Protein AF-A0A251XJ49-F1 (afdb_monomer)

Structure (mmCIF, N/CA/C/O backbone):
data_AF-A0A251XJ49-F1
#
_entry.id   AF-A0A251XJ49-F1
#
loop_
_atom_site.group_PDB
_atom_site.id
_atom_site.type_symbol
_atom_site.label_atom_id
_atom_site.label_alt_id
_atom_site.label_comp_id
_atom_site.label_asym_id
_atom_site.label_entity_id
_atom_site.label_seq_id
_atom_site.pdbx_PDB_ins_code
_atom_site.Cartn_x
_atom_site.Cartn_y
_atom_site.Cartn_z
_atom_site.occupancy
_atom_site.B_iso_or_equiv
_atom_site.auth_seq_id
_atom_site.auth_comp_id
_atom_site.auth_asym_id
_atom_site.auth_atom_id
_atom_site.pdbx_PDB_model_num
ATOM 1 N N . MET A 1 1 ? -8.052 8.914 -43.952 1.00 41.47 1 MET A N 1
ATOM 2 C CA . MET A 1 1 ? -9.521 9.106 -43.956 1.00 41.47 1 MET A CA 1
ATOM 3 C C . MET A 1 1 ? -10.071 8.380 -42.733 1.00 41.47 1 MET A C 1
ATOM 5 O O . MET A 1 1 ? -9.674 7.245 -42.519 1.00 41.47 1 MET A O 1
ATOM 9 N N . PHE A 1 2 ? -10.823 9.070 -41.873 1.00 41.31 2 PHE A N 1
ATOM 10 C CA . PHE A 1 2 ? -11.095 8.743 -40.463 1.00 41.31 2 PHE A CA 1
ATOM 11 C C . PHE A 1 2 ? -11.677 7.336 -40.194 1.00 41.31 2 PHE A C 1
ATOM 13 O O . PHE A 1 2 ? -12.877 7.178 -39.984 1.00 41.31 2 PHE A O 1
ATOM 20 N N . LYS A 1 3 ? -10.815 6.315 -40.110 1.00 49.75 3 LYS A N 1
ATOM 21 C CA . LYS A 1 3 ? -11.187 4.950 -39.693 1.00 49.75 3 LYS A CA 1
ATOM 22 C C . LYS A 1 3 ? -11.682 4.868 -38.233 1.00 49.75 3 LYS A C 1
ATOM 24 O O . LYS A 1 3 ? -12.349 3.905 -37.861 1.00 49.75 3 LYS A O 1
ATOM 29 N N . VAL A 1 4 ? -11.449 5.920 -37.437 1.00 50.72 4 VAL A N 1
ATOM 30 C CA . VAL A 1 4 ? -11.950 6.085 -36.058 1.00 50.72 4 VAL A CA 1
ATOM 31 C C . VAL A 1 4 ? -13.478 5.953 -35.980 1.00 50.72 4 VAL A C 1
ATOM 33 O O . VAL A 1 4 ? -13.981 5.309 -35.065 1.00 50.72 4 VAL A O 1
ATOM 36 N N . PHE A 1 5 ? -14.224 6.471 -36.964 1.00 51.97 5 PHE A N 1
ATOM 37 C CA . PHE A 1 5 ? -15.694 6.385 -36.980 1.00 51.97 5 PHE A CA 1
ATOM 38 C C . PHE A 1 5 ? -16.235 5.005 -37.395 1.00 51.97 5 PHE A C 1
ATOM 40 O O . PHE A 1 5 ? -17.434 4.769 -37.299 1.00 51.97 5 PHE A O 1
ATOM 47 N N . ILE A 1 6 ? -15.360 4.086 -37.824 1.00 53.97 6 ILE A N 1
ATOM 48 C CA . ILE A 1 6 ? -15.692 2.698 -38.195 1.00 53.97 6 ILE A CA 1
ATOM 49 C C . ILE A 1 6 ? -15.149 1.720 -37.125 1.00 53.97 6 ILE A C 1
ATOM 51 O O . ILE A 1 6 ? -15.117 0.510 -37.317 1.00 53.97 6 ILE A O 1
ATOM 55 N N . GLY A 1 7 ? -14.694 2.228 -35.971 1.00 59.69 7 GLY A N 1
ATOM 56 C CA . GLY A 1 7 ? -14.153 1.405 -34.882 1.00 59.69 7 GLY A CA 1
ATOM 57 C C . GLY A 1 7 ? -12.740 0.862 -35.131 1.00 59.69 7 GLY A C 1
ATOM 58 O O . GLY A 1 7 ? -12.234 0.093 -34.320 1.00 59.69 7 GLY A O 1
ATOM 59 N N . GLN A 1 8 ? -12.077 1.278 -36.215 1.00 64.94 8 GLN A N 1
ATOM 60 C CA . GLN A 1 8 ? -10.675 0.962 -36.493 1.00 64.94 8 GLN A CA 1
ATOM 61 C C . GLN A 1 8 ? -9.830 2.213 -36.253 1.00 64.94 8 GLN A C 1
ATOM 63 O O . GLN A 1 8 ? -9.516 2.966 -37.172 1.00 64.94 8 GLN A O 1
ATOM 68 N N . ILE A 1 9 ? -9.492 2.482 -34.993 1.00 71.75 9 ILE A N 1
ATOM 69 C CA . ILE A 1 9 ? -8.525 3.536 -34.668 1.00 71.75 9 ILE A CA 1
ATOM 70 C C . ILE A 1 9 ? -7.193 3.125 -35.305 1.00 71.75 9 ILE A C 1
ATOM 72 O O . ILE A 1 9 ? -6.683 2.057 -35.003 1.00 71.75 9 ILE A O 1
ATOM 76 N N . ASP A 1 10 ? -6.663 3.932 -36.219 1.00 81.88 10 ASP A N 1
ATOM 77 C CA . ASP A 1 10 ? -5.391 3.697 -36.910 1.00 81.88 10 ASP A CA 1
ATOM 78 C C . ASP A 1 10 ? -4.538 4.950 -36.720 1.00 81.88 10 ASP A C 1
ATOM 80 O O . ASP A 1 10 ? -4.751 5.967 -37.384 1.00 81.88 10 ASP A O 1
ATOM 84 N N . LEU A 1 11 ? -3.637 4.892 -35.737 1.00 84.06 11 LEU A N 1
ATOM 85 C CA . LEU A 1 11 ? -2.704 5.971 -35.405 1.00 84.06 11 LEU A CA 1
ATOM 86 C C . LEU A 1 11 ? -1.432 5.926 -36.270 1.00 84.06 11 LEU A C 1
ATOM 88 O O . LEU A 1 11 ? -0.491 6.678 -36.025 1.00 84.06 11 LEU A O 1
ATOM 92 N N . GLY A 1 12 ? -1.397 5.058 -37.285 1.00 88.06 12 GLY A N 1
ATOM 93 C CA . GLY A 1 12 ? -0.254 4.878 -38.163 1.00 88.06 12 GLY A CA 1
ATOM 94 C C . GLY A 1 12 ? 0.899 4.114 -37.511 1.00 88.06 12 GLY A C 1
ATOM 95 O O . GLY A 1 12 ? 0.742 3.372 -36.536 1.00 88.06 12 GLY A O 1
ATOM 96 N N . LYS A 1 1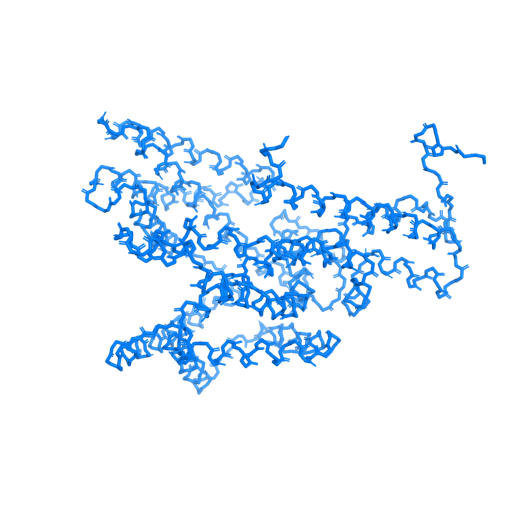3 ? 2.086 4.283 -38.095 1.00 90.81 13 LYS A N 1
ATOM 97 C CA . LYS A 1 13 ? 3.330 3.657 -37.640 1.00 90.81 13 LYS A CA 1
ATOM 98 C C . LYS A 1 13 ? 4.284 4.710 -37.102 1.00 90.81 13 LYS A C 1
ATOM 100 O O . LYS A 1 13 ? 4.338 5.821 -37.630 1.00 90.81 13 LYS A O 1
ATOM 105 N N . ALA A 1 14 ? 5.023 4.344 -36.066 1.00 89.88 14 ALA A N 1
ATOM 106 C CA . ALA A 1 14 ? 6.158 5.115 -35.593 1.00 89.88 14 ALA A CA 1
ATOM 107 C C . ALA A 1 14 ? 7.284 5.084 -36.639 1.00 89.88 14 ALA A C 1
ATOM 109 O O . ALA A 1 14 ? 7.307 4.223 -37.525 1.00 89.88 14 ALA A O 1
ATOM 110 N N . ILE A 1 15 ? 8.250 5.993 -36.515 1.00 89.69 15 ILE A N 1
ATOM 111 C CA . ILE A 1 15 ? 9.423 6.078 -37.402 1.00 89.69 15 ILE A CA 1
ATOM 112 C C . ILE A 1 15 ? 10.216 4.759 -37.423 1.00 89.69 15 ILE A C 1
ATOM 114 O O . ILE A 1 15 ? 10.797 4.395 -38.442 1.00 89.69 15 ILE A O 1
ATOM 118 N N . ASP A 1 16 ? 10.202 4.006 -36.321 1.00 86.50 16 ASP A N 1
ATOM 119 C CA . ASP A 1 16 ? 10.844 2.690 -36.206 1.00 86.50 16 ASP A CA 1
ATOM 120 C C . ASP A 1 16 ? 10.011 1.522 -36.771 1.00 86.50 16 ASP A C 1
ATOM 122 O O . ASP A 1 16 ? 10.391 0.359 -36.637 1.00 86.50 16 ASP A O 1
ATOM 126 N N . GLY A 1 17 ? 8.880 1.818 -37.416 1.00 87.56 17 GLY A N 1
ATOM 127 C CA . GLY A 1 17 ? 8.020 0.848 -38.091 1.00 87.56 17 GLY A CA 1
ATOM 128 C C . GLY A 1 17 ? 7.032 0.114 -37.182 1.00 87.56 17 GLY A C 1
ATOM 129 O O . GLY A 1 17 ? 6.214 -0.652 -37.699 1.00 87.56 17 GLY A O 1
ATOM 130 N N . ARG A 1 18 ? 7.061 0.349 -35.862 1.00 89.12 18 ARG A N 1
ATOM 131 C CA . ARG A 1 18 ? 6.099 -0.234 -34.913 1.00 89.12 18 ARG A CA 1
ATOM 132 C C . ARG A 1 18 ? 4.720 0.403 -35.066 1.00 89.12 18 ARG A C 1
ATOM 134 O O . ARG A 1 18 ? 4.601 1.591 -35.366 1.00 89.12 18 ARG A O 1
ATOM 141 N N . GLU A 1 19 ? 3.670 -0.377 -34.836 1.00 92.00 19 GLU A N 1
ATOM 142 C CA . GLU A 1 19 ? 2.300 0.137 -34.859 1.00 92.00 19 GLU A CA 1
ATOM 143 C C . GLU A 1 19 ? 2.037 1.009 -33.630 1.00 92.00 19 GLU A C 1
ATOM 145 O O . GLU A 1 19 ? 2.259 0.597 -32.489 1.00 92.00 19 GLU A O 1
ATOM 150 N N . VAL A 1 20 ? 1.562 2.237 -33.855 1.00 89.69 20 VAL A N 1
ATOM 151 C CA . VAL A 1 20 ? 1.342 3.199 -32.764 1.00 89.69 20 VAL A CA 1
ATOM 152 C C . VAL A 1 20 ? 0.220 2.741 -31.841 1.00 89.69 20 VAL A C 1
ATOM 154 O O . VAL A 1 20 ? 0.290 2.973 -30.637 1.00 89.69 20 VAL A O 1
ATOM 157 N N . ASN A 1 21 ? -0.777 2.038 -32.374 1.00 89.81 21 ASN A N 1
ATOM 158 C CA . ASN A 1 21 ? -1.869 1.479 -31.584 1.00 89.81 21 ASN A CA 1
ATOM 159 C C . ASN A 1 21 ? -1.360 0.563 -30.465 1.00 89.81 21 ASN A C 1
ATOM 161 O O . ASN A 1 21 ? -1.736 0.752 -29.311 1.00 89.81 21 ASN A O 1
ATOM 165 N N . ASP A 1 22 ? -0.466 -0.373 -30.788 1.00 88.81 22 ASP A N 1
ATOM 166 C CA . ASP A 1 22 ? 0.096 -1.307 -29.812 1.00 88.81 22 ASP A CA 1
ATOM 167 C C . ASP A 1 22 ? 0.998 -0.593 -28.808 1.00 88.81 22 ASP A C 1
ATOM 169 O O . ASP A 1 22 ? 0.965 -0.889 -27.611 1.00 88.81 22 ASP A O 1
ATOM 173 N N . LEU A 1 23 ? 1.796 0.373 -29.274 1.00 88.25 23 LEU A N 1
ATOM 174 C CA . LEU A 1 23 ? 2.645 1.181 -28.399 1.00 88.25 23 LEU A CA 1
ATOM 175 C C . LEU A 1 23 ? 1.811 1.937 -27.365 1.00 88.25 23 LEU A C 1
ATOM 177 O O . LEU A 1 23 ? 2.109 1.881 -26.173 1.00 88.25 23 LEU A O 1
ATOM 181 N N . ILE A 1 24 ? 0.752 2.605 -27.819 1.00 89.56 24 ILE A N 1
ATOM 182 C CA . ILE A 1 24 ? -0.129 3.407 -26.976 1.00 89.56 24 ILE A CA 1
ATOM 183 C C . ILE A 1 24 ? -0.977 2.523 -26.061 1.00 89.56 24 ILE A C 1
ATOM 185 O O . ILE A 1 24 ? -1.097 2.836 -24.882 1.00 89.56 24 ILE A O 1
ATOM 189 N N . ALA A 1 25 ? -1.524 1.405 -26.546 1.00 88.81 25 ALA A N 1
ATOM 190 C CA . ALA A 1 25 ? -2.331 0.500 -25.727 1.00 88.81 25 ALA A CA 1
ATOM 191 C C . ALA A 1 25 ? -1.518 -0.101 -24.569 1.00 88.81 25 ALA A C 1
ATOM 193 O O . ALA A 1 25 ? -1.969 -0.094 -23.421 1.00 88.81 25 ALA A O 1
ATOM 194 N N . ASN A 1 26 ? -0.293 -0.557 -24.851 1.00 88.00 26 ASN A N 1
ATOM 195 C CA . ASN A 1 26 ? 0.605 -1.077 -23.824 1.00 88.00 26 ASN A CA 1
ATOM 196 C C . ASN A 1 26 ? 1.012 0.022 -22.834 1.00 88.00 26 ASN A C 1
ATOM 198 O O . ASN A 1 26 ? 0.892 -0.169 -21.624 1.00 88.00 26 ASN A O 1
ATOM 202 N N . ALA A 1 27 ? 1.438 1.185 -23.334 1.00 88.69 27 ALA A N 1
ATOM 203 C CA . ALA A 1 27 ? 1.845 2.315 -22.503 1.00 88.69 27 ALA A CA 1
ATOM 204 C C . ALA A 1 27 ? 0.704 2.820 -21.602 1.00 88.69 27 ALA A C 1
ATOM 206 O O . ALA A 1 27 ? 0.909 3.030 -20.407 1.00 88.69 27 ALA A O 1
ATOM 207 N N . ALA A 1 28 ? -0.510 2.947 -22.145 1.00 88.19 28 ALA A N 1
ATOM 208 C CA . ALA A 1 28 ? -1.699 3.338 -21.397 1.00 88.19 28 ALA A CA 1
ATOM 209 C C . ALA A 1 28 ? -2.026 2.327 -20.296 1.00 88.19 28 ALA A C 1
ATOM 211 O O . ALA A 1 28 ? -2.275 2.732 -19.163 1.00 88.19 28 ALA A O 1
ATOM 212 N N . GLY A 1 29 ? -1.959 1.023 -20.590 1.00 88.00 29 GLY A N 1
ATOM 213 C CA . GLY A 1 29 ? -2.148 -0.024 -19.585 1.00 88.00 29 GLY A CA 1
ATOM 214 C C . GLY A 1 29 ? -1.161 0.093 -18.418 1.00 88.00 29 GLY A C 1
ATOM 215 O O . GLY A 1 29 ? -1.569 0.025 -17.259 1.00 88.00 29 GLY A O 1
ATOM 216 N N . GLN A 1 30 ? 0.116 0.351 -18.714 1.00 87.81 30 GLN A N 1
ATOM 217 C CA . GLN A 1 30 ? 1.165 0.521 -17.703 1.00 87.81 30 GLN A CA 1
ATOM 218 C C . GLN A 1 30 ? 0.970 1.780 -16.847 1.00 87.81 30 GLN A C 1
ATOM 220 O O . GLN A 1 30 ? 1.114 1.716 -15.624 1.00 87.81 30 GLN A O 1
ATOM 225 N N . THR A 1 31 ? 0.618 2.916 -17.457 1.00 88.31 31 THR A N 1
ATOM 226 C CA . THR A 1 31 ? 0.324 4.159 -16.724 1.00 88.31 31 THR A CA 1
ATOM 227 C C . THR A 1 31 ? -0.919 4.002 -15.855 1.00 88.31 31 THR A C 1
ATOM 229 O O . THR A 1 31 ? -0.891 4.353 -14.678 1.00 88.31 31 THR A O 1
ATOM 232 N N . ILE A 1 32 ? -1.999 3.425 -16.395 1.00 87.94 32 ILE A N 1
ATOM 233 C CA . ILE A 1 32 ? -3.246 3.199 -15.653 1.00 87.94 32 ILE A CA 1
ATOM 234 C C . ILE A 1 32 ? -2.993 2.284 -14.457 1.00 87.94 32 ILE A C 1
ATOM 236 O O . ILE A 1 32 ? -3.458 2.595 -13.363 1.00 87.94 32 ILE A O 1
ATOM 240 N N . GLN A 1 33 ? -2.246 1.190 -14.629 1.00 88.62 33 GLN A N 1
ATOM 241 C CA . GLN A 1 33 ? -1.902 0.288 -13.531 1.00 88.62 33 GLN A CA 1
ATOM 242 C C . GLN A 1 33 ? -1.156 1.029 -12.416 1.00 88.62 33 GLN A C 1
ATOM 244 O O . GLN A 1 33 ? -1.567 0.959 -11.257 1.00 88.62 33 GLN A O 1
ATOM 249 N N . LEU A 1 34 ? -0.099 1.767 -12.767 1.00 89.06 34 LEU A N 1
ATOM 250 C CA . LEU A 1 34 ? 0.709 2.518 -11.808 1.00 89.06 34 LEU A CA 1
ATOM 251 C C . LEU A 1 34 ? -0.122 3.572 -11.063 1.00 89.06 34 LEU A C 1
ATOM 253 O O . LEU A 1 34 ? -0.151 3.580 -9.832 1.00 89.06 34 LEU A O 1
ATOM 257 N N . VAL A 1 35 ? -0.820 4.438 -11.804 1.00 87.50 35 VAL A N 1
ATOM 258 C CA . VAL A 1 35 ? -1.623 5.532 -11.242 1.00 87.50 35 VAL A CA 1
ATOM 259 C C . VAL A 1 35 ? -2.745 4.980 -10.371 1.00 87.50 35 VAL A C 1
ATOM 261 O O . VAL A 1 35 ? -2.899 5.400 -9.231 1.00 87.50 35 VAL A O 1
ATOM 264 N N . THR A 1 36 ? -3.490 3.986 -10.854 1.00 88.06 36 THR A N 1
ATOM 265 C CA . THR A 1 36 ? -4.638 3.434 -10.121 1.00 88.06 36 THR A CA 1
ATOM 266 C C . THR A 1 36 ? -4.206 2.801 -8.801 1.00 88.06 36 THR A C 1
ATOM 268 O O . THR A 1 36 ? -4.802 3.085 -7.762 1.00 88.06 36 THR A O 1
ATOM 271 N N . ILE A 1 37 ? -3.154 1.974 -8.811 1.00 90.06 37 ILE A N 1
ATOM 272 C CA . ILE A 1 37 ? -2.652 1.325 -7.593 1.00 90.06 37 ILE A CA 1
ATOM 273 C C . ILE A 1 37 ? -2.150 2.380 -6.604 1.00 90.06 37 ILE A C 1
ATOM 275 O O . ILE A 1 37 ? -2.547 2.364 -5.436 1.00 90.06 37 ILE A O 1
ATOM 279 N N . ALA A 1 38 ? -1.323 3.322 -7.064 1.00 90.81 38 ALA A N 1
ATOM 280 C CA . ALA A 1 38 ? -0.771 4.360 -6.205 1.00 90.81 38 ALA A CA 1
ATOM 281 C C . ALA A 1 38 ? -1.861 5.253 -5.604 1.00 90.81 38 ALA A C 1
ATOM 283 O O . ALA A 1 38 ? -1.851 5.488 -4.394 1.00 90.81 38 ALA A O 1
ATOM 284 N N . THR A 1 39 ? -2.833 5.696 -6.405 1.00 89.25 39 THR A N 1
ATOM 285 C CA . THR A 1 39 ? -3.906 6.570 -5.927 1.00 89.25 39 THR A CA 1
ATOM 286 C C . THR A 1 39 ? -4.844 5.851 -4.972 1.00 89.25 39 THR A C 1
ATOM 288 O O . THR A 1 39 ? -5.163 6.413 -3.930 1.00 89.25 39 THR A O 1
ATOM 291 N N . ILE A 1 40 ? -5.252 4.604 -5.243 1.00 92.00 40 ILE A N 1
ATOM 292 C CA . ILE A 1 40 ? -6.121 3.857 -4.317 1.00 92.00 40 ILE A CA 1
ATOM 293 C C . ILE A 1 40 ? -5.455 3.738 -2.945 1.00 92.00 40 ILE A C 1
ATOM 295 O O . ILE A 1 40 ? -6.075 4.049 -1.926 1.00 92.00 40 ILE A O 1
ATOM 299 N N . ILE A 1 41 ? -4.184 3.331 -2.905 1.00 94.12 41 ILE A N 1
ATOM 300 C CA . ILE A 1 41 ? -3.465 3.183 -1.637 1.00 94.12 41 ILE A CA 1
ATOM 301 C C . ILE A 1 41 ? -3.283 4.554 -0.971 1.00 94.12 41 ILE A C 1
ATOM 303 O O . ILE A 1 41 ? -3.521 4.688 0.231 1.00 94.12 41 ILE A O 1
ATOM 307 N N . ALA A 1 42 ? -2.923 5.588 -1.735 1.00 93.38 42 ALA A N 1
ATOM 308 C CA . ALA A 1 42 ? -2.746 6.935 -1.209 1.00 93.38 42 ALA A CA 1
ATOM 309 C C . ALA A 1 42 ? -4.035 7.520 -0.627 1.00 93.38 42 ALA A C 1
ATOM 311 O O . ALA A 1 42 ? -3.989 8.142 0.431 1.00 93.38 42 ALA A O 1
ATOM 312 N N . VAL A 1 43 ? -5.183 7.299 -1.269 1.00 92.88 43 VAL A N 1
ATOM 313 C CA . VAL A 1 43 ? -6.497 7.713 -0.767 1.00 92.88 43 VAL A CA 1
ATOM 314 C C . VAL A 1 43 ? -6.817 6.983 0.524 1.00 92.88 43 VAL A C 1
ATOM 316 O O . VAL A 1 43 ? -7.137 7.626 1.520 1.00 92.88 43 VAL A O 1
ATOM 319 N N . LEU A 1 44 ? -6.693 5.654 0.541 1.00 94.00 44 LEU A N 1
ATOM 320 C CA . LEU A 1 44 ? -7.000 4.860 1.730 1.00 94.00 44 LEU A CA 1
ATOM 321 C C . LEU A 1 44 ? -6.154 5.300 2.926 1.00 94.00 44 LEU A C 1
ATOM 323 O O . LEU A 1 44 ? -6.695 5.525 4.009 1.00 94.00 44 LEU A O 1
ATOM 327 N N . ILE A 1 45 ? -4.846 5.464 2.733 1.00 94.81 45 ILE A N 1
ATOM 328 C CA . ILE A 1 45 ? -3.925 5.866 3.798 1.00 94.81 45 ILE A CA 1
ATOM 329 C C . ILE A 1 45 ? -4.117 7.343 4.153 1.00 94.81 45 ILE A C 1
ATOM 331 O O . ILE A 1 45 ? -4.319 7.665 5.321 1.00 94.81 45 ILE A O 1
ATOM 335 N N . GLY A 1 46 ? -4.096 8.239 3.169 1.00 94.56 46 GLY A N 1
ATOM 336 C CA . GLY A 1 46 ? -4.182 9.684 3.366 1.00 94.56 46 GLY A CA 1
ATOM 337 C C . GLY A 1 46 ? -5.490 10.113 4.016 1.00 94.56 46 GLY A C 1
ATOM 338 O O . GLY A 1 46 ? -5.459 10.818 5.020 1.00 94.56 46 GLY A O 1
ATOM 339 N N . VAL A 1 47 ? -6.632 9.618 3.531 1.00 94.19 47 VAL A N 1
ATOM 340 C CA . VAL A 1 47 ? -7.938 9.889 4.150 1.00 94.19 47 VAL A CA 1
ATOM 341 C C . VAL A 1 47 ? -7.997 9.319 5.561 1.00 94.19 47 VAL A C 1
ATOM 343 O O . VAL A 1 47 ? -8.422 10.019 6.476 1.00 94.19 47 VAL A O 1
ATOM 346 N N . SER A 1 48 ? -7.534 8.083 5.777 1.00 93.06 48 SER A N 1
ATOM 347 C CA . SER A 1 48 ? -7.521 7.495 7.123 1.00 93.06 48 SER A CA 1
ATOM 348 C C . SER A 1 48 ? -6.704 8.345 8.093 1.00 93.06 48 SER A C 1
ATOM 350 O O . SER A 1 48 ? -7.186 8.662 9.176 1.00 93.06 48 SER A O 1
ATOM 352 N N . ILE A 1 49 ? -5.506 8.764 7.683 1.00 93.06 49 ILE A N 1
ATOM 353 C CA . ILE A 1 49 ? -4.599 9.602 8.469 1.00 93.06 49 ILE A CA 1
ATOM 354 C C . ILE A 1 49 ? -5.202 10.991 8.741 1.00 93.06 49 ILE A C 1
ATOM 356 O O . ILE A 1 49 ? -5.148 11.485 9.869 1.00 93.06 49 ILE A O 1
ATOM 360 N N . GLY A 1 50 ? -5.789 11.647 7.741 1.00 92.94 50 GLY A N 1
ATOM 361 C CA . GLY A 1 50 ? -6.389 12.969 7.933 1.00 92.94 50 GLY A CA 1
ATOM 362 C C . GLY A 1 50 ? -7.624 12.939 8.833 1.00 92.94 50 GLY A C 1
ATOM 363 O O . GLY A 1 50 ? -7.809 13.805 9.687 1.00 92.94 50 GLY A O 1
ATOM 364 N N . MET A 1 51 ? -8.428 11.882 8.727 1.00 91.94 51 MET A N 1
ATOM 365 C CA . MET A 1 51 ? -9.594 11.678 9.583 1.00 91.94 51 MET A CA 1
ATOM 366 C C . MET A 1 51 ? -9.174 11.377 11.029 1.00 91.94 51 MET A C 1
ATOM 368 O O . MET A 1 51 ? -9.697 11.984 11.961 1.00 91.94 51 MET A O 1
ATOM 372 N N . THR A 1 52 ? -8.193 10.495 11.253 1.00 90.69 52 THR A N 1
ATOM 373 C CA . THR A 1 52 ? -7.715 10.178 12.611 1.00 90.69 52 THR A CA 1
ATOM 374 C C . THR A 1 52 ? -7.013 11.357 13.281 1.00 90.69 52 THR A C 1
ATOM 376 O O . THR A 1 52 ? -7.169 11.537 14.490 1.00 90.69 52 THR A O 1
ATOM 379 N N . THR A 1 53 ? -6.268 12.175 12.531 1.00 91.88 53 THR A N 1
ATOM 380 C CA . THR A 1 53 ? -5.635 13.393 13.065 1.00 91.88 53 THR A CA 1
ATOM 381 C C . THR A 1 53 ? -6.652 14.471 13.417 1.00 91.88 53 THR A C 1
ATOM 383 O O . THR A 1 53 ? -6.544 15.053 14.492 1.00 91.88 53 THR A O 1
ATOM 386 N N . ALA A 1 54 ? -7.690 14.677 12.599 1.00 91.56 54 ALA A N 1
ATOM 387 C CA . ALA A 1 54 ? -8.786 15.593 12.926 1.00 91.56 54 ALA A CA 1
ATOM 388 C C . ALA A 1 54 ? -9.539 15.178 14.203 1.00 91.56 54 ALA A C 1
ATOM 390 O O . ALA A 1 54 ? -9.865 16.025 15.029 1.00 91.56 54 ALA A O 1
ATOM 391 N N . LEU A 1 55 ? -9.771 13.876 14.410 1.00 89.94 55 LEU A N 1
ATOM 392 C CA . LEU A 1 55 ? -10.415 13.370 15.630 1.00 89.94 55 LEU A CA 1
ATOM 393 C C . LEU A 1 55 ? -9.539 13.486 16.883 1.00 89.94 55 LEU A C 1
ATOM 395 O O . LEU A 1 55 ? -10.053 13.482 17.999 1.00 89.94 55 LEU A O 1
ATOM 399 N N . ARG A 1 56 ? -8.217 13.559 16.711 1.00 87.50 56 ARG A N 1
ATOM 400 C CA . ARG A 1 56 ? -7.231 13.697 17.791 1.00 87.50 56 ARG A CA 1
ATOM 401 C C . ARG A 1 56 ? -6.490 15.026 17.677 1.00 87.50 56 ARG A C 1
ATOM 403 O O . ARG A 1 56 ? -5.264 15.067 17.808 1.00 87.50 56 ARG A O 1
ATOM 410 N N . GLN A 1 57 ? -7.236 16.092 17.410 1.00 88.50 57 GLN A N 1
ATOM 411 C CA . GLN A 1 57 ? -6.690 17.429 17.219 1.00 88.50 57 GLN A CA 1
ATOM 412 C C . GLN A 1 57 ? -5.806 17.843 18.406 1.00 88.50 57 GLN A C 1
ATOM 414 O O . GLN A 1 57 ? -6.146 17.580 19.560 1.00 88.50 57 GLN A O 1
ATOM 419 N N . TYR A 1 58 ? -4.664 18.473 18.116 1.00 87.19 58 TYR A N 1
ATOM 420 C CA . TYR A 1 58 ? -3.668 18.916 19.107 1.00 87.19 58 TYR A CA 1
ATOM 421 C C . TYR A 1 58 ? -2.966 17.792 19.889 1.00 87.19 58 TYR A C 1
ATOM 423 O O . TYR A 1 58 ? -2.247 18.061 20.853 1.00 87.19 58 TYR A O 1
ATOM 431 N N . SER A 1 59 ? -3.129 16.530 19.486 1.00 85.81 59 SER A N 1
ATOM 432 C CA . SER A 1 59 ? -2.361 15.419 20.055 1.00 85.81 59 SER A CA 1
ATOM 433 C C . SER A 1 59 ? -0.954 15.327 19.454 1.00 85.81 59 SER A C 1
ATOM 435 O O . SER A 1 59 ? -0.694 15.821 18.359 1.00 85.81 59 SER A O 1
ATOM 437 N N . GLY A 1 60 ? -0.041 14.620 20.131 1.00 80.75 60 GLY A N 1
ATOM 438 C CA . GLY A 1 60 ? 1.286 14.319 19.574 1.00 80.75 60 GLY A CA 1
ATOM 439 C C . GLY A 1 60 ? 1.215 13.622 18.208 1.00 80.75 60 GLY A C 1
ATOM 440 O O . GLY A 1 60 ? 2.002 13.942 17.322 1.00 80.75 60 GLY A O 1
ATOM 441 N N . TYR A 1 61 ? 0.215 12.756 18.011 1.00 84.88 61 TYR A N 1
ATOM 442 C CA . TYR A 1 61 ? -0.067 12.118 16.725 1.00 84.88 61 TYR A CA 1
ATOM 443 C C . TYR A 1 61 ? -0.397 13.143 15.628 1.00 84.88 61 TYR A C 1
ATOM 445 O O . TYR A 1 61 ? 0.171 13.066 14.540 1.00 84.88 61 TYR A O 1
ATOM 453 N N . ASP A 1 62 ? -1.259 14.126 15.923 1.00 88.50 62 ASP A N 1
ATOM 454 C CA . ASP A 1 62 ? -1.619 15.209 14.993 1.00 88.50 62 ASP A CA 1
ATOM 455 C C . ASP A 1 62 ? -0.379 16.008 14.576 1.00 88.50 62 ASP A C 1
ATOM 457 O O . ASP A 1 62 ? -0.128 16.171 13.383 1.00 88.50 62 ASP A O 1
ATOM 461 N N . TYR A 1 63 ? 0.464 16.412 15.532 1.00 87.50 63 TYR A N 1
ATOM 462 C CA . TYR A 1 63 ? 1.700 17.141 15.229 1.00 87.50 63 TYR A CA 1
ATOM 463 C C . TYR A 1 63 ? 2.693 16.316 14.399 1.00 87.50 63 TYR A C 1
ATOM 465 O O . TYR A 1 63 ? 3.219 16.827 13.411 1.00 87.50 63 TYR A O 1
ATOM 473 N N . THR A 1 64 ? 2.939 15.047 14.754 1.00 86.50 64 THR A N 1
ATOM 474 C CA . THR A 1 64 ? 3.877 14.180 14.014 1.00 86.50 64 THR A CA 1
ATOM 475 C C . THR A 1 64 ? 3.417 13.958 12.576 1.00 86.50 64 THR A C 1
ATOM 477 O O . THR A 1 64 ? 4.199 14.125 11.641 1.00 86.50 64 THR A O 1
ATOM 480 N N . VAL A 1 65 ? 2.146 13.608 12.386 1.00 89.38 65 VAL A N 1
ATOM 481 C CA . VAL A 1 65 ? 1.583 13.359 11.057 1.00 89.38 65 VAL A CA 1
ATOM 482 C C . VAL A 1 65 ? 1.538 14.633 10.224 1.00 89.38 65 VAL A C 1
ATOM 484 O O . VAL A 1 65 ? 1.862 14.593 9.039 1.00 89.38 65 VAL A O 1
ATOM 487 N N . THR A 1 66 ? 1.141 15.756 10.821 1.00 88.75 66 THR A N 1
ATOM 488 C CA . THR A 1 66 ? 1.064 17.043 10.126 1.00 88.75 66 THR A CA 1
ATOM 489 C C . THR A 1 66 ? 2.450 17.484 9.664 1.00 88.75 66 THR A C 1
ATOM 491 O O . THR A 1 66 ? 2.615 17.847 8.502 1.00 88.75 66 THR A O 1
ATOM 494 N N . PHE A 1 67 ? 3.467 17.370 10.525 1.00 90.50 67 PHE A N 1
ATOM 495 C CA . PHE A 1 67 ? 4.856 17.644 10.155 1.00 90.50 67 PHE A CA 1
ATOM 496 C C . PHE A 1 67 ? 5.343 16.731 9.023 1.00 90.50 67 PHE A C 1
ATOM 498 O O . PHE A 1 67 ? 5.859 17.226 8.024 1.00 90.50 67 PHE A O 1
ATOM 505 N N . ALA A 1 68 ? 5.135 15.414 9.137 1.00 90.06 68 ALA A N 1
ATOM 506 C CA . ALA A 1 68 ? 5.527 14.462 8.099 1.00 90.06 68 ALA A CA 1
ATOM 507 C C . ALA A 1 68 ? 4.813 14.742 6.766 1.00 90.06 68 ALA A C 1
ATOM 509 O O . ALA A 1 68 ? 5.443 14.727 5.711 1.00 90.06 68 ALA A O 1
ATOM 510 N N . SER A 1 69 ? 3.517 15.061 6.813 1.00 89.38 69 SER A N 1
ATOM 511 C CA . SER A 1 69 ? 2.736 15.429 5.629 1.00 89.38 69 SER A CA 1
ATOM 512 C C . SER A 1 69 ? 3.296 16.700 4.987 1.00 89.38 69 SER A C 1
ATOM 514 O O . SER A 1 69 ? 3.526 16.718 3.784 1.00 89.38 69 SER A O 1
ATOM 516 N N . PHE A 1 70 ? 3.606 17.742 5.764 1.00 90.00 70 PHE A N 1
ATOM 517 C CA . PHE A 1 70 ? 4.231 18.951 5.219 1.00 90.00 70 PHE A CA 1
ATOM 518 C C . PHE A 1 70 ? 5.613 18.696 4.625 1.00 90.00 70 PHE A C 1
ATOM 520 O O . PHE A 1 70 ? 5.917 19.246 3.566 1.00 90.00 70 PHE A O 1
ATOM 527 N N . LEU A 1 71 ? 6.426 17.856 5.269 1.00 91.81 71 LEU A N 1
ATOM 528 C CA . LEU A 1 71 ? 7.731 17.468 4.751 1.00 91.81 71 LEU A CA 1
ATOM 529 C C . LEU A 1 71 ? 7.578 16.824 3.368 1.00 91.81 71 LEU A C 1
ATOM 531 O O . LEU A 1 71 ? 8.136 17.339 2.407 1.00 91.81 71 LEU A O 1
ATOM 535 N N . PHE A 1 72 ? 6.778 15.762 3.238 1.00 88.94 72 PHE A N 1
ATOM 536 C CA . PHE A 1 72 ? 6.610 15.064 1.957 1.00 88.94 72 PHE A CA 1
ATOM 537 C C . PHE A 1 72 ? 5.914 15.908 0.890 1.00 88.94 72 PHE A C 1
ATOM 539 O O . PHE A 1 72 ? 6.296 15.828 -0.272 1.00 88.94 72 PHE A O 1
ATOM 546 N N . PHE A 1 73 ? 4.956 16.755 1.273 1.00 87.62 73 PHE A N 1
ATOM 547 C CA . PHE A 1 73 ? 4.311 17.691 0.350 1.00 87.62 73 PHE A CA 1
ATOM 548 C C . PHE A 1 73 ? 5.297 18.717 -0.227 1.00 87.62 73 PHE A C 1
ATOM 550 O O . PHE A 1 73 ? 5.141 19.157 -1.362 1.00 87.62 73 PHE A O 1
ATOM 557 N N . SER A 1 74 ? 6.316 19.099 0.547 1.00 91.56 74 SER A N 1
ATOM 558 C CA . SER A 1 74 ? 7.307 20.100 0.137 1.00 91.56 74 SER A CA 1
ATOM 559 C C . SER A 1 74 ? 8.471 19.508 -0.663 1.00 91.56 74 SER A C 1
ATOM 561 O O . SER A 1 74 ? 9.253 20.259 -1.245 1.00 91.56 74 SER A O 1
ATOM 563 N N . LEU A 1 75 ? 8.624 18.179 -0.685 1.00 91.12 75 LEU A N 1
ATOM 564 C CA . LEU A 1 75 ? 9.705 17.521 -1.411 1.00 91.12 75 LEU A CA 1
ATOM 565 C C . LEU A 1 75 ? 9.323 17.312 -2.882 1.00 91.12 75 LEU A C 1
ATOM 567 O O . LEU A 1 75 ? 8.301 16.687 -3.171 1.00 91.12 75 LEU A O 1
ATOM 571 N N . PRO A 1 76 ? 10.166 17.745 -3.835 1.00 91.31 76 PRO A N 1
ATOM 572 C CA . PRO A 1 76 ? 9.964 17.408 -5.235 1.00 91.31 76 PRO A CA 1
ATOM 573 C C . PRO A 1 76 ? 9.975 15.890 -5.457 1.00 91.31 76 PRO A C 1
ATOM 575 O O . PRO A 1 76 ? 10.821 15.179 -4.907 1.00 91.31 76 PRO A O 1
ATOM 578 N N . ILE A 1 77 ? 9.098 15.398 -6.338 1.00 89.06 77 ILE A N 1
ATOM 579 C CA . ILE A 1 77 ? 8.989 13.963 -6.658 1.00 89.06 77 ILE A CA 1
ATOM 580 C C . ILE A 1 77 ? 10.320 13.347 -7.086 1.00 89.06 77 ILE A C 1
ATOM 582 O O . ILE A 1 77 ? 10.633 12.227 -6.688 1.00 89.06 77 ILE A O 1
ATOM 586 N N . PHE A 1 78 ? 11.143 14.085 -7.836 1.00 90.81 78 PHE A N 1
ATOM 587 C CA . PHE A 1 78 ? 12.428 13.565 -8.285 1.00 90.81 78 PHE A CA 1
ATOM 588 C C . PHE A 1 78 ? 13.405 13.337 -7.139 1.00 90.81 78 PHE A C 1
ATOM 590 O O . PHE A 1 78 ? 14.147 12.358 -7.148 1.00 90.81 78 PHE A O 1
ATOM 597 N N . PHE A 1 79 ? 13.376 14.206 -6.131 1.00 93.12 79 PHE A N 1
ATOM 598 C CA . PHE A 1 79 ? 14.223 14.077 -4.960 1.00 93.12 79 PHE A CA 1
ATOM 599 C C . PHE A 1 79 ? 13.803 12.855 -4.141 1.00 93.12 79 PHE A C 1
ATOM 601 O O . PHE A 1 79 ? 14.642 12.020 -3.809 1.00 93.12 79 PHE A O 1
ATOM 608 N N . VAL A 1 80 ? 12.495 12.686 -3.909 1.00 93.06 80 VAL A N 1
ATOM 609 C CA . VAL A 1 80 ? 11.944 11.494 -3.243 1.00 93.06 80 VAL A CA 1
ATOM 610 C C . VAL A 1 80 ? 12.310 10.225 -4.012 1.00 93.06 80 VAL A C 1
ATOM 612 O O . VAL A 1 80 ? 12.786 9.264 -3.417 1.00 93.06 80 VAL A O 1
ATOM 615 N N . ALA A 1 81 ? 12.161 10.224 -5.336 1.00 93.50 81 ALA A N 1
ATOM 616 C CA . ALA A 1 81 ? 12.499 9.079 -6.170 1.00 93.50 81 ALA A CA 1
ATOM 617 C C . ALA A 1 81 ? 13.992 8.714 -6.095 1.00 93.50 81 ALA A C 1
ATOM 619 O O . ALA A 1 81 ? 14.323 7.534 -5.989 1.00 93.50 81 ALA A O 1
ATOM 620 N N . VAL A 1 82 ? 14.897 9.700 -6.090 1.00 94.31 82 VAL A N 1
ATOM 621 C CA . VAL A 1 82 ? 16.340 9.465 -5.902 1.00 94.31 82 VAL A CA 1
ATOM 622 C C . VAL A 1 82 ? 16.627 8.875 -4.520 1.00 94.31 82 VAL A C 1
ATOM 624 O O . VAL A 1 82 ? 17.371 7.899 -4.429 1.00 94.31 82 VAL A O 1
ATOM 627 N N . LEU A 1 83 ? 16.003 9.393 -3.456 1.00 95.31 83 LEU A N 1
ATOM 628 C CA . LEU A 1 83 ? 16.147 8.830 -2.109 1.00 95.31 83 LEU A CA 1
ATOM 629 C C . LEU A 1 83 ? 15.633 7.388 -2.031 1.00 95.31 83 LEU A C 1
ATOM 631 O O . LEU A 1 83 ? 16.299 6.535 -1.448 1.00 95.31 83 LEU A O 1
ATOM 635 N N . LEU A 1 84 ? 14.488 7.092 -2.650 1.00 96.38 84 LEU A N 1
ATOM 636 C CA . LEU A 1 84 ? 13.943 5.736 -2.715 1.00 96.38 84 LEU A CA 1
ATOM 637 C C . LEU A 1 84 ? 14.884 4.797 -3.476 1.00 96.38 84 LEU A C 1
ATOM 639 O O . LEU A 1 84 ? 15.172 3.701 -3.004 1.00 96.38 84 LEU A O 1
ATOM 643 N N . LYS A 1 85 ? 15.438 5.225 -4.614 1.00 95.25 85 LYS A N 1
ATOM 644 C CA . LYS A 1 85 ? 16.431 4.419 -5.336 1.00 95.25 85 LYS A CA 1
ATOM 645 C C . LYS A 1 85 ? 17.677 4.159 -4.493 1.00 95.25 85 LYS A C 1
ATOM 647 O O . LYS A 1 85 ? 18.114 3.017 -4.422 1.00 95.25 85 LYS A O 1
ATOM 652 N N . GLN A 1 86 ? 18.229 5.185 -3.849 1.00 96.12 86 GLN A N 1
ATOM 653 C CA . GLN A 1 86 ? 19.476 5.064 -3.098 1.00 96.12 86 GLN A CA 1
ATOM 654 C C . GLN A 1 86 ? 19.308 4.234 -1.820 1.00 96.12 86 GLN A C 1
ATOM 656 O O . GLN A 1 86 ? 20.056 3.287 -1.594 1.00 96.12 86 GLN A O 1
ATOM 661 N N . TYR A 1 87 ? 18.333 4.584 -0.983 1.00 94.75 87 TYR A N 1
ATOM 662 C CA . TYR A 1 87 ? 18.218 4.028 0.365 1.00 94.75 87 TYR A CA 1
ATOM 663 C C . TYR A 1 87 ? 17.276 2.829 0.453 1.00 94.75 87 TYR A C 1
ATOM 665 O O . TYR A 1 87 ? 17.517 1.946 1.269 1.00 94.75 87 TYR A O 1
ATOM 673 N N . VAL A 1 88 ? 16.225 2.772 -0.373 1.00 95.25 88 VAL A N 1
ATOM 674 C CA . VAL A 1 88 ? 15.277 1.646 -0.355 1.00 95.25 88 VAL A CA 1
ATOM 675 C C . VAL A 1 88 ? 15.713 0.560 -1.324 1.00 95.25 88 VAL A C 1
ATOM 677 O O . VAL A 1 88 ? 15.789 -0.590 -0.926 1.00 95.25 88 VAL A O 1
ATOM 680 N N . ALA A 1 89 ? 16.028 0.887 -2.576 1.00 95.88 89 ALA A N 1
ATOM 681 C CA . ALA A 1 89 ? 16.342 -0.139 -3.569 1.00 95.88 89 ALA A CA 1
ATOM 682 C C . ALA A 1 89 ? 17.799 -0.600 -3.513 1.00 95.88 89 ALA A C 1
ATOM 684 O O . ALA A 1 89 ? 18.066 -1.762 -3.226 1.00 95.88 89 ALA A O 1
ATOM 685 N N . ILE A 1 90 ? 18.746 0.305 -3.768 1.00 95.19 90 ILE A N 1
ATOM 686 C CA . ILE A 1 90 ? 20.177 -0.018 -3.792 1.00 95.19 90 ILE A CA 1
ATOM 687 C C . ILE A 1 90 ? 20.626 -0.467 -2.401 1.00 95.19 90 ILE A C 1
ATOM 689 O O . ILE A 1 90 ? 21.168 -1.558 -2.276 1.00 95.19 90 ILE A O 1
ATOM 693 N N . GLY A 1 91 ? 20.297 0.301 -1.356 1.00 94.56 91 GLY A N 1
ATOM 694 C CA . GLY A 1 91 ? 20.625 -0.059 0.024 1.00 94.56 91 GLY A CA 1
ATOM 695 C C . GLY A 1 91 ? 20.092 -1.431 0.455 1.00 94.56 91 GLY A C 1
ATOM 696 O O . GLY A 1 91 ? 20.821 -2.193 1.086 1.00 94.56 91 GLY A O 1
ATOM 697 N N . PHE A 1 92 ? 18.855 -1.786 0.086 1.00 94.19 92 PHE A N 1
ATOM 698 C CA . PHE A 1 92 ? 18.312 -3.111 0.400 1.00 94.19 92 PHE A CA 1
ATOM 699 C C . PHE A 1 92 ? 18.950 -4.218 -0.442 1.00 94.19 92 PHE A C 1
ATOM 701 O O . PHE A 1 92 ? 19.281 -5.267 0.097 1.00 94.19 92 PHE A O 1
ATOM 708 N N . ASN A 1 93 ? 19.176 -3.990 -1.739 1.00 94.69 93 ASN A N 1
ATOM 709 C CA . ASN A 1 93 ? 19.862 -4.957 -2.597 1.00 94.69 93 ASN A CA 1
ATOM 710 C C . ASN A 1 93 ? 21.283 -5.255 -2.087 1.00 94.69 93 ASN A C 1
ATOM 712 O O . ASN A 1 93 ? 21.679 -6.414 -2.041 1.00 94.69 93 ASN A O 1
ATOM 716 N N . ASP A 1 94 ? 22.027 -4.234 -1.652 1.00 93.62 94 ASP A N 1
ATOM 717 C CA . ASP A 1 94 ? 23.368 -4.407 -1.084 1.00 93.62 94 ASP A CA 1
ATOM 718 C C . ASP A 1 94 ? 23.312 -5.130 0.276 1.00 93.62 94 ASP A C 1
ATOM 720 O O . ASP A 1 94 ? 24.138 -6.001 0.553 1.00 93.62 94 ASP A O 1
ATOM 724 N N . PHE A 1 95 ? 22.297 -4.839 1.099 1.00 93.25 95 PHE A N 1
ATOM 725 C CA . PHE A 1 95 ? 22.032 -5.571 2.342 1.00 93.25 95 PHE A CA 1
ATOM 726 C C . PHE A 1 95 ? 21.746 -7.061 2.097 1.00 93.25 95 PHE A C 1
ATOM 728 O O . PHE A 1 95 ? 22.224 -7.900 2.857 1.00 93.25 95 PHE A O 1
ATOM 735 N N . LEU A 1 96 ? 21.021 -7.412 1.030 1.00 91.88 96 LEU A N 1
ATOM 736 C CA . LEU A 1 96 ? 20.692 -8.806 0.711 1.00 91.88 96 LEU A CA 1
ATOM 737 C C . LEU A 1 96 ? 21.907 -9.671 0.363 1.00 91.88 96 LEU A C 1
ATOM 739 O O . LEU A 1 96 ? 21.830 -10.889 0.500 1.00 91.88 96 LEU A O 1
ATOM 743 N N . VAL A 1 97 ? 23.018 -9.070 -0.074 1.00 88.88 97 VAL A N 1
ATOM 744 C CA . VAL A 1 97 ? 24.251 -9.816 -0.365 1.00 88.88 97 VAL A CA 1
ATOM 745 C C . VAL A 1 97 ? 24.796 -10.470 0.906 1.00 88.88 97 VAL A C 1
ATOM 747 O O . VAL A 1 97 ? 25.239 -11.612 0.857 1.00 88.88 97 VAL A O 1
ATOM 750 N N . ASN A 1 98 ? 24.741 -9.762 2.039 1.00 89.62 98 ASN A N 1
ATOM 751 C CA . ASN A 1 98 ? 25.134 -10.266 3.355 1.00 89.62 98 ASN A CA 1
ATOM 752 C C . ASN A 1 98 ? 24.209 -9.678 4.437 1.00 89.62 98 ASN A C 1
ATOM 754 O O . ASN A 1 98 ? 24.585 -8.687 5.080 1.00 89.62 98 ASN A O 1
ATOM 758 N N . PRO A 1 99 ? 23.015 -10.267 4.656 1.00 90.81 99 PRO A N 1
ATOM 759 C CA . PRO A 1 99 ? 22.014 -9.717 5.564 1.00 90.81 99 PRO A CA 1
ATOM 760 C C . PRO A 1 99 ? 22.493 -9.754 7.011 1.00 90.81 99 PRO A C 1
ATOM 762 O O . PRO A 1 99 ? 22.344 -10.734 7.734 1.00 90.81 99 PRO A O 1
ATOM 765 N N . SER A 1 100 ? 23.082 -8.653 7.453 1.00 91.88 100 SER A N 1
ATOM 766 C CA . SER A 1 100 ? 23.526 -8.475 8.826 1.00 91.88 100 SER A CA 1
ATOM 767 C C . SER A 1 100 ? 23.141 -7.078 9.281 1.00 91.88 100 SER A C 1
ATOM 769 O O . SER A 1 100 ? 23.410 -6.082 8.611 1.00 91.88 100 SER A O 1
ATOM 771 N N . ILE A 1 101 ? 22.449 -7.001 10.416 1.00 92.19 101 ILE A N 1
ATOM 772 C CA . ILE A 1 101 ? 22.111 -5.725 11.045 1.00 92.19 101 ILE A CA 1
ATOM 773 C C . ILE A 1 101 ? 22.991 -5.615 12.290 1.00 92.19 101 ILE A C 1
ATOM 775 O O . ILE A 1 101 ? 22.885 -6.467 13.178 1.00 92.19 101 ILE A O 1
ATOM 779 N N . PRO A 1 102 ? 23.855 -4.588 12.389 1.00 94.56 102 PRO A N 1
ATOM 780 C CA . PRO A 1 102 ? 24.662 -4.375 13.581 1.00 94.56 102 PRO A CA 1
ATOM 781 C C . PRO A 1 102 ? 23.776 -4.313 14.837 1.00 94.56 102 PRO A C 1
ATOM 783 O O . PRO A 1 102 ? 22.726 -3.665 14.789 1.00 94.56 102 PRO A O 1
ATOM 786 N N . PRO A 1 103 ? 24.180 -4.892 15.985 1.00 94.50 103 PRO A N 1
ATOM 787 C CA . PRO A 1 103 ? 23.362 -4.881 17.203 1.00 94.50 103 PRO A CA 1
ATOM 788 C C . PRO A 1 103 ? 22.927 -3.475 17.638 1.00 94.50 103 PRO A C 1
ATOM 790 O O . PRO A 1 103 ? 21.795 -3.274 18.071 1.00 94.50 103 PRO A O 1
ATOM 793 N N . VAL A 1 104 ? 23.795 -2.476 17.440 1.00 95.81 104 VAL A N 1
ATOM 794 C CA . VAL A 1 104 ? 23.480 -1.059 17.683 1.00 95.81 104 VAL A CA 1
ATOM 795 C C . VAL A 1 104 ? 22.293 -0.599 16.834 1.00 95.81 104 VAL A C 1
ATOM 797 O O . VAL A 1 104 ? 21.401 0.078 17.335 1.00 95.81 104 VAL A O 1
ATOM 800 N N . MET A 1 105 ? 22.239 -1.004 15.565 1.00 94.19 105 MET A N 1
ATOM 801 C CA . MET A 1 105 ? 21.140 -0.659 14.668 1.00 94.19 105 MET A CA 1
ATOM 802 C C . MET A 1 105 ? 19.838 -1.363 15.072 1.00 94.19 105 MET A C 1
ATOM 804 O O . MET A 1 105 ? 18.783 -0.748 14.992 1.00 94.19 105 MET A O 1
ATOM 808 N N . ILE A 1 106 ? 19.889 -2.598 15.589 1.00 95.56 106 ILE A N 1
ATOM 809 C CA . ILE A 1 106 ? 18.702 -3.271 16.150 1.00 95.56 106 ILE A CA 1
ATOM 810 C C . ILE A 1 106 ? 18.131 -2.454 17.314 1.00 95.56 106 ILE A C 1
ATOM 812 O O . ILE A 1 106 ? 16.928 -2.196 17.355 1.00 95.56 106 ILE A O 1
ATOM 816 N N . VAL A 1 107 ? 18.992 -1.988 18.225 1.00 96.81 107 VAL A N 1
ATOM 817 C CA . VAL A 1 107 ? 18.581 -1.131 19.346 1.00 96.81 107 VAL A CA 1
ATOM 818 C C . VAL A 1 107 ? 17.960 0.164 18.825 1.00 96.81 107 VAL A C 1
ATOM 820 O O . VAL A 1 107 ? 16.835 0.485 19.200 1.00 96.81 107 VAL A O 1
ATOM 823 N N . VAL A 1 108 ? 18.625 0.867 17.906 1.00 96.81 108 VAL A N 1
ATOM 824 C CA . VAL A 1 108 ? 18.111 2.121 17.334 1.00 96.81 108 VAL A CA 1
ATOM 825 C C . VAL A 1 108 ? 16.761 1.914 16.639 1.00 96.81 108 VAL A C 1
ATOM 827 O O . VAL A 1 108 ? 15.800 2.606 16.968 1.00 96.81 108 VAL A O 1
ATOM 830 N N . LEU A 1 109 ? 16.645 0.936 15.736 1.00 95.69 109 LEU A N 1
ATOM 831 C CA . LEU A 1 109 ? 15.403 0.643 15.012 1.00 95.69 109 LEU A CA 1
ATOM 832 C C . LEU A 1 109 ? 14.270 0.238 15.959 1.00 95.69 109 LEU A C 1
ATOM 834 O O . LEU A 1 109 ? 13.128 0.657 15.770 1.00 95.69 109 LEU A O 1
ATOM 838 N N . SER A 1 110 ? 14.578 -0.537 17.000 1.00 96.88 110 SER A N 1
ATOM 839 C CA . SER A 1 110 ? 13.587 -0.941 17.997 1.00 96.88 110 SER A CA 1
ATOM 840 C C . SER A 1 110 ? 13.075 0.238 18.828 1.00 96.88 110 SER A C 1
ATOM 842 O O . SER A 1 110 ? 11.865 0.356 19.013 1.00 96.88 110 SER A O 1
ATOM 844 N N . LEU A 1 111 ? 13.955 1.154 19.250 1.00 96.75 111 LEU A N 1
ATOM 845 C CA . LEU A 1 111 ? 13.579 2.370 19.980 1.00 96.75 111 LEU A CA 1
ATOM 846 C C . LEU A 1 111 ? 12.750 3.314 19.106 1.00 96.75 111 LEU A C 1
ATOM 848 O O . LEU A 1 111 ? 11.749 3.866 19.565 1.00 96.75 111 LEU A O 1
ATOM 852 N N . VAL A 1 112 ? 13.134 3.470 17.835 1.00 94.62 112 VAL A N 1
ATOM 853 C CA . VAL A 1 112 ? 12.379 4.265 16.859 1.00 94.62 112 VAL A CA 1
ATOM 854 C C . VAL A 1 112 ? 10.986 3.669 16.650 1.00 94.62 112 VAL A C 1
ATOM 856 O O . VAL A 1 112 ? 9.999 4.393 16.753 1.00 94.62 112 VAL A O 1
ATOM 859 N N . SER A 1 113 ? 10.878 2.354 16.438 1.00 94.06 113 SER A N 1
ATOM 860 C CA . SER A 1 113 ? 9.590 1.651 16.341 1.00 94.06 113 SER A CA 1
ATOM 861 C C . SER A 1 113 ? 8.742 1.850 17.601 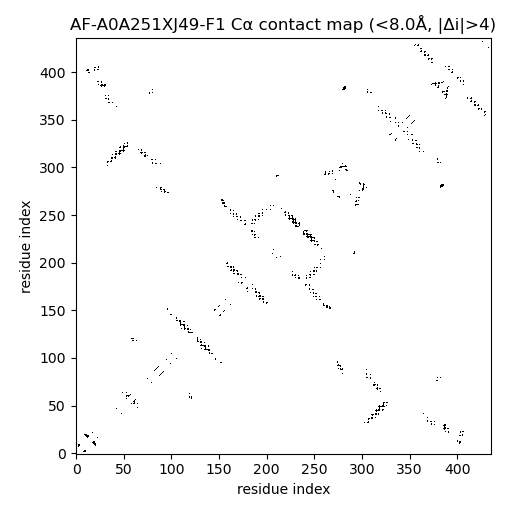1.00 94.06 113 SER A C 1
ATOM 863 O O . SER A 1 113 ? 7.570 2.221 17.512 1.00 94.06 113 SER A O 1
ATOM 865 N N . GLY A 1 114 ? 9.344 1.696 18.785 1.00 93.38 114 GLY A N 1
ATOM 866 C CA . GLY A 1 114 ? 8.689 1.952 20.065 1.00 93.38 114 GLY A CA 1
ATOM 867 C C . GLY A 1 114 ? 8.117 3.363 20.160 1.00 93.38 114 GLY A C 1
ATOM 868 O O . GLY A 1 114 ? 6.963 3.538 20.556 1.00 93.38 114 GLY A O 1
ATOM 869 N N . PHE A 1 115 ? 8.889 4.371 19.749 1.00 90.50 115 PHE A N 1
ATOM 870 C CA . PHE A 1 115 ? 8.450 5.766 19.733 1.00 90.50 115 PHE A CA 1
ATOM 871 C C . PHE A 1 115 ? 7.303 6.001 18.742 1.00 90.50 115 PHE A C 1
ATOM 873 O O . PHE A 1 115 ? 6.330 6.684 19.071 1.00 90.50 115 PHE A O 1
ATOM 880 N N . VAL A 1 116 ? 7.369 5.395 17.553 1.00 88.00 116 VAL A N 1
ATOM 881 C CA . VAL A 1 116 ? 6.302 5.469 16.545 1.00 88.00 116 VAL A CA 1
ATOM 882 C C . VAL A 1 116 ? 4.998 4.893 17.101 1.00 88.00 116 VAL A C 1
ATOM 884 O O . VAL A 1 116 ? 3.976 5.583 17.099 1.00 88.00 116 VAL A O 1
ATOM 887 N N . TRP A 1 117 ? 5.023 3.680 17.660 1.00 89.56 117 TRP A N 1
ATOM 888 C CA . TRP A 1 117 ? 3.837 3.060 18.264 1.00 89.56 117 TRP A CA 1
ATOM 889 C C . TRP A 1 117 ? 3.304 3.853 19.464 1.00 89.56 117 TRP A C 1
ATOM 891 O O . TRP A 1 117 ? 2.091 4.023 19.603 1.00 89.56 117 TRP A O 1
ATOM 901 N N . MET A 1 118 ? 4.191 4.414 20.289 1.00 88.75 118 MET A N 1
ATOM 902 C CA . MET A 1 118 ? 3.835 5.302 21.402 1.00 88.75 118 MET A CA 1
ATOM 903 C C . MET A 1 118 ? 3.183 6.617 20.943 1.00 88.75 118 MET A C 1
ATOM 905 O O . MET A 1 118 ? 2.364 7.188 21.670 1.00 88.75 118 MET A O 1
ATOM 909 N N . SER A 1 119 ? 3.559 7.136 19.772 1.00 81.75 119 SER A N 1
ATOM 910 C CA . SER A 1 119 ? 2.940 8.330 19.185 1.00 81.75 119 SER A CA 1
ATOM 911 C C . SER A 1 119 ? 1.551 8.015 18.624 1.00 81.75 119 SER A C 1
ATOM 913 O O . SER A 1 119 ? 0.610 8.785 18.818 1.00 81.75 119 SER A O 1
ATOM 915 N N . ILE A 1 120 ? 1.389 6.844 17.998 1.00 82.06 120 ILE A N 1
ATOM 916 C CA . ILE A 1 120 ? 0.109 6.384 17.439 1.00 82.06 120 ILE A CA 1
ATOM 917 C C . ILE A 1 120 ? -0.915 6.094 18.545 1.00 82.06 120 ILE A C 1
ATOM 919 O O . ILE A 1 120 ? -2.104 6.391 18.387 1.00 82.06 120 ILE A O 1
ATOM 923 N N . ILE A 1 121 ? -0.491 5.519 19.671 1.00 82.06 121 ILE A N 1
ATOM 924 C CA . ILE A 1 121 ? -1.382 5.230 20.798 1.00 82.06 121 ILE A CA 1
ATOM 925 C C . ILE A 1 121 ? -1.469 6.469 21.700 1.00 82.06 121 ILE A C 1
ATOM 927 O O . ILE A 1 121 ? -0.590 6.746 22.510 1.00 82.06 121 ILE A O 1
ATOM 931 N N . GLY A 1 122 ? -2.547 7.241 21.540 1.00 68.94 122 GLY A N 1
ATOM 932 C CA . GLY A 1 122 ? -2.868 8.371 22.417 1.00 68.94 122 GLY A CA 1
ATOM 933 C C . GLY A 1 122 ? -3.414 7.923 23.779 1.00 68.94 122 GLY A C 1
ATOM 934 O O . GLY A 1 122 ? -3.905 6.804 23.914 1.00 68.94 122 GLY A O 1
ATOM 935 N N . GLY A 1 123 ? -3.356 8.806 24.779 1.00 76.88 123 GLY A N 1
ATOM 936 C CA . GLY A 1 123 ? -3.874 8.561 26.130 1.00 76.88 123 GLY A CA 1
ATOM 937 C C . GLY A 1 123 ? -2.882 8.939 27.230 1.00 76.88 123 GLY A C 1
ATOM 938 O O . GLY A 1 123 ? -1.923 9.677 26.988 1.00 76.88 123 GLY A O 1
ATOM 939 N N . ASP A 1 124 ? -3.126 8.414 28.431 1.00 84.12 124 ASP A N 1
ATOM 940 C CA . ASP A 1 124 ? -2.309 8.647 29.623 1.00 84.12 124 ASP A CA 1
ATOM 941 C C . ASP A 1 124 ? -0.834 8.249 29.427 1.00 84.12 124 ASP A C 1
ATOM 943 O O . ASP A 1 124 ? -0.519 7.328 28.662 1.00 84.12 124 ASP A O 1
ATOM 947 N N . PRO A 1 125 ? 0.105 8.878 30.159 1.00 84.12 125 PRO A N 1
ATOM 948 C CA . PRO A 1 125 ? 1.533 8.588 30.027 1.00 84.12 125 PRO A CA 1
ATOM 949 C C . PRO A 1 125 ? 1.886 7.129 30.356 1.00 84.12 125 PRO A C 1
ATOM 951 O O . PRO A 1 125 ? 2.802 6.572 29.755 1.00 84.12 125 PRO A O 1
ATOM 954 N N . LYS A 1 126 ? 1.144 6.474 31.260 1.00 89.62 126 LYS A N 1
ATOM 955 C CA . LYS A 1 126 ? 1.411 5.085 31.671 1.00 89.62 126 LYS A CA 1
ATOM 956 C C . LYS A 1 126 ? 1.185 4.069 30.530 1.00 89.62 126 LYS A C 1
ATOM 958 O O . LYS A 1 126 ? 2.146 3.382 30.186 1.00 89.62 126 LYS A O 1
ATOM 963 N N . PRO A 1 127 ? -0.002 3.978 29.887 1.00 87.12 127 PRO A N 1
ATOM 964 C CA . PRO A 1 127 ? -0.199 3.133 28.704 1.00 87.12 127 PRO A CA 1
ATOM 965 C C . PRO A 1 127 ? 0.797 3.414 27.580 1.00 87.12 127 PRO A C 1
ATOM 967 O O . PRO A 1 127 ? 1.287 2.483 26.950 1.00 87.12 127 PRO A O 1
ATOM 970 N N . ARG A 1 128 ? 1.143 4.686 27.355 1.00 88.31 128 ARG A N 1
ATOM 971 C CA . ARG A 1 128 ? 2.095 5.083 26.310 1.00 88.31 128 ARG A CA 1
ATOM 972 C C . ARG A 1 128 ? 3.496 4.530 26.560 1.00 88.31 128 ARG A C 1
ATOM 974 O O . ARG A 1 128 ? 4.110 4.009 25.635 1.00 88.31 128 ARG A O 1
ATOM 981 N N . LEU A 1 129 ? 3.973 4.573 27.803 1.00 91.94 129 LEU A N 1
ATOM 982 C CA . LEU A 1 129 ? 5.260 3.980 28.178 1.00 91.94 129 LEU A CA 1
ATOM 983 C C . LEU A 1 129 ? 5.248 2.446 28.093 1.00 91.94 129 LEU A C 1
ATOM 985 O O . LEU A 1 129 ? 6.237 1.853 27.668 1.00 91.94 129 LEU A O 1
ATOM 989 N N . ILE A 1 130 ? 4.127 1.799 28.431 1.00 93.12 130 ILE A N 1
ATOM 990 C CA . ILE A 1 130 ? 3.969 0.344 28.261 1.00 93.12 130 ILE A CA 1
ATOM 991 C C . ILE A 1 130 ? 4.023 -0.028 26.775 1.00 93.12 130 ILE A C 1
ATOM 993 O O . ILE A 1 130 ? 4.713 -0.977 26.401 1.00 93.12 130 ILE A O 1
ATOM 997 N N . VAL A 1 131 ? 3.336 0.728 25.916 1.00 92.88 131 VAL A N 1
ATOM 998 C CA . VAL A 1 131 ? 3.384 0.551 24.458 1.00 92.88 131 VAL A CA 1
ATOM 999 C C . VAL A 1 131 ? 4.800 0.753 23.941 1.00 92.88 131 VAL A C 1
ATOM 1001 O O . VAL A 1 131 ? 5.284 -0.086 23.194 1.00 92.88 131 VAL A O 1
ATOM 1004 N N . PHE A 1 132 ? 5.484 1.813 24.369 1.00 94.88 132 PHE A N 1
ATOM 1005 C CA . PHE A 1 132 ? 6.871 2.064 23.990 1.00 94.88 132 PHE A CA 1
ATOM 1006 C C . PHE A 1 132 ? 7.777 0.876 24.340 1.00 94.88 132 PHE A C 1
ATOM 1008 O O . PHE A 1 132 ? 8.466 0.348 23.467 1.00 94.88 132 PHE A O 1
ATOM 1015 N N . GLY A 1 133 ? 7.744 0.423 25.598 1.00 96.00 133 GLY A N 1
ATOM 1016 C CA . GLY A 1 133 ? 8.570 -0.688 26.069 1.00 96.00 133 GLY A CA 1
ATOM 1017 C C . GLY A 1 133 ? 8.243 -2.002 25.360 1.00 96.00 133 GLY A C 1
ATOM 1018 O O . GLY A 1 133 ? 9.144 -2.672 24.861 1.00 96.00 133 GLY A O 1
ATOM 1019 N N . SER A 1 134 ? 6.957 -2.347 25.248 1.00 95.50 134 SER A N 1
ATOM 1020 C CA . SER A 1 134 ? 6.521 -3.578 24.573 1.00 95.50 134 SER A CA 1
ATOM 1021 C C . SER A 1 134 ? 6.828 -3.566 23.075 1.00 95.50 134 SER A C 1
ATOM 1023 O O . SER A 1 134 ? 7.395 -4.532 22.576 1.00 95.50 134 SER A O 1
ATOM 1025 N N . ALA A 1 135 ? 6.541 -2.478 22.358 1.00 95.06 135 ALA A N 1
ATOM 1026 C CA . ALA A 1 135 ? 6.837 -2.360 20.933 1.00 95.06 135 ALA A CA 1
ATOM 1027 C C . ALA A 1 135 ? 8.347 -2.371 20.654 1.00 95.06 135 ALA A C 1
ATOM 1029 O O . ALA A 1 135 ? 8.773 -3.007 19.691 1.00 95.06 135 ALA A O 1
ATOM 1030 N N . THR A 1 136 ? 9.159 -1.742 21.510 1.00 97.31 136 THR A N 1
ATOM 1031 C CA . THR A 1 136 ? 10.628 -1.804 21.419 1.00 97.31 136 THR A CA 1
ATOM 1032 C C . THR A 1 136 ? 11.111 -3.245 21.569 1.00 97.31 136 THR A C 1
ATOM 1034 O O . THR A 1 136 ? 11.793 -3.762 20.687 1.00 97.31 136 THR A O 1
ATOM 1037 N N . LEU A 1 137 ? 10.704 -3.935 22.639 1.00 97.38 137 LEU A N 1
ATOM 1038 C CA . LEU A 1 137 ? 11.111 -5.320 22.894 1.00 97.38 137 LEU A CA 1
ATOM 1039 C C . LEU A 1 137 ? 10.653 -6.273 21.786 1.00 97.38 137 LEU A C 1
ATOM 1041 O O . LEU A 1 137 ? 11.446 -7.085 21.317 1.00 97.38 137 LEU A O 1
ATOM 1045 N N . ILE A 1 138 ? 9.402 -6.148 21.332 1.00 96.19 138 ILE A N 1
ATOM 1046 C CA . ILE A 1 138 ? 8.861 -6.961 20.237 1.00 96.19 138 ILE A CA 1
ATOM 1047 C C . ILE A 1 138 ? 9.635 -6.692 18.947 1.00 96.19 138 ILE A C 1
ATOM 1049 O O . ILE A 1 138 ? 10.030 -7.638 18.276 1.00 96.19 138 ILE A O 1
ATOM 1053 N N . THR A 1 139 ? 9.903 -5.427 18.610 1.00 96.62 139 THR A N 1
ATOM 1054 C CA . THR A 1 139 ? 10.657 -5.085 17.394 1.00 96.62 139 THR A CA 1
ATOM 1055 C C . THR A 1 139 ? 12.072 -5.657 17.451 1.00 96.62 139 THR A C 1
ATOM 1057 O O . THR A 1 139 ? 12.522 -6.256 16.479 1.00 96.62 139 THR A O 1
ATOM 1060 N N . ALA A 1 140 ? 12.761 -5.535 18.589 1.00 97.19 140 ALA A N 1
ATOM 1061 C CA . ALA A 1 140 ? 14.088 -6.116 18.773 1.00 97.19 140 ALA A CA 1
ATOM 1062 C C . ALA A 1 140 ? 14.060 -7.648 18.640 1.00 97.19 140 ALA A C 1
ATOM 1064 O O . ALA A 1 140 ? 14.863 -8.210 17.899 1.00 97.19 140 ALA A O 1
ATOM 1065 N N . ALA A 1 141 ? 13.107 -8.319 19.295 1.00 96.06 141 ALA A N 1
ATOM 1066 C CA . ALA A 1 141 ? 12.949 -9.770 19.218 1.00 96.06 141 ALA A CA 1
ATOM 1067 C C . ALA A 1 141 ? 12.655 -10.246 17.788 1.00 96.06 141 ALA A C 1
ATOM 1069 O O . ALA A 1 141 ? 13.245 -11.225 17.339 1.00 96.06 141 ALA A O 1
ATOM 1070 N N . VAL A 1 142 ? 11.795 -9.531 17.053 1.00 94.56 142 VAL A N 1
ATOM 1071 C CA . VA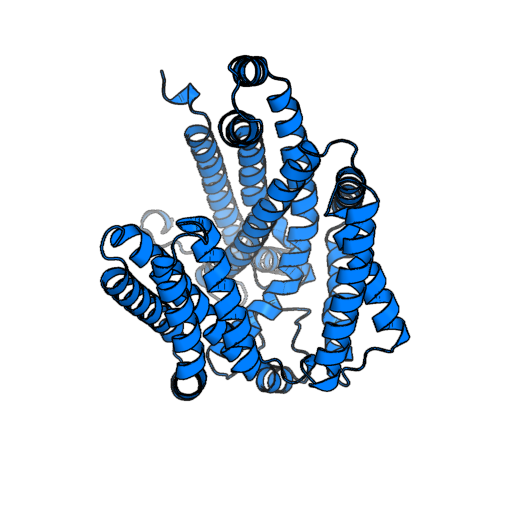L A 1 142 ? 11.496 -9.823 15.646 1.00 94.56 142 VAL A CA 1
ATOM 1072 C C . VAL A 1 142 ? 12.742 -9.646 14.783 1.00 94.56 142 VAL A C 1
ATOM 1074 O O . VAL A 1 142 ? 13.071 -10.552 14.031 1.00 94.56 142 VAL A O 1
ATOM 1077 N N . LEU A 1 143 ? 13.479 -8.538 14.907 1.00 95.50 143 LEU A N 1
ATOM 1078 C CA . LEU A 1 143 ? 14.702 -8.322 14.123 1.00 95.50 143 LEU A CA 1
ATOM 1079 C C . LEU A 1 143 ? 15.763 -9.395 14.402 1.00 95.50 143 LEU A C 1
ATOM 1081 O O . LEU A 1 143 ? 16.368 -9.911 13.466 1.00 95.50 143 LEU A O 1
ATOM 1085 N N . ILE A 1 144 ? 15.952 -9.771 15.669 1.00 95.25 144 ILE A N 1
ATOM 1086 C CA . ILE A 1 144 ? 16.866 -10.854 16.057 1.00 95.25 144 ILE A CA 1
ATOM 1087 C C . ILE A 1 144 ? 16.402 -12.185 15.461 1.00 95.25 144 ILE A C 1
ATOM 1089 O O . ILE A 1 144 ? 17.218 -12.918 14.912 1.00 95.25 144 ILE A O 1
ATOM 1093 N N . TYR A 1 145 ? 15.104 -12.488 15.521 1.00 93.19 145 TYR A N 1
ATOM 1094 C CA . TYR A 1 145 ? 14.537 -13.696 14.924 1.00 93.19 145 TYR A CA 1
ATOM 1095 C C . TYR A 1 145 ? 14.744 -13.745 13.403 1.00 93.19 145 TYR A C 1
ATOM 1097 O O . TYR A 1 145 ? 15.166 -14.774 12.878 1.00 93.19 145 TYR A O 1
ATOM 1105 N N . LEU A 1 146 ? 14.497 -12.635 12.700 1.00 93.75 146 LEU A N 1
ATOM 1106 C CA . LEU A 1 146 ? 14.672 -12.541 11.247 1.00 93.75 146 LEU A CA 1
ATOM 1107 C C . LEU A 1 146 ? 16.130 -12.761 10.828 1.00 93.75 146 LEU A C 1
ATOM 1109 O O . LEU A 1 146 ? 16.378 -13.411 9.817 1.00 93.75 146 LEU A O 1
ATOM 1113 N N . LEU A 1 147 ? 17.090 -12.261 11.612 1.00 93.75 147 LEU A N 1
ATOM 1114 C CA . LEU A 1 147 ? 18.514 -12.513 11.379 1.00 93.75 147 LEU A CA 1
ATOM 1115 C C . LEU A 1 147 ? 18.910 -13.950 11.716 1.00 93.75 147 LEU A C 1
ATOM 1117 O O . LEU A 1 147 ? 19.615 -14.582 10.944 1.00 93.75 147 LEU A O 1
ATOM 1121 N N . ALA A 1 148 ? 18.440 -14.484 12.845 1.00 93.19 148 ALA A N 1
ATOM 1122 C CA . ALA A 1 148 ? 18.780 -15.836 13.290 1.00 93.19 148 ALA A CA 1
ATOM 1123 C C . ALA A 1 148 ? 18.245 -16.937 12.358 1.00 93.19 148 ALA A C 1
ATOM 1125 O O . ALA A 1 148 ? 18.735 -18.062 12.394 1.00 93.19 148 ALA A O 1
ATOM 1126 N N . THR A 1 149 ? 17.224 -16.627 11.556 1.00 92.19 149 THR A N 1
ATOM 1127 C CA . THR A 1 149 ? 16.589 -17.555 10.608 1.00 92.19 149 THR A CA 1
ATOM 1128 C C . THR A 1 149 ? 16.962 -17.288 9.149 1.00 92.19 149 THR A C 1
ATOM 1130 O O . THR A 1 149 ? 16.395 -17.927 8.264 1.00 92.19 149 THR A O 1
ATOM 1133 N N . ASP A 1 150 ? 17.878 -16.347 8.883 1.00 92.50 150 ASP A N 1
ATOM 1134 C CA . ASP A 1 150 ? 18.222 -15.879 7.532 1.00 92.50 150 ASP A CA 1
ATOM 1135 C C . ASP A 1 150 ? 16.990 -15.476 6.699 1.00 92.50 150 ASP A C 1
ATOM 1137 O O . ASP A 1 150 ? 16.954 -15.615 5.471 1.00 92.50 150 ASP A O 1
ATOM 1141 N N . TRP A 1 151 ? 15.956 -14.956 7.367 1.00 93.69 151 TRP A N 1
ATOM 1142 C CA . TRP A 1 151 ? 14.648 -14.713 6.761 1.00 93.69 151 TRP A CA 1
ATOM 1143 C C . TRP A 1 151 ? 14.718 -13.710 5.606 1.00 93.69 151 TRP A C 1
ATOM 1145 O O . TRP A 1 151 ? 13.954 -13.807 4.655 1.00 93.69 151 TRP A O 1
ATOM 1155 N N . PHE A 1 152 ? 15.664 -12.769 5.637 1.00 91.31 152 PHE A N 1
ATOM 1156 C CA . PHE A 1 152 ? 15.876 -11.821 4.538 1.00 91.31 152 PHE A CA 1
ATOM 1157 C C . PHE A 1 152 ? 16.349 -12.496 3.239 1.00 91.31 152 PHE A C 1
ATOM 1159 O O . PHE A 1 152 ? 15.972 -12.066 2.149 1.00 91.31 152 PHE A O 1
ATOM 1166 N N . SER A 1 153 ? 17.142 -13.565 3.348 1.00 91.50 153 SER A N 1
ATOM 1167 C CA . SER A 1 153 ? 17.611 -14.351 2.200 1.00 91.50 153 SER A CA 1
ATOM 1168 C C . SER A 1 153 ? 16.590 -15.397 1.771 1.00 91.50 153 SER A C 1
ATOM 1170 O O . SER A 1 153 ? 16.448 -15.669 0.581 1.00 91.50 153 SER A O 1
ATOM 1172 N N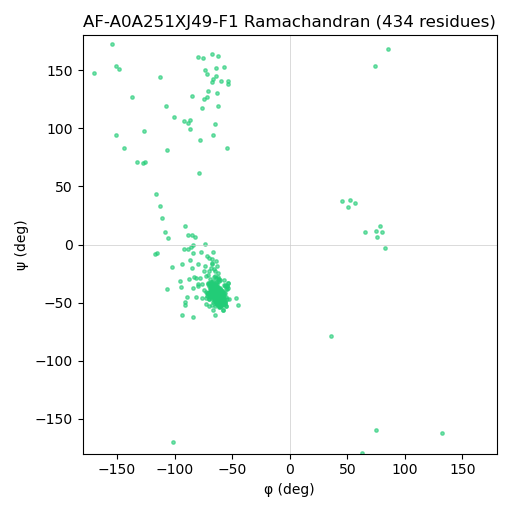 . ARG A 1 154 ? 15.896 -16.013 2.735 1.00 92.62 154 ARG A N 1
ATOM 1173 C CA . ARG A 1 154 ? 14.936 -17.103 2.514 1.00 92.62 154 ARG A CA 1
ATOM 1174 C C . ARG A 1 154 ? 13.635 -16.836 3.271 1.00 92.62 154 ARG A C 1
ATOM 1176 O O . ARG A 1 154 ? 13.357 -17.510 4.265 1.00 92.62 154 ARG A O 1
ATOM 1183 N N . PRO A 1 155 ? 12.837 -15.853 2.828 1.00 93.94 155 PRO A N 1
ATOM 1184 C CA . PRO A 1 155 ? 11.613 -15.506 3.519 1.00 93.94 155 PRO A CA 1
ATOM 1185 C C . PRO A 1 155 ? 10.594 -16.637 3.397 1.00 93.94 155 PRO A C 1
ATOM 1187 O O . PRO A 1 155 ? 10.420 -17.265 2.353 1.00 93.94 155 PRO A O 1
ATOM 1190 N N . GLY A 1 156 ? 9.896 -16.872 4.497 1.00 93.00 156 GLY A N 1
ATOM 1191 C CA . GLY A 1 156 ? 8.809 -17.832 4.593 1.00 93.00 156 GLY A CA 1
ATOM 1192 C C . GLY A 1 156 ? 8.087 -17.671 5.922 1.00 93.00 156 GLY A C 1
ATOM 1193 O O . GLY A 1 156 ? 8.677 -17.287 6.932 1.00 93.00 156 GLY A O 1
ATOM 1194 N N . LEU A 1 157 ? 6.791 -17.938 5.922 1.00 91.06 157 LEU A N 1
ATOM 1195 C CA . LEU A 1 157 ? 5.989 -18.082 7.129 1.00 91.06 157 LEU A CA 1
ATOM 1196 C C . LEU A 1 157 ? 6.166 -19.501 7.690 1.00 91.06 157 LEU A C 1
ATOM 1198 O O . LEU A 1 157 ? 6.364 -19.702 8.890 1.00 91.06 157 LEU A O 1
ATOM 1202 N N . GLY A 1 158 ? 6.109 -20.507 6.816 1.00 91.00 158 GLY A N 1
ATOM 1203 C CA . GLY A 1 158 ? 6.091 -21.905 7.234 1.00 91.00 158 GLY A CA 1
ATOM 1204 C C . GLY A 1 158 ? 4.861 -22.265 8.081 1.00 91.00 158 GLY A C 1
ATOM 1205 O O . GLY A 1 158 ? 3.986 -21.443 8.365 1.00 91.00 158 GLY A O 1
ATOM 1206 N N . ILE A 1 159 ? 4.785 -23.525 8.513 1.00 93.44 159 ILE A N 1
ATOM 1207 C CA . ILE A 1 159 ? 3.593 -24.053 9.196 1.00 93.44 159 ILE A CA 1
ATOM 1208 C C . ILE A 1 159 ? 3.292 -23.351 10.530 1.00 93.44 159 ILE A C 1
ATOM 1210 O O . ILE A 1 159 ? 2.130 -23.096 10.841 1.00 93.44 159 ILE A O 1
ATOM 1214 N N . LEU A 1 160 ? 4.326 -23.000 11.306 1.00 91.62 160 LEU A N 1
ATOM 1215 C CA . LEU A 1 160 ? 4.162 -22.403 12.634 1.00 91.62 160 LEU A CA 1
ATOM 1216 C C . LEU A 1 160 ? 3.612 -20.975 12.557 1.00 91.62 160 LEU A C 1
ATOM 1218 O O . LEU A 1 160 ? 2.651 -20.661 13.262 1.00 91.62 160 LEU A O 1
ATOM 1222 N N . LEU A 1 161 ? 4.163 -20.119 11.685 1.00 91.50 161 LEU A N 1
ATOM 1223 C CA . LEU A 1 161 ? 3.639 -18.759 11.535 1.00 91.50 161 LEU A CA 1
ATOM 1224 C C . LEU A 1 161 ? 2.278 -18.763 10.840 1.00 91.50 161 LEU A C 1
ATOM 1226 O O . LEU A 1 161 ? 1.434 -17.954 11.208 1.00 91.50 161 LEU A O 1
ATOM 1230 N N . ILE A 1 162 ? 2.005 -19.685 9.911 1.00 94.06 162 ILE A N 1
ATOM 1231 C CA . ILE A 1 162 ? 0.666 -19.812 9.313 1.00 94.06 162 ILE A CA 1
ATOM 1232 C C . ILE A 1 162 ? -0.367 -20.242 10.351 1.00 94.06 162 ILE A C 1
ATOM 1234 O O . ILE A 1 162 ? -1.454 -19.671 10.385 1.00 94.06 162 ILE A O 1
ATOM 1238 N N . ALA A 1 163 ? -0.039 -21.185 11.237 1.00 94.88 163 ALA A N 1
ATOM 1239 C CA . ALA A 1 163 ? -0.928 -21.562 12.331 1.00 94.88 163 ALA A CA 1
ATOM 1240 C C . ALA A 1 163 ? -1.186 -20.377 13.281 1.00 94.88 163 ALA A C 1
ATOM 1242 O O . ALA A 1 163 ? -2.336 -20.105 13.629 1.00 94.88 163 ALA A O 1
ATOM 1243 N N . ALA A 1 164 ? -0.139 -19.634 13.654 1.00 95.06 164 ALA A N 1
ATOM 1244 C CA . ALA A 1 164 ? -0.248 -18.478 14.543 1.00 95.06 164 ALA A CA 1
ATOM 1245 C C . ALA A 1 164 ? -1.039 -17.316 13.912 1.00 95.06 164 ALA A C 1
ATOM 1247 O O . ALA A 1 164 ? -1.979 -16.798 14.520 1.00 95.06 164 ALA A O 1
ATOM 1248 N N . LEU A 1 165 ? -0.706 -16.930 12.677 1.00 95.88 165 LEU A N 1
ATOM 1249 C CA . LEU A 1 165 ? -1.398 -15.877 11.932 1.00 95.88 165 LEU A CA 1
ATOM 1250 C C . LEU A 1 165 ? -2.825 -16.294 11.574 1.00 95.88 165 LEU A C 1
ATOM 1252 O O . LEU A 1 165 ? -3.737 -15.484 11.688 1.00 95.88 165 LEU A O 1
ATOM 1256 N N . GLY A 1 166 ? -3.050 -17.558 11.216 1.00 96.19 166 GLY A N 1
ATOM 1257 C CA . GLY A 1 166 ? -4.382 -18.110 10.987 1.00 96.19 166 GLY A CA 1
ATOM 1258 C C . GLY A 1 166 ? -5.250 -18.049 12.245 1.00 96.19 166 GLY A C 1
ATOM 1259 O O . GLY A 1 166 ? -6.401 -17.619 12.176 1.00 96.19 166 GLY A O 1
ATOM 1260 N N . ALA A 1 167 ? -4.703 -18.404 13.412 1.00 96.69 167 ALA A N 1
ATOM 1261 C CA . ALA A 1 167 ? -5.407 -18.271 14.687 1.00 96.69 167 ALA A CA 1
ATOM 1262 C C . ALA A 1 167 ? -5.723 -16.800 15.009 1.00 96.69 167 ALA A C 1
ATOM 1264 O O . ALA A 1 167 ? -6.831 -16.485 15.444 1.00 96.69 167 ALA A O 1
ATOM 1265 N N . LEU A 1 168 ? -4.791 -15.884 14.732 1.00 96.06 168 LEU A N 1
ATOM 1266 C CA . LEU A 1 168 ? -5.015 -14.445 14.870 1.00 96.06 168 LEU A CA 1
ATOM 1267 C C . LEU A 1 168 ? -6.121 -13.949 13.926 1.00 96.06 168 LEU A C 1
ATOM 1269 O O . LEU A 1 168 ? -7.011 -13.220 14.361 1.00 96.06 168 LEU A O 1
ATOM 1273 N N . VAL A 1 169 ? -6.132 -14.391 12.666 1.00 96.56 169 VAL A N 1
ATOM 1274 C CA . VAL A 1 169 ? -7.212 -14.109 11.709 1.00 96.56 169 VAL A CA 1
ATOM 1275 C C . VAL A 1 169 ? -8.546 -14.644 12.231 1.00 96.56 169 VAL A C 1
ATOM 1277 O O . VAL A 1 169 ? -9.549 -13.934 12.174 1.00 96.56 169 VAL A O 1
ATOM 1280 N N . ALA A 1 170 ? -8.577 -15.854 12.791 1.00 95.50 170 ALA A N 1
ATOM 1281 C CA . ALA A 1 170 ? -9.786 -16.422 13.377 1.00 95.50 170 ALA A CA 1
ATOM 1282 C C . ALA A 1 170 ? -10.318 -15.569 14.542 1.00 95.50 170 ALA A C 1
ATOM 1284 O O . ALA A 1 170 ? -11.515 -15.272 14.590 1.00 95.50 170 ALA A O 1
ATOM 1285 N N . VAL A 1 171 ? -9.439 -15.114 15.444 1.00 96.69 171 VAL A N 1
ATOM 1286 C CA . VAL A 1 171 ? -9.788 -14.194 16.542 1.00 96.69 171 VAL A CA 1
ATOM 1287 C C . VAL A 1 171 ? -10.328 -12.875 15.990 1.00 96.69 171 VAL A C 1
ATOM 1289 O O . VAL A 1 171 ? -11.398 -12.436 16.410 1.00 96.69 171 VAL A O 1
ATOM 1292 N N . LEU A 1 172 ? -9.632 -12.258 15.030 1.00 92.88 172 LEU A N 1
ATOM 1293 C CA . LEU A 1 172 ? -10.027 -10.976 14.447 1.00 92.88 172 LEU A CA 1
ATOM 1294 C C . LEU A 1 172 ? -11.391 -11.067 13.764 1.00 92.88 172 LEU A C 1
ATOM 1296 O O . LEU A 1 172 ? -12.299 -10.313 14.114 1.00 92.88 172 LEU A O 1
ATOM 1300 N N . VAL A 1 173 ? -11.571 -12.023 12.852 1.00 93.62 173 VAL A N 1
ATOM 1301 C CA . VAL A 1 173 ? -12.827 -12.198 12.110 1.00 93.62 173 VAL A CA 1
ATOM 1302 C C . VAL A 1 173 ? -13.980 -12.513 13.061 1.00 93.62 173 VAL A C 1
ATOM 1304 O O . VAL A 1 173 ? -15.060 -11.933 12.930 1.00 93.62 173 VAL A O 1
ATOM 1307 N N . THR A 1 174 ? -13.758 -13.362 14.067 1.00 92.44 174 THR A N 1
ATOM 1308 C CA . THR A 1 174 ? -14.786 -13.663 15.074 1.00 92.44 174 THR A CA 1
ATOM 1309 C C . THR A 1 174 ? -15.125 -12.429 15.908 1.00 92.44 174 THR A C 1
ATOM 1311 O O . THR A 1 174 ? -16.298 -12.154 16.151 1.00 92.44 174 THR A O 1
ATOM 1314 N N . SER A 1 175 ? -14.123 -11.649 16.325 1.00 91.94 175 SER A N 1
ATOM 1315 C CA . SER A 1 175 ? -14.337 -10.442 17.129 1.00 91.94 175 SER A CA 1
ATOM 1316 C C . SER A 1 175 ? -15.135 -9.371 16.381 1.00 91.94 175 SER A C 1
ATOM 1318 O O . SER A 1 175 ? -15.995 -8.731 16.982 1.00 91.94 175 SER A O 1
ATOM 1320 N N . LEU A 1 176 ? -14.893 -9.223 15.073 1.00 88.94 176 LEU A N 1
ATOM 1321 C CA . LEU A 1 176 ? -15.532 -8.220 14.223 1.00 88.94 176 LEU A CA 1
ATOM 1322 C C . LEU A 1 176 ? -16.929 -8.630 13.743 1.00 88.94 176 LEU A C 1
ATOM 1324 O O . LEU A 1 176 ? -17.753 -7.755 13.495 1.00 88.94 176 LEU A O 1
ATOM 1328 N N . SER A 1 177 ? -17.199 -9.931 13.594 1.00 87.06 177 SER A N 1
ATOM 1329 C CA . SER A 1 177 ? -18.473 -10.425 13.050 1.00 87.06 177 SER A CA 1
ATOM 1330 C C . SER A 1 177 ? -19.508 -10.748 14.131 1.00 87.06 177 SER A C 1
ATOM 1332 O O . SER A 1 177 ? -20.582 -10.156 14.150 1.00 87.06 177 SER A O 1
ATOM 1334 N N . THR A 1 178 ? -19.201 -11.680 15.035 1.00 88.19 178 THR A N 1
ATOM 1335 C CA . THR A 1 178 ? -20.147 -12.216 16.034 1.00 88.19 178 THR A CA 1
ATOM 1336 C C . THR A 1 178 ? -19.760 -11.892 17.475 1.00 88.19 178 THR A C 1
ATOM 1338 O O . THR A 1 178 ? -20.501 -12.209 18.405 1.00 88.19 178 THR A O 1
ATOM 1341 N N . GLY A 1 179 ? -18.578 -11.309 17.676 1.00 86.00 179 GLY A N 1
ATOM 1342 C CA . GLY A 1 179 ? -17.943 -11.172 18.979 1.00 86.00 179 GLY A CA 1
ATOM 1343 C C . GLY A 1 179 ? -17.360 -12.495 19.494 1.00 86.00 179 GLY A C 1
ATOM 1344 O O . GLY A 1 179 ? -17.841 -13.588 19.190 1.00 86.00 179 GLY A O 1
ATOM 1345 N N . LEU A 1 180 ? -16.331 -12.398 20.341 1.00 88.06 180 LEU A N 1
ATOM 1346 C CA . LEU A 1 180 ? -15.604 -13.557 20.891 1.00 88.06 180 LEU A CA 1
ATOM 1347 C C . LEU A 1 180 ? -16.436 -14.420 21.856 1.00 88.06 180 LEU A C 1
ATOM 1349 O O . LEU A 1 180 ? -16.039 -15.529 22.202 1.00 88.06 180 LEU A O 1
ATOM 1353 N N . ARG A 1 181 ? -17.603 -13.931 22.295 1.00 89.50 181 ARG A N 1
ATOM 1354 C CA . ARG A 1 181 ? -18.521 -14.687 23.162 1.00 89.50 181 ARG A CA 1
ATOM 1355 C C . ARG A 1 181 ? -19.204 -15.842 22.427 1.00 89.50 181 ARG A C 1
ATOM 1357 O O . ARG A 1 181 ? -19.568 -16.828 23.068 1.00 89.50 181 ARG A O 1
ATOM 1364 N N . ASN A 1 182 ? -19.362 -15.750 21.105 1.00 89.31 182 ASN A N 1
ATOM 1365 C CA . ASN A 1 182 ? -19.942 -16.829 20.316 1.00 89.31 182 ASN A CA 1
ATOM 1366 C C . ASN A 1 182 ? -18.898 -17.938 20.091 1.00 89.31 182 ASN A C 1
ATOM 1368 O O . ASN A 1 182 ? -18.145 -17.928 19.117 1.00 89.31 182 ASN A O 1
ATOM 1372 N N . ARG A 1 183 ? -18.861 -18.913 21.010 1.00 90.44 183 ARG A N 1
ATOM 1373 C CA . ARG A 1 183 ? -17.890 -20.021 20.974 1.00 90.44 183 ARG A CA 1
ATOM 1374 C C . ARG A 1 183 ? -17.952 -20.827 19.676 1.00 90.44 183 ARG A C 1
ATOM 1376 O O . ARG A 1 183 ? -16.921 -21.272 19.196 1.00 90.44 183 ARG A O 1
ATOM 1383 N N . ARG A 1 184 ? -19.138 -20.994 19.084 1.00 91.88 184 ARG A N 1
ATOM 1384 C CA . ARG A 1 184 ? -19.316 -21.765 17.842 1.00 91.88 184 ARG A CA 1
ATOM 1385 C C . ARG A 1 184 ? -18.729 -21.043 16.636 1.00 91.88 184 ARG A C 1
ATOM 1387 O O . ARG A 1 184 ? -18.057 -21.676 15.823 1.00 91.88 184 ARG A O 1
ATOM 1394 N N . ALA A 1 185 ? -18.925 -19.727 16.555 1.00 90.94 185 ALA A N 1
ATOM 1395 C CA . ALA A 1 185 ? -18.265 -18.898 15.551 1.00 90.94 185 ALA A CA 1
ATOM 1396 C C . ALA A 1 185 ? -16.739 -18.970 15.689 1.00 90.94 185 ALA A C 1
ATOM 1398 O O . ALA A 1 185 ? -16.044 -19.244 14.712 1.00 90.94 185 ALA A O 1
ATOM 1399 N N . PHE A 1 186 ? -16.245 -18.842 16.924 1.00 93.81 186 PHE A N 1
ATOM 1400 C CA . PHE A 1 186 ? -14.821 -18.948 17.225 1.00 93.81 186 PHE A CA 1
ATOM 1401 C C . PHE A 1 186 ? -14.231 -20.307 16.828 1.00 93.81 186 PHE A C 1
ATOM 1403 O O . PHE A 1 186 ? -13.216 -20.352 16.140 1.00 93.81 186 PHE A O 1
ATOM 1410 N N . TYR A 1 187 ? -14.878 -21.418 17.199 1.00 94.50 187 TYR A N 1
ATOM 1411 C CA . TYR A 1 187 ? -14.409 -22.760 16.843 1.00 94.50 187 TYR A CA 1
ATOM 1412 C C . TYR A 1 187 ? -14.448 -23.016 15.336 1.00 94.50 187 TYR A C 1
ATOM 1414 O O . TYR A 1 187 ? -13.539 -23.656 14.820 1.00 94.50 187 TYR A O 1
ATOM 1422 N N . SER A 1 188 ? -15.443 -22.486 14.620 1.00 95.06 188 SER A N 1
ATOM 1423 C CA . SER A 1 188 ? -15.518 -22.613 13.156 1.00 95.06 188 SER A CA 1
ATOM 1424 C C . SER A 1 188 ? -14.369 -21.869 12.470 1.00 95.06 188 SER A C 1
ATOM 1426 O O . SER A 1 188 ? -13.722 -22.409 11.577 1.00 95.06 188 SER A O 1
ATOM 1428 N N . ALA A 1 189 ? -14.074 -20.645 12.915 1.00 94.94 189 ALA A N 1
ATOM 1429 C CA . ALA A 1 189 ? -12.953 -19.864 12.404 1.00 94.94 189 ALA A CA 1
ATOM 1430 C C . ALA A 1 189 ? -11.599 -20.510 12.761 1.00 94.94 189 ALA A C 1
ATOM 1432 O O . ALA A 1 189 ? -10.717 -20.624 11.911 1.00 94.94 189 ALA A O 1
ATOM 1433 N N . LEU A 1 190 ? -11.445 -20.997 13.996 1.00 96.38 190 LEU A N 1
ATOM 1434 C CA . LEU A 1 190 ? -10.238 -21.696 14.440 1.00 96.38 190 LEU A CA 1
ATOM 1435 C C . LEU A 1 190 ? -10.023 -23.007 13.671 1.00 96.38 190 LEU A C 1
ATOM 1437 O O . LEU A 1 190 ? -8.893 -23.317 13.306 1.00 96.38 190 LEU A O 1
ATOM 1441 N N . ALA A 1 191 ? -11.093 -23.748 13.369 1.00 96.44 191 ALA A N 1
ATOM 1442 C CA . ALA A 1 191 ? -11.020 -24.948 12.541 1.00 96.44 191 ALA A CA 1
ATOM 1443 C C . ALA A 1 191 ? -10.465 -24.637 11.144 1.00 96.44 191 ALA A C 1
ATOM 1445 O O . ALA A 1 191 ? -9.634 -25.390 10.647 1.00 96.44 191 ALA A O 1
ATOM 1446 N N . MET A 1 192 ? -10.843 -23.502 10.544 1.00 97.38 192 MET A N 1
ATOM 1447 C CA . MET A 1 192 ? -10.281 -23.070 9.260 1.00 97.38 192 MET A CA 1
ATOM 1448 C C . MET A 1 192 ? -8.798 -22.701 9.347 1.00 97.38 192 MET A C 1
ATOM 1450 O O . MET A 1 192 ? -8.037 -23.032 8.439 1.00 97.38 192 MET A O 1
ATOM 1454 N N . ALA A 1 193 ? -8.364 -22.069 10.440 1.00 95.75 193 ALA A N 1
ATOM 1455 C CA . ALA A 1 193 ? -6.946 -21.803 10.682 1.00 95.75 193 ALA A CA 1
ATOM 1456 C C . ALA A 1 193 ? -6.129 -23.101 10.814 1.00 95.75 193 ALA A C 1
ATOM 1458 O O . ALA A 1 193 ? -5.078 -23.240 10.189 1.00 95.75 193 ALA A O 1
ATOM 1459 N N . LEU A 1 194 ? -6.641 -24.071 11.579 1.00 96.50 194 LEU A N 1
ATOM 1460 C CA . LEU A 1 194 ? -6.013 -25.384 11.747 1.00 96.50 194 LEU A CA 1
ATOM 1461 C C . LEU A 1 194 ? -5.992 -26.181 10.440 1.00 96.50 194 LEU A C 1
ATOM 1463 O O . LEU A 1 194 ? -4.979 -26.797 10.122 1.00 96.50 194 LEU A O 1
ATOM 1467 N N . LEU A 1 195 ? -7.075 -26.133 9.660 1.00 96.62 195 LEU A N 1
ATOM 1468 C CA . LEU A 1 195 ? -7.148 -26.755 8.341 1.00 96.62 195 LEU A CA 1
ATOM 1469 C C . LEU A 1 195 ? -6.093 -26.170 7.395 1.00 96.62 195 LEU A C 1
ATOM 1471 O O . LEU A 1 195 ? -5.400 -26.926 6.722 1.00 96.62 195 LEU A O 1
ATOM 1475 N N . GLY A 1 196 ? -5.916 -24.847 7.378 1.00 95.25 196 GLY A N 1
ATOM 1476 C CA . GLY A 1 196 ? -4.860 -24.210 6.589 1.00 95.25 196 GLY A CA 1
ATOM 1477 C C . GLY A 1 196 ? -3.455 -24.641 6.999 1.00 95.25 196 GLY A C 1
ATOM 1478 O O . GLY A 1 196 ? -2.638 -24.943 6.134 1.00 95.25 196 GLY A O 1
ATOM 1479 N N . ALA A 1 197 ? -3.185 -24.738 8.303 1.00 95.81 197 ALA A N 1
ATOM 1480 C CA . ALA A 1 197 ? -1.906 -25.243 8.799 1.00 95.81 197 ALA A CA 1
ATOM 1481 C C . ALA A 1 197 ? -1.681 -26.720 8.422 1.00 95.81 197 ALA A C 1
ATOM 1483 O O . ALA A 1 197 ? -0.597 -27.079 7.970 1.00 95.81 197 ALA A O 1
ATOM 1484 N N . ALA A 1 198 ? -2.707 -27.568 8.543 1.00 96.38 198 ALA A N 1
ATOM 1485 C CA . ALA A 1 198 ? -2.631 -28.986 8.191 1.00 96.38 198 ALA A CA 1
ATOM 1486 C C . ALA A 1 198 ? -2.432 -29.210 6.682 1.00 96.38 198 ALA A C 1
ATOM 1488 O O . ALA A 1 198 ? -1.668 -30.082 6.273 1.00 96.38 198 ALA A O 1
ATOM 1489 N N . LEU A 1 199 ? -3.094 -28.403 5.849 1.00 95.94 199 LEU A N 1
ATOM 1490 C CA . LEU A 1 199 ? -2.990 -28.473 4.391 1.00 95.94 199 LEU A CA 1
ATOM 1491 C C . LEU A 1 199 ? -1.789 -27.710 3.827 1.00 95.94 199 LEU A C 1
ATOM 1493 O O . LEU A 1 199 ? -1.580 -27.735 2.617 1.00 95.94 199 LEU A O 1
ATOM 1497 N N . TRP A 1 200 ? -0.978 -27.061 4.663 1.00 95.38 200 TRP A N 1
ATOM 1498 C CA . TRP A 1 200 ? 0.144 -26.255 4.196 1.00 95.38 200 TRP A CA 1
ATOM 1499 C C . TRP A 1 200 ? 1.109 -27.052 3.306 1.00 95.38 200 TRP A C 1
ATOM 1501 O O . TRP A 1 200 ? 1.356 -26.659 2.169 1.00 95.38 200 TRP A O 1
ATOM 1511 N N . TYR A 1 201 ? 1.596 -28.204 3.777 1.00 94.00 201 TYR A N 1
ATOM 1512 C CA . TYR A 1 201 ? 2.557 -29.025 3.032 1.00 94.00 201 TYR A CA 1
ATOM 1513 C C . TYR A 1 201 ? 2.024 -29.518 1.670 1.00 94.00 201 TYR A C 1
ATOM 1515 O O . TYR A 1 201 ? 2.680 -29.263 0.655 1.00 94.00 201 TYR A O 1
ATOM 1523 N N . PRO A 1 202 ? 0.839 -30.167 1.580 1.00 93.88 202 PRO A N 1
ATOM 1524 C CA . PRO A 1 202 ? 0.321 -30.618 0.289 1.00 93.88 202 PRO A CA 1
ATOM 1525 C C . PRO A 1 202 ? -0.004 -29.455 -0.655 1.00 93.88 202 PRO A C 1
ATOM 1527 O O . PRO A 1 202 ? 0.213 -29.574 -1.859 1.00 93.88 202 PRO A O 1
ATOM 1530 N N . LEU A 1 203 ? -0.475 -28.314 -0.138 1.00 92.75 203 LEU A N 1
ATOM 1531 C CA . LEU A 1 203 ? -0.757 -27.149 -0.976 1.00 92.75 203 LEU A CA 1
ATOM 1532 C C . LEU A 1 203 ? 0.517 -26.525 -1.537 1.00 92.75 203 LEU A C 1
ATOM 1534 O O . LEU A 1 203 ? 0.539 -26.190 -2.718 1.00 92.75 203 LEU A O 1
ATOM 1538 N N . GLN A 1 204 ? 1.589 -26.422 -0.748 1.00 91.25 204 GLN A N 1
ATOM 1539 C CA . GLN A 1 204 ? 2.860 -25.913 -1.263 1.00 91.25 204 GLN A CA 1
ATOM 1540 C C . GLN A 1 204 ? 3.404 -26.787 -2.399 1.00 91.25 204 GLN A C 1
ATOM 1542 O O . GLN A 1 204 ? 3.883 -26.251 -3.394 1.00 91.25 204 GLN A O 1
ATOM 1547 N N . TYR A 1 205 ? 3.249 -28.112 -2.317 1.00 90.06 205 TYR A N 1
ATOM 1548 C CA . TYR A 1 205 ? 3.613 -29.017 -3.411 1.00 90.06 205 TYR A CA 1
ATOM 1549 C C . TYR A 1 205 ? 2.777 -28.788 -4.684 1.00 90.06 205 TYR A C 1
ATOM 1551 O O . TYR A 1 205 ? 3.312 -28.728 -5.787 1.00 90.06 205 TYR A O 1
ATOM 1559 N N . VAL A 1 206 ? 1.461 -28.602 -4.563 1.00 87.56 206 VAL A N 1
ATOM 1560 C CA . VAL A 1 206 ? 0.610 -28.310 -5.733 1.00 87.56 206 VAL A CA 1
ATOM 1561 C C . VAL A 1 206 ? 1.006 -26.979 -6.384 1.00 87.56 206 VAL A C 1
ATOM 1563 O O . VAL A 1 206 ? 1.117 -26.887 -7.608 1.00 87.56 206 VAL A O 1
ATOM 1566 N N . LEU A 1 207 ? 1.284 -25.959 -5.567 1.00 88.31 207 LEU A N 1
ATOM 1567 C CA . LEU A 1 207 ? 1.674 -24.625 -6.028 1.00 88.31 207 LEU A CA 1
ATOM 1568 C C . LEU A 1 207 ? 3.100 -24.570 -6.617 1.00 88.31 207 LEU A C 1
ATOM 1570 O O . LEU A 1 207 ? 3.466 -23.545 -7.204 1.00 88.31 207 LEU A O 1
ATOM 1574 N N . THR A 1 208 ? 3.919 -25.622 -6.482 1.00 83.69 208 THR A N 1
ATOM 1575 C CA . THR A 1 208 ? 5.236 -25.719 -7.139 1.00 83.69 208 THR A CA 1
ATOM 1576 C C . THR A 1 208 ? 5.147 -26.363 -8.522 1.00 83.69 208 THR A C 1
ATOM 1578 O O . THR A 1 208 ? 5.735 -25.836 -9.463 1.00 83.69 208 THR A O 1
ATOM 1581 N N . VAL A 1 209 ? 4.410 -27.472 -8.659 1.00 76.00 209 VAL A N 1
ATOM 1582 C CA . VAL A 1 209 ? 4.403 -28.320 -9.868 1.00 76.00 209 VAL A CA 1
ATOM 1583 C C . VAL A 1 209 ? 3.528 -27.752 -10.988 1.00 76.00 209 VAL A C 1
ATOM 1585 O O . VAL A 1 209 ? 3.832 -27.921 -12.167 1.00 76.00 209 VAL A O 1
ATOM 1588 N N . SER A 1 210 ? 2.419 -27.087 -10.661 1.00 62.28 210 SER A N 1
ATOM 1589 C CA . SER A 1 210 ? 1.486 -26.553 -11.660 1.00 62.28 210 SER A CA 1
ATOM 1590 C C . SER A 1 210 ? 0.786 -25.317 -11.119 1.00 62.28 210 SER A C 1
ATOM 1592 O O . SER A 1 210 ? -0.229 -25.413 -10.437 1.00 62.28 210 SER A O 1
ATOM 1594 N N . ALA A 1 211 ? 1.323 -24.138 -11.429 1.00 68.44 211 ALA A N 1
ATOM 1595 C CA . ALA A 1 211 ? 0.778 -22.879 -10.929 1.00 68.44 211 ALA A CA 1
ATOM 1596 C C . ALA A 1 211 ? 0.469 -21.889 -12.055 1.00 68.44 211 ALA A C 1
ATOM 1598 O O . ALA A 1 211 ? 1.158 -20.879 -12.193 1.00 68.44 211 ALA A O 1
ATOM 1599 N N . PRO A 1 212 ? -0.569 -22.141 -12.868 1.00 84.25 212 PRO A N 1
ATOM 1600 C CA . PRO A 1 212 ? -1.160 -21.068 -13.649 1.00 84.25 212 PRO A CA 1
ATOM 1601 C C . PRO A 1 212 ? -1.776 -20.026 -12.703 1.00 84.25 212 PRO A C 1
ATOM 1603 O O . PRO A 1 212 ? -2.226 -20.360 -11.608 1.00 84.25 212 PRO A O 1
ATOM 1606 N N . TRP A 1 213 ? -1.839 -18.762 -13.123 1.00 78.38 213 TRP A N 1
ATOM 1607 C CA . TRP A 1 213 ? -2.288 -17.650 -12.269 1.00 78.38 213 TRP A CA 1
ATOM 1608 C C . TRP A 1 213 ? -3.666 -17.876 -11.623 1.00 78.38 213 TRP A C 1
ATOM 1610 O O . TRP A 1 213 ? -3.881 -17.478 -10.477 1.00 78.38 213 TRP A O 1
ATOM 1620 N N . TRP A 1 214 ? -4.574 -18.576 -12.311 1.00 85.88 214 TRP A N 1
ATOM 1621 C CA . TRP A 1 214 ? -5.931 -18.858 -11.840 1.00 85.88 214 TRP A CA 1
ATOM 1622 C C . TRP A 1 214 ? -5.993 -19.808 -10.636 1.00 85.88 214 TRP A C 1
ATOM 1624 O O . TRP A 1 214 ? -7.010 -19.828 -9.940 1.00 85.88 214 TRP A O 1
ATOM 1634 N N . ILE A 1 215 ? -4.921 -20.550 -10.323 1.00 86.94 215 ILE A N 1
ATOM 1635 C CA . ILE A 1 215 ? -4.899 -21.452 -9.162 1.00 86.94 215 ILE A CA 1
ATOM 1636 C C . ILE A 1 215 ? -5.061 -20.695 -7.838 1.00 86.94 215 ILE A C 1
ATOM 1638 O O . ILE A 1 215 ? -5.650 -21.218 -6.896 1.00 86.94 215 ILE A O 1
ATOM 1642 N N . THR A 1 216 ? -4.604 -19.439 -7.781 1.00 86.94 216 THR A N 1
ATOM 1643 C CA . THR A 1 216 ? -4.779 -18.556 -6.616 1.00 86.94 216 THR A CA 1
ATOM 1644 C C . THR A 1 216 ? -6.256 -18.333 -6.303 1.00 86.94 216 THR A C 1
ATOM 1646 O O . THR A 1 216 ? -6.687 -18.503 -5.163 1.00 86.94 216 THR A O 1
ATOM 1649 N N . ILE A 1 217 ? -7.044 -18.015 -7.331 1.00 91.25 217 ILE A N 1
ATOM 1650 C CA . ILE A 1 217 ? -8.482 -17.769 -7.222 1.00 91.25 217 ILE A CA 1
ATOM 1651 C C . ILE A 1 217 ? -9.190 -19.058 -6.817 1.00 91.25 217 ILE A C 1
ATOM 1653 O O . ILE A 1 217 ? -9.994 -19.045 -5.887 1.00 91.25 217 ILE A O 1
ATOM 1657 N N . VAL A 1 218 ? -8.856 -20.178 -7.464 1.00 92.81 218 VAL A N 1
ATOM 1658 C CA . VAL A 1 218 ? -9.439 -21.487 -7.141 1.00 92.81 218 VAL A CA 1
ATOM 1659 C C . VAL A 1 218 ? -9.170 -21.862 -5.684 1.00 92.81 218 VAL A C 1
ATOM 1661 O O . VAL A 1 218 ? -10.092 -22.286 -4.992 1.00 92.81 218 VAL A O 1
ATOM 1664 N N . LEU A 1 219 ? -7.946 -21.657 -5.190 1.00 92.75 219 LEU A N 1
ATOM 1665 C CA . LEU A 1 219 ? -7.583 -21.974 -3.811 1.00 92.75 219 LEU A CA 1
ATOM 1666 C C . LEU A 1 219 ? -8.349 -21.112 -2.800 1.00 92.75 219 LEU A C 1
ATOM 1668 O O . LEU A 1 219 ? -8.888 -21.642 -1.827 1.00 92.75 219 LEU A O 1
ATOM 1672 N N . ILE A 1 220 ? -8.439 -19.800 -3.041 1.00 95.25 220 ILE A N 1
ATOM 1673 C CA . ILE A 1 220 ? -9.199 -18.885 -2.180 1.00 95.25 220 ILE A CA 1
ATOM 1674 C C . ILE A 1 220 ? -10.673 -19.293 -2.158 1.00 95.25 220 ILE A C 1
ATOM 1676 O O . ILE A 1 220 ? -11.248 -19.445 -1.082 1.00 95.25 220 ILE A O 1
ATOM 1680 N N . VAL A 1 221 ? -11.278 -19.527 -3.326 1.00 96.88 221 VAL A N 1
ATOM 1681 C CA . VAL A 1 221 ? -12.684 -19.943 -3.430 1.00 96.88 221 VAL A CA 1
ATOM 1682 C C . VAL A 1 221 ? -12.911 -21.281 -2.730 1.00 96.88 221 VAL A C 1
ATOM 1684 O O . VAL A 1 221 ? -13.866 -21.402 -1.967 1.00 96.88 221 VAL A O 1
ATOM 1687 N N . ALA A 1 222 ? -12.024 -22.262 -2.910 1.00 96.44 222 ALA A N 1
ATOM 1688 C CA . ALA A 1 222 ? -12.126 -23.559 -2.250 1.00 96.44 222 ALA A CA 1
ATOM 1689 C C . ALA A 1 222 ? -12.116 -23.420 -0.719 1.00 96.44 222 ALA A C 1
ATOM 1691 O O . ALA A 1 222 ? -12.997 -23.956 -0.048 1.00 96.44 222 ALA A O 1
ATOM 1692 N N . PHE A 1 223 ? -11.187 -22.643 -0.157 1.00 97.81 223 PHE A N 1
ATOM 1693 C CA . PHE A 1 223 ? -11.138 -22.393 1.285 1.00 97.81 223 PHE A CA 1
ATOM 1694 C C . PHE A 1 223 ? -12.347 -21.608 1.801 1.00 97.81 223 PHE A C 1
ATOM 1696 O O . PHE A 1 223 ? -12.836 -21.895 2.894 1.00 97.81 223 PHE A O 1
ATOM 1703 N N . VAL 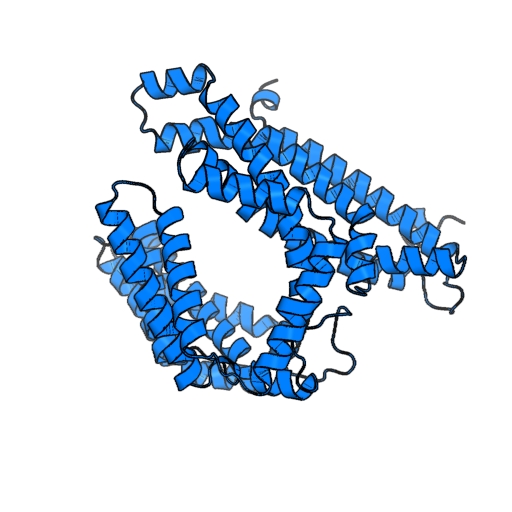A 1 224 ? -12.856 -20.641 1.030 1.00 97.81 224 VAL A N 1
ATOM 1704 C CA . VAL A 1 224 ? -14.088 -19.916 1.373 1.00 97.81 224 VAL A CA 1
ATOM 1705 C C . VAL A 1 224 ? -15.273 -20.879 1.410 1.00 97.81 224 VAL A C 1
ATOM 1707 O O . VAL A 1 224 ? -16.030 -20.863 2.376 1.00 97.81 224 VAL A O 1
ATOM 1710 N N . VAL A 1 225 ? -15.420 -21.747 0.405 1.00 98.00 225 VAL A N 1
ATOM 1711 C CA . VAL A 1 225 ? -16.502 -22.741 0.335 1.00 98.00 225 VAL A CA 1
ATOM 1712 C C . VAL A 1 225 ? -16.412 -23.723 1.501 1.00 98.00 225 VAL A C 1
ATOM 1714 O O . VAL A 1 225 ? -17.406 -23.922 2.198 1.00 98.00 225 VAL A O 1
ATOM 1717 N N . VAL A 1 226 ? -15.227 -24.277 1.777 1.00 97.62 226 VAL A N 1
ATOM 1718 C CA . VAL A 1 226 ? -15.005 -25.153 2.938 1.00 97.62 226 VAL A CA 1
ATOM 1719 C C . VAL A 1 226 ? -15.350 -24.421 4.237 1.00 97.62 226 VAL A C 1
ATOM 1721 O O . VAL A 1 226 ? -16.072 -24.968 5.067 1.00 97.62 226 VAL A O 1
ATOM 1724 N N . GLY A 1 227 ? -14.937 -23.160 4.390 1.00 96.62 227 GLY A N 1
ATOM 1725 C CA . GLY A 1 227 ? -15.276 -22.338 5.553 1.00 96.62 227 GLY A CA 1
ATOM 1726 C C . GLY A 1 227 ? -16.776 -22.097 5.712 1.00 96.62 227 GLY A C 1
ATOM 1727 O O . GLY A 1 227 ? -17.305 -22.237 6.814 1.00 96.62 227 GLY A O 1
ATOM 1728 N N . VAL A 1 228 ? -17.488 -21.806 4.622 1.00 97.25 228 VAL A N 1
ATOM 1729 C CA . VAL A 1 228 ? -18.950 -21.649 4.624 1.00 97.25 228 VAL A CA 1
ATOM 1730 C C . VAL A 1 228 ? -19.635 -22.947 5.049 1.00 97.25 228 VAL A C 1
ATOM 1732 O O . VAL A 1 228 ? -20.530 -22.899 5.891 1.00 97.25 228 VAL A O 1
ATOM 1735 N N . ILE A 1 229 ? -19.200 -24.099 4.532 1.00 96.81 229 ILE A N 1
ATOM 1736 C CA . ILE A 1 229 ? -19.746 -25.415 4.902 1.00 96.81 229 ILE A CA 1
ATOM 1737 C C . ILE A 1 229 ? -19.495 -25.692 6.389 1.00 96.81 229 ILE A C 1
ATOM 1739 O O . ILE A 1 229 ? -20.443 -25.982 7.120 1.00 96.81 229 ILE A O 1
ATOM 1743 N N . VAL A 1 230 ? -18.253 -25.542 6.864 1.00 95.88 230 VAL A N 1
ATOM 1744 C CA . VAL A 1 230 ? -17.890 -25.749 8.276 1.00 95.88 230 VAL A CA 1
ATOM 1745 C C . VAL A 1 230 ? -18.733 -24.851 9.183 1.00 95.88 230 VAL A C 1
ATOM 1747 O O . VAL A 1 230 ? -19.360 -25.334 10.127 1.00 95.88 230 VAL A O 1
ATOM 1750 N N . GLY A 1 231 ? -18.820 -23.556 8.873 1.00 93.94 231 GLY A N 1
ATOM 1751 C CA . GLY A 1 231 ? -19.599 -22.619 9.675 1.00 93.94 231 GLY A CA 1
ATOM 1752 C C . GLY A 1 231 ? -21.110 -22.867 9.614 1.00 93.94 231 GLY A C 1
ATOM 1753 O O . GLY A 1 231 ? -21.803 -22.670 10.613 1.00 93.94 231 GLY A O 1
ATOM 1754 N N . TYR A 1 232 ? -21.637 -23.358 8.490 1.00 94.81 232 TYR A N 1
ATOM 1755 C CA . TYR A 1 232 ? -23.050 -23.722 8.366 1.00 94.81 232 TYR A CA 1
ATOM 1756 C C . TYR A 1 232 ? -23.408 -24.948 9.219 1.00 94.81 232 TYR A C 1
ATOM 1758 O O . TYR A 1 232 ? -24.454 -24.961 9.874 1.00 94.81 232 TYR A O 1
ATOM 1766 N N . VAL A 1 233 ? -22.529 -25.956 9.249 1.00 94.75 233 VAL A N 1
ATOM 1767 C CA . VAL A 1 233 ? -22.706 -27.184 10.042 1.00 94.75 233 VAL A CA 1
ATOM 1768 C C . VAL A 1 233 ? -22.595 -26.894 11.542 1.00 94.75 233 VAL A C 1
ATOM 1770 O O . VAL A 1 233 ? -23.435 -27.337 12.324 1.00 94.75 233 VAL A O 1
ATOM 1773 N N . VAL A 1 234 ? -21.604 -26.100 11.957 1.00 93.44 234 VAL A N 1
ATOM 1774 C CA . VAL A 1 234 ? -21.350 -25.788 13.376 1.00 93.44 234 VAL A CA 1
ATOM 1775 C C . VAL A 1 234 ? -22.317 -24.725 13.926 1.00 93.44 234 VAL A C 1
ATOM 1777 O O . VAL A 1 234 ? -22.637 -24.724 15.117 1.00 93.44 234 VAL A O 1
ATOM 1780 N N . GLY A 1 235 ? -22.818 -23.823 13.075 1.00 84.19 235 GLY A N 1
ATOM 1781 C CA . GLY A 1 235 ? -23.541 -22.612 13.476 1.00 84.19 235 GLY A CA 1
ATOM 1782 C C . GLY A 1 235 ? -24.917 -22.802 14.130 1.00 84.19 235 GLY A C 1
ATOM 1783 O O . GLY A 1 235 ? -25.381 -21.862 14.764 1.00 84.19 235 GLY A O 1
ATOM 1784 N N . GLN A 1 236 ? -25.552 -23.979 14.034 1.00 84.44 236 GLN A N 1
ATOM 1785 C CA . GLN A 1 236 ? -26.909 -24.331 14.525 1.00 84.44 236 GLN A CA 1
ATOM 1786 C C . GLN A 1 236 ? -27.983 -23.218 14.443 1.00 84.44 236 GLN A C 1
ATOM 1788 O O . GLN A 1 236 ? -28.797 -23.268 13.527 1.00 84.44 236 GLN A O 1
ATOM 1793 N N . ASN A 1 237 ? -28.002 -22.248 15.370 1.00 82.31 237 ASN A N 1
ATOM 1794 C CA . ASN A 1 237 ? -28.984 -21.154 15.444 1.00 82.31 237 ASN A CA 1
ATOM 1795 C C . ASN A 1 237 ? -28.582 -19.921 14.605 1.00 82.31 237 ASN A C 1
ATOM 1797 O O . ASN A 1 237 ? -29.452 -19.257 14.056 1.00 82.31 237 ASN A O 1
ATOM 1801 N N . ASP A 1 238 ? -27.279 -19.663 14.427 1.00 87.94 238 ASP A N 1
ATOM 1802 C CA . ASP A 1 238 ? -26.736 -18.484 13.724 1.00 87.94 238 ASP A CA 1
ATOM 1803 C C . ASP A 1 238 ? -26.024 -18.866 12.412 1.00 87.94 238 ASP A C 1
ATOM 1805 O O . ASP A 1 238 ? -25.034 -18.245 12.010 1.00 87.94 238 ASP A O 1
ATOM 1809 N N . LYS A 1 239 ? -26.509 -19.914 11.729 1.00 90.25 239 LYS A N 1
ATOM 1810 C CA . LYS A 1 239 ? -25.851 -20.517 10.551 1.00 90.25 239 LYS A CA 1
ATOM 1811 C C . LYS A 1 239 ? -25.326 -19.512 9.519 1.00 90.25 239 LYS A C 1
ATOM 1813 O O . LYS A 1 239 ? -24.151 -19.617 9.179 1.00 90.25 239 LYS A O 1
ATOM 1818 N N . PRO A 1 240 ? -26.110 -18.538 9.008 1.00 90.75 240 PRO A N 1
ATOM 1819 C CA . PRO A 1 240 ? -25.621 -17.666 7.940 1.00 90.75 240 PRO A CA 1
ATOM 1820 C C . PRO A 1 240 ? -24.510 -16.722 8.410 1.00 90.75 240 PRO A C 1
ATOM 1822 O O . PRO A 1 240 ? -23.619 -16.390 7.631 1.00 90.75 240 PRO A O 1
ATOM 1825 N N . ILE A 1 241 ? -24.536 -16.296 9.674 1.00 90.38 241 ILE A N 1
ATOM 1826 C CA . ILE A 1 241 ? -23.541 -15.370 10.221 1.00 90.38 241 ILE A CA 1
ATOM 1827 C C . ILE A 1 241 ? -22.237 -16.128 10.495 1.00 90.38 241 ILE A C 1
ATOM 1829 O O . ILE A 1 241 ? -21.168 -15.689 10.072 1.00 90.38 241 ILE A O 1
ATOM 1833 N N . VAL A 1 242 ? -22.335 -17.307 11.119 1.00 93.50 242 VAL A N 1
ATOM 1834 C CA . VAL A 1 242 ? -21.184 -18.177 11.400 1.00 93.50 242 VAL A CA 1
ATOM 1835 C C . VAL A 1 242 ? -20.537 -18.684 10.106 1.00 93.50 242 VAL A C 1
ATOM 1837 O O . VAL A 1 242 ? -19.314 -18.657 9.991 1.00 93.50 242 VAL A O 1
ATOM 1840 N N . ALA A 1 243 ? -21.334 -19.068 9.105 1.00 94.81 243 ALA A N 1
ATOM 1841 C CA . ALA A 1 243 ? -20.845 -19.492 7.793 1.00 94.81 243 ALA A CA 1
ATOM 1842 C C . ALA A 1 243 ? -20.076 -18.383 7.064 1.00 94.81 243 ALA A C 1
ATOM 1844 O O . ALA A 1 243 ? -18.997 -18.632 6.534 1.00 94.81 243 ALA A O 1
ATOM 1845 N N . ARG A 1 244 ? -20.584 -17.142 7.074 1.00 94.31 244 ARG A N 1
ATOM 1846 C CA . ARG A 1 244 ? -19.868 -15.994 6.494 1.00 94.31 244 ARG A CA 1
ATOM 1847 C C . ARG A 1 244 ? -18.549 -15.733 7.216 1.00 94.31 244 ARG A C 1
ATOM 1849 O O . ARG A 1 244 ? -17.535 -15.555 6.553 1.00 94.31 244 ARG A O 1
ATOM 1856 N N . GLY A 1 245 ? -18.553 -15.748 8.551 1.00 93.50 245 GLY A N 1
ATOM 1857 C CA . GLY A 1 245 ? -17.340 -15.567 9.353 1.00 93.50 245 GLY A CA 1
ATOM 1858 C C . GLY A 1 245 ? -16.280 -16.625 9.044 1.00 93.50 245 GLY A C 1
ATOM 1859 O O . GLY A 1 245 ? -15.157 -16.283 8.686 1.00 93.50 245 GLY A O 1
ATOM 1860 N N . ALA A 1 246 ? -16.654 -17.905 9.086 1.00 96.00 246 ALA A N 1
ATOM 1861 C CA . ALA A 1 246 ? -15.749 -19.010 8.777 1.00 96.00 246 ALA A CA 1
ATOM 1862 C C . ALA A 1 246 ? -15.273 -18.999 7.312 1.00 96.00 246 ALA A C 1
ATOM 1864 O O . ALA A 1 246 ? -14.102 -19.268 7.054 1.00 96.00 246 ALA A O 1
ATOM 1865 N N . GLY A 1 247 ? -16.134 -18.623 6.360 1.00 96.75 247 GLY A N 1
ATOM 1866 C CA . GLY A 1 247 ? -15.761 -18.426 4.957 1.00 96.75 247 GLY A CA 1
ATOM 1867 C C . GLY A 1 247 ? -14.718 -17.322 4.767 1.00 96.75 247 GLY A C 1
ATOM 1868 O O . GLY A 1 247 ? -13.712 -17.541 4.095 1.00 96.75 247 GLY A O 1
ATOM 1869 N N . ILE A 1 248 ? -14.904 -16.163 5.412 1.00 96.44 248 ILE A N 1
ATOM 1870 C CA . ILE A 1 248 ? -13.926 -15.061 5.395 1.00 96.44 248 ILE A CA 1
ATOM 1871 C C . ILE A 1 248 ? -12.599 -15.516 6.013 1.00 96.44 248 ILE A C 1
ATOM 1873 O O . ILE A 1 248 ? -11.543 -15.280 5.428 1.00 96.44 248 ILE A O 1
ATOM 1877 N N . THR A 1 249 ? -12.634 -16.205 7.160 1.00 96.81 249 THR A N 1
ATOM 1878 C CA . THR A 1 249 ? -11.427 -16.771 7.781 1.00 96.81 249 THR A CA 1
ATOM 1879 C C . THR A 1 249 ? -10.718 -17.743 6.840 1.00 96.81 249 THR A C 1
ATOM 1881 O O . THR A 1 249 ? -9.510 -17.625 6.665 1.00 96.81 249 THR A O 1
ATOM 1884 N N . GLY A 1 250 ? -11.450 -18.649 6.187 1.00 97.19 250 GLY A N 1
ATOM 1885 C CA . GLY A 1 250 ? -10.901 -19.576 5.198 1.00 97.19 250 GLY A CA 1
ATOM 1886 C C . GLY A 1 250 ? -10.187 -18.857 4.054 1.00 97.19 250 GLY A C 1
ATOM 1887 O O . GLY A 1 250 ? -9.027 -19.154 3.777 1.00 97.19 250 GLY A O 1
ATOM 1888 N N . GLY A 1 251 ? -10.838 -17.870 3.433 1.00 97.31 251 GLY A N 1
ATOM 1889 C CA . GLY A 1 251 ? -10.242 -17.091 2.343 1.00 97.31 251 GLY A CA 1
ATOM 1890 C C . GLY A 1 251 ? -8.972 -16.340 2.754 1.00 97.31 251 GLY A C 1
ATOM 1891 O O . GLY A 1 251 ? -7.986 -16.348 2.020 1.00 97.31 251 GLY A O 1
ATOM 1892 N N . LEU A 1 252 ? -8.956 -15.743 3.951 1.00 97.00 252 LEU A N 1
ATOM 1893 C CA . LEU A 1 252 ? -7.768 -15.070 4.488 1.00 97.00 252 LEU A CA 1
ATOM 1894 C C . LEU A 1 252 ? -6.631 -16.053 4.806 1.00 97.00 252 LEU A C 1
ATOM 1896 O O . LEU A 1 252 ? -5.470 -15.740 4.567 1.00 97.00 252 LEU A O 1
ATOM 1900 N N . VAL A 1 253 ? -6.945 -17.254 5.297 1.00 97.25 253 VAL A N 1
ATOM 1901 C CA . VAL A 1 253 ? -5.949 -18.312 5.525 1.00 97.25 253 VAL A CA 1
ATOM 1902 C C . VAL A 1 253 ? -5.367 -18.818 4.199 1.00 97.25 253 VAL A C 1
ATOM 1904 O O . VAL A 1 253 ? -4.153 -18.980 4.098 1.00 97.25 253 VAL A O 1
ATOM 1907 N N . ALA A 1 254 ? -6.185 -18.989 3.156 1.00 96.38 254 ALA A N 1
ATOM 1908 C CA . ALA A 1 254 ? -5.688 -19.306 1.815 1.00 96.38 254 ALA A CA 1
ATOM 1909 C C . ALA A 1 254 ? -4.757 -18.212 1.274 1.00 96.38 254 ALA A C 1
ATOM 1911 O O . ALA A 1 254 ? -3.713 -18.521 0.701 1.00 96.38 254 ALA A O 1
ATOM 1912 N N . LEU A 1 255 ? -5.091 -16.939 1.507 1.00 95.31 255 LEU A N 1
ATOM 1913 C CA . LEU A 1 255 ? -4.225 -15.819 1.145 1.00 95.31 255 LEU A CA 1
ATOM 1914 C C . LEU A 1 255 ? -2.870 -15.891 1.867 1.00 95.31 255 LEU A C 1
ATOM 1916 O O . LEU A 1 255 ? -1.848 -15.682 1.222 1.00 95.31 255 LEU A O 1
ATOM 1920 N N . LEU A 1 256 ? -2.832 -16.242 3.159 1.00 96.19 256 LEU A N 1
ATOM 1921 C CA . LEU A 1 256 ? -1.569 -16.439 3.890 1.00 96.19 256 LEU A CA 1
ATOM 1922 C C . LEU A 1 256 ? -0.701 -17.543 3.267 1.00 96.19 256 LEU A C 1
ATOM 1924 O O . LEU A 1 256 ? 0.508 -17.368 3.154 1.00 96.19 256 LEU A O 1
ATOM 1928 N N . ILE A 1 257 ? -1.306 -18.650 2.825 1.00 95.31 257 ILE A N 1
ATOM 1929 C CA . ILE A 1 257 ? -0.592 -19.749 2.149 1.00 95.31 257 ILE A CA 1
ATOM 1930 C C . ILE A 1 257 ? -0.026 -19.286 0.796 1.00 95.31 257 ILE A C 1
ATOM 1932 O O . ILE A 1 257 ? 1.110 -19.613 0.455 1.00 95.31 257 ILE A O 1
ATOM 1936 N N . ILE A 1 258 ? -0.790 -18.496 0.035 1.00 93.50 258 ILE A N 1
ATOM 1937 C CA . ILE A 1 258 ? -0.337 -17.924 -1.244 1.00 93.50 258 ILE A CA 1
ATOM 1938 C C . ILE A 1 258 ? 0.817 -16.942 -1.021 1.00 93.50 258 ILE A C 1
ATOM 1940 O O . ILE A 1 258 ? 1.819 -17.003 -1.728 1.00 93.50 258 ILE A O 1
ATOM 1944 N N . VAL A 1 259 ? 0.702 -16.062 -0.025 1.00 93.94 259 VAL A N 1
ATOM 1945 C CA . VAL A 1 259 ? 1.769 -15.120 0.340 1.00 93.94 259 VAL A CA 1
ATOM 1946 C C . VAL A 1 259 ? 3.036 -15.874 0.745 1.00 93.94 259 VAL A C 1
ATOM 1948 O O . VAL A 1 259 ? 4.118 -15.533 0.277 1.00 93.94 259 VAL A O 1
ATOM 1951 N N . ASP A 1 260 ? 2.909 -16.939 1.538 1.00 95.38 260 ASP A N 1
ATOM 1952 C CA . ASP A 1 260 ? 4.033 -17.808 1.888 1.00 95.38 260 ASP A CA 1
ATOM 1953 C C . ASP A 1 260 ? 4.666 -18.464 0.651 1.00 95.38 260 ASP A C 1
ATOM 1955 O O . ASP A 1 260 ? 5.887 -18.501 0.535 1.00 95.38 260 ASP A O 1
ATOM 1959 N N . ARG A 1 261 ? 3.862 -18.903 -0.330 1.00 93.62 261 ARG A N 1
ATOM 1960 C CA . ARG A 1 261 ? 4.388 -19.443 -1.594 1.00 93.62 261 ARG A CA 1
ATOM 1961 C C . ARG A 1 261 ? 5.199 -18.403 -2.367 1.00 93.62 261 ARG A C 1
ATOM 1963 O O . ARG A 1 261 ? 6.268 -18.722 -2.881 1.00 93.62 261 ARG A O 1
ATOM 1970 N N . VAL A 1 262 ? 4.694 -17.173 -2.453 1.00 92.88 262 VAL A N 1
ATOM 1971 C CA . VAL A 1 262 ? 5.390 -16.053 -3.100 1.00 92.88 262 VAL A CA 1
ATOM 1972 C C . VAL A 1 262 ? 6.712 -15.759 -2.383 1.00 92.88 262 VAL A C 1
ATOM 1974 O O . VAL A 1 262 ? 7.733 -15.602 -3.047 1.00 92.88 262 VAL A O 1
ATOM 1977 N N . MET A 1 263 ? 6.728 -15.771 -1.046 1.00 94.44 263 MET A N 1
ATOM 1978 C CA . MET A 1 263 ? 7.951 -15.598 -0.251 1.00 94.44 263 MET A CA 1
ATOM 1979 C C . MET A 1 263 ? 8.977 -16.710 -0.512 1.00 94.44 263 MET A C 1
ATOM 1981 O O . MET A 1 263 ? 10.144 -16.418 -0.741 1.00 94.44 263 MET A O 1
ATOM 1985 N N . GLN A 1 264 ? 8.558 -17.974 -0.580 1.00 93.50 264 GLN A N 1
ATOM 1986 C CA . GLN A 1 264 ? 9.479 -19.099 -0.795 1.00 93.50 264 GLN A CA 1
ATOM 1987 C C . GLN A 1 264 ? 10.222 -19.055 -2.138 1.00 93.50 264 GLN A C 1
ATOM 1989 O O . GLN A 1 264 ? 11.291 -19.643 -2.265 1.00 93.50 264 GLN A O 1
ATOM 1994 N N . VAL A 1 265 ? 9.661 -18.379 -3.142 1.00 93.06 265 VAL A N 1
ATOM 1995 C CA . VAL A 1 265 ? 10.258 -18.230 -4.479 1.00 93.06 265 VAL A CA 1
ATOM 1996 C C . VAL A 1 265 ? 11.277 -17.076 -4.530 1.00 93.06 265 VAL A C 1
ATOM 1998 O O . VAL A 1 265 ? 12.009 -16.924 -5.509 1.00 93.06 265 VAL A O 1
ATOM 2001 N N . TRP A 1 266 ? 11.383 -16.288 -3.457 1.00 94.19 266 TRP A N 1
ATOM 2002 C CA . TRP A 1 266 ? 12.312 -15.167 -3.340 1.00 94.19 266 TRP A CA 1
ATOM 2003 C C . TRP A 1 266 ? 13.780 -15.514 -3.638 1.00 94.19 266 TRP A C 1
ATOM 2005 O O . TRP A 1 266 ? 14.373 -14.789 -4.433 1.00 94.19 266 TRP A O 1
ATOM 2015 N N . PRO A 1 267 ? 14.387 -16.598 -3.109 1.00 93.25 267 PRO A N 1
ATOM 2016 C CA . PRO A 1 267 ? 15.797 -16.896 -3.382 1.00 93.25 267 PRO A CA 1
ATOM 2017 C C . PRO A 1 267 ? 16.066 -17.121 -4.878 1.00 93.25 267 PRO A C 1
ATOM 2019 O O . PRO A 1 267 ? 17.030 -16.590 -5.432 1.00 93.25 267 PRO A O 1
ATOM 2022 N N . ASP A 1 268 ? 15.170 -17.841 -5.555 1.00 91.38 268 ASP A N 1
ATOM 2023 C CA . ASP A 1 268 ? 15.254 -18.076 -6.998 1.00 91.38 268 ASP A CA 1
ATOM 2024 C C . ASP A 1 268 ? 15.101 -16.759 -7.772 1.00 91.38 268 ASP A C 1
ATOM 2026 O O . ASP A 1 268 ? 15.842 -16.489 -8.715 1.00 91.38 268 ASP A O 1
ATOM 2030 N N . TYR A 1 269 ? 14.191 -15.885 -7.340 1.00 92.69 269 TYR A N 1
ATOM 2031 C CA . TYR A 1 269 ? 14.023 -14.562 -7.940 1.00 92.69 269 TYR A CA 1
ATOM 2032 C C . TYR A 1 269 ? 15.268 -13.670 -7.764 1.00 92.69 269 TYR A C 1
ATOM 2034 O O . TYR A 1 269 ? 15.709 -13.025 -8.717 1.00 92.69 269 TYR A O 1
ATOM 2042 N N . VAL A 1 270 ? 15.894 -13.675 -6.583 1.00 92.50 270 VAL A N 1
ATOM 2043 C CA . VAL A 1 270 ? 17.144 -12.940 -6.313 1.00 92.50 270 VAL A CA 1
ATOM 2044 C C . VAL A 1 270 ? 18.274 -13.426 -7.224 1.00 92.50 270 VAL A C 1
ATOM 2046 O O . VAL A 1 270 ? 19.005 -12.614 -7.790 1.00 92.50 270 VAL A O 1
ATOM 2049 N N . THR A 1 271 ? 18.412 -14.740 -7.420 1.00 91.00 271 THR A N 1
ATOM 2050 C CA . THR A 1 271 ? 19.438 -15.285 -8.327 1.00 91.00 271 THR A CA 1
ATOM 2051 C C . THR A 1 271 ? 19.168 -14.918 -9.790 1.00 91.00 271 THR A C 1
ATOM 2053 O O . THR A 1 271 ? 20.075 -14.438 -10.475 1.00 91.00 271 THR A O 1
ATOM 2056 N N . ASN A 1 272 ? 17.916 -15.016 -10.248 1.00 90.69 272 ASN A N 1
ATOM 2057 C CA . ASN A 1 272 ? 17.514 -14.651 -11.612 1.00 90.69 272 ASN A CA 1
ATOM 2058 C C . ASN A 1 272 ? 17.668 -13.147 -11.913 1.00 90.69 272 ASN A C 1
ATOM 2060 O O . ASN A 1 272 ? 17.936 -12.764 -13.052 1.00 90.69 272 ASN A O 1
ATOM 2064 N N . THR A 1 273 ? 17.583 -12.293 -10.892 1.00 89.62 273 THR A N 1
ATOM 2065 C CA . THR A 1 273 ? 17.822 -10.838 -10.978 1.00 89.62 273 THR A CA 1
ATOM 2066 C C . THR A 1 273 ? 19.275 -10.440 -10.703 1.00 89.62 273 THR A C 1
ATOM 2068 O O . THR A 1 273 ? 19.575 -9.266 -10.481 1.00 89.62 273 THR A O 1
ATOM 2071 N N . ARG A 1 274 ? 20.215 -11.398 -10.737 1.00 88.19 274 ARG A N 1
ATOM 2072 C CA . ARG A 1 274 ? 21.656 -11.164 -10.514 1.00 88.19 274 ARG A CA 1
ATOM 2073 C C . ARG A 1 274 ? 21.955 -10.505 -9.158 1.00 88.19 274 ARG A C 1
ATOM 2075 O O . ARG A 1 274 ? 22.847 -9.665 -9.055 1.00 88.19 274 ARG A O 1
ATOM 2082 N N . GLY A 1 275 ? 21.192 -10.861 -8.125 1.00 88.25 275 GLY A N 1
ATOM 2083 C CA . GLY A 1 275 ? 21.348 -10.341 -6.766 1.00 88.25 275 GLY A CA 1
ATOM 2084 C C . GLY A 1 275 ? 20.727 -8.962 -6.530 1.00 88.25 275 GLY A C 1
ATOM 2085 O O . GLY A 1 275 ? 20.997 -8.354 -5.499 1.00 88.25 275 GLY A O 1
ATOM 2086 N N . ARG A 1 276 ? 19.920 -8.436 -7.464 1.00 91.00 276 ARG A N 1
ATOM 2087 C CA . ARG A 1 276 ? 19.289 -7.108 -7.353 1.00 91.00 276 ARG A CA 1
ATOM 2088 C C . ARG A 1 276 ? 17.774 -7.180 -7.581 1.00 91.00 276 ARG A C 1
ATOM 2090 O O . ARG A 1 276 ? 17.295 -6.686 -8.599 1.00 91.00 276 ARG A O 1
ATOM 2097 N N . PRO A 1 277 ? 17.017 -7.779 -6.644 1.00 92.12 277 PRO A N 1
ATOM 2098 C CA . PRO A 1 277 ? 15.581 -8.011 -6.806 1.00 92.12 277 PRO A CA 1
ATOM 2099 C C . PRO A 1 277 ? 14.739 -6.730 -6.787 1.00 92.12 277 PRO A C 1
ATOM 2101 O O . PRO A 1 277 ? 13.675 -6.699 -7.398 1.00 92.12 277 PRO A O 1
ATOM 2104 N N . ILE A 1 278 ?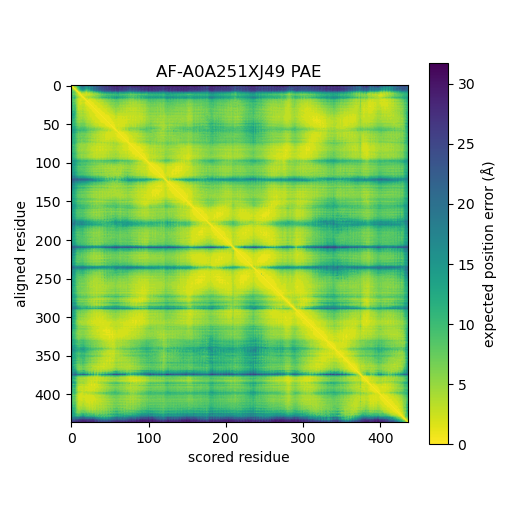 15.165 -5.673 -6.082 1.00 94.44 278 ILE A N 1
ATOM 2105 C CA . ILE A 1 278 ? 14.428 -4.405 -6.070 1.00 94.44 278 ILE A CA 1
ATOM 2106 C C . ILE A 1 278 ? 14.881 -3.562 -7.256 1.00 94.44 278 ILE A C 1
ATOM 2108 O O . ILE A 1 278 ? 15.989 -3.013 -7.264 1.00 94.44 278 ILE A O 1
ATOM 2112 N N . ALA A 1 279 ? 14.014 -3.460 -8.258 1.00 91.88 279 ALA A N 1
ATOM 2113 C CA . ALA A 1 279 ? 14.301 -2.740 -9.483 1.00 91.88 279 ALA A CA 1
ATOM 2114 C C . ALA A 1 279 ? 14.333 -1.222 -9.261 1.00 91.88 279 ALA A C 1
ATOM 2116 O O . ALA A 1 279 ? 13.428 -0.630 -8.679 1.00 91.88 279 ALA A O 1
ATOM 2117 N N . THR A 1 280 ? 15.374 -0.568 -9.776 1.00 91.75 280 THR A N 1
ATOM 2118 C CA . THR A 1 280 ? 15.478 0.902 -9.803 1.00 91.75 280 THR A CA 1
ATOM 2119 C C . THR A 1 280 ? 14.961 1.504 -11.106 1.00 91.75 280 THR A C 1
ATOM 2121 O O . THR A 1 280 ? 14.749 2.721 -11.171 1.00 91.75 280 THR A O 1
ATOM 2124 N N . VAL A 1 281 ? 14.817 0.676 -12.144 1.00 91.06 281 VAL A N 1
ATOM 2125 C CA . VAL A 1 281 ? 14.417 1.063 -13.496 1.00 91.06 281 VAL A CA 1
ATOM 2126 C C . VAL A 1 281 ? 13.623 -0.046 -14.191 1.00 91.06 281 VAL A C 1
ATOM 2128 O O . VAL A 1 281 ? 13.869 -1.229 -13.955 1.00 91.06 281 VAL A O 1
ATOM 2131 N N . GLY A 1 282 ? 12.730 0.343 -15.101 1.00 88.38 282 GLY A N 1
ATOM 2132 C CA . GLY A 1 282 ? 11.956 -0.576 -15.936 1.00 88.38 282 GLY A CA 1
ATOM 2133 C C . GLY A 1 282 ? 10.677 -1.080 -15.267 1.00 88.38 282 GLY A C 1
ATOM 2134 O O . GLY A 1 282 ? 10.477 -0.897 -14.069 1.00 88.38 282 GLY A O 1
ATOM 2135 N N . ALA A 1 283 ? 9.814 -1.722 -16.058 1.00 83.62 283 ALA A N 1
ATOM 2136 C CA . ALA A 1 283 ? 8.539 -2.287 -15.597 1.00 83.62 283 ALA A CA 1
ATOM 2137 C C . ALA A 1 283 ? 8.568 -3.812 -15.389 1.00 83.62 283 ALA A C 1
ATOM 2139 O O . ALA A 1 283 ? 7.702 -4.350 -14.709 1.00 83.62 283 ALA A O 1
ATOM 2140 N N . VAL A 1 284 ? 9.544 -4.493 -15.995 1.00 87.50 284 VAL A N 1
ATOM 2141 C CA . VAL A 1 284 ? 9.748 -5.945 -15.920 1.00 87.50 284 VAL A CA 1
ATOM 2142 C C . VAL A 1 284 ? 11.231 -6.265 -16.072 1.00 87.50 284 VAL A C 1
ATOM 2144 O O . VAL A 1 284 ? 11.950 -5.532 -16.766 1.00 87.50 284 VAL A O 1
ATOM 2147 N N . THR A 1 285 ? 11.671 -7.388 -15.511 1.00 89.94 285 THR A N 1
ATOM 2148 C CA . THR A 1 285 ? 13.019 -7.920 -15.728 1.00 89.94 285 THR A CA 1
ATOM 2149 C C . THR A 1 285 ? 13.101 -8.587 -17.110 1.00 89.94 285 THR A C 1
ATOM 2151 O O . THR A 1 285 ? 12.414 -9.583 -17.364 1.00 89.94 285 THR A O 1
ATOM 2154 N N . PRO A 1 286 ? 13.941 -8.089 -18.042 1.00 85.88 286 PRO A N 1
ATOM 2155 C CA . PRO A 1 286 ? 14.044 -8.670 -19.377 1.00 85.88 286 PRO A CA 1
ATOM 2156 C C . PRO A 1 286 ? 14.560 -10.111 -19.339 1.00 85.88 286 PRO A C 1
ATOM 2158 O O . PRO A 1 286 ? 15.600 -10.391 -18.747 1.00 85.88 286 PRO A O 1
ATOM 2161 N N . GLY A 1 287 ? 13.859 -11.017 -20.023 1.00 83.50 287 GLY A N 1
ATOM 2162 C CA . GLY A 1 287 ? 14.273 -12.418 -20.132 1.00 83.50 287 GLY A CA 1
ATOM 2163 C C . GLY A 1 287 ? 14.044 -13.252 -18.870 1.00 83.50 287 GLY A C 1
ATOM 2164 O O . GLY A 1 287 ? 14.540 -14.376 -18.812 1.00 83.50 287 GLY A O 1
ATOM 2165 N N . LEU A 1 288 ? 13.291 -12.746 -17.886 1.00 85.75 288 LEU A N 1
ATOM 2166 C CA . LEU A 1 288 ? 12.876 -13.535 -16.730 1.00 85.75 288 LEU A CA 1
ATOM 2167 C C . LEU A 1 288 ? 11.949 -14.669 -17.191 1.00 85.75 288 LEU A C 1
ATOM 2169 O O . LEU A 1 288 ? 10.779 -14.456 -17.506 1.00 85.75 288 LEU A O 1
ATOM 2173 N N . GLN A 1 289 ? 12.486 -15.884 -17.244 1.00 79.00 289 GLN A N 1
ATOM 2174 C CA . GLN A 1 289 ? 11.712 -17.102 -17.444 1.00 79.00 289 GLN A CA 1
ATOM 2175 C C . GLN A 1 289 ? 11.543 -17.764 -16.082 1.00 79.00 289 GLN A C 1
ATOM 2177 O O . GLN A 1 289 ? 12.508 -18.241 -15.490 1.00 79.00 289 GLN A O 1
ATOM 2182 N N . GLY A 1 290 ? 10.322 -17.745 -15.559 1.00 78.62 290 GLY A N 1
ATOM 2183 C CA . GLY A 1 290 ? 10.050 -18.194 -14.203 1.00 78.62 290 GLY A CA 1
ATOM 2184 C C . GLY A 1 290 ? 8.617 -18.662 -14.022 1.00 78.62 290 GLY A C 1
ATOM 2185 O O . GLY A 1 290 ? 7.768 -18.516 -14.900 1.00 78.62 290 GLY A O 1
ATOM 2186 N N . SER A 1 291 ? 8.346 -19.233 -12.850 1.00 86.81 291 SER A N 1
ATOM 2187 C CA . SER A 1 291 ? 6.973 -19.542 -12.447 1.00 86.81 291 SER A CA 1
ATOM 2188 C C . SER A 1 291 ? 6.132 -18.265 -12.340 1.00 86.81 291 SER A C 1
ATOM 2190 O O . SER A 1 291 ? 6.663 -17.163 -12.185 1.00 86.81 291 SER A O 1
ATOM 2192 N N . VAL A 1 292 ? 4.804 -18.406 -12.343 1.00 87.88 292 VAL A N 1
ATOM 2193 C CA . VAL A 1 292 ? 3.884 -17.271 -12.152 1.00 87.88 292 VAL A CA 1
ATOM 2194 C C . VAL A 1 292 ? 4.196 -16.492 -10.868 1.00 87.88 292 VAL A C 1
ATOM 2196 O O . VAL A 1 292 ? 4.078 -15.272 -10.852 1.00 87.88 292 VAL A O 1
ATOM 2199 N N . TRP A 1 293 ? 4.675 -17.166 -9.820 1.00 90.44 293 TRP A N 1
ATOM 2200 C CA . TRP A 1 293 ? 5.091 -16.531 -8.567 1.00 90.44 293 TRP A CA 1
ATOM 2201 C C . TRP A 1 293 ? 6.308 -15.612 -8.735 1.00 90.44 293 TRP A C 1
ATOM 2203 O O . TRP A 1 293 ? 6.336 -14.541 -8.135 1.00 90.44 293 TRP A O 1
ATOM 2213 N N . GLN A 1 294 ? 7.280 -15.986 -9.579 1.00 90.50 294 GLN A N 1
ATOM 2214 C CA . GLN A 1 294 ? 8.412 -15.111 -9.916 1.00 90.50 294 GLN A CA 1
ATOM 2215 C C . GLN A 1 294 ? 7.939 -13.895 -10.711 1.00 90.50 294 GLN A C 1
ATOM 2217 O O . GLN A 1 294 ? 8.364 -12.786 -10.420 1.00 90.50 294 GLN A O 1
ATOM 2222 N N . GLY A 1 295 ? 7.022 -14.086 -11.665 1.00 89.81 295 GLY A N 1
ATOM 2223 C CA . GLY A 1 295 ? 6.425 -12.975 -12.413 1.00 89.81 295 GLY A CA 1
ATOM 2224 C C . GLY A 1 295 ? 5.618 -12.019 -11.525 1.00 89.81 295 GLY A C 1
ATOM 2225 O O . GLY A 1 295 ? 5.666 -10.808 -11.718 1.00 89.81 295 GLY A O 1
ATOM 2226 N N . MET A 1 296 ? 4.916 -12.544 -10.513 1.00 89.69 296 MET A N 1
ATOM 2227 C CA . MET A 1 296 ? 4.246 -11.723 -9.501 1.00 89.69 296 MET A CA 1
ATOM 2228 C C . MET A 1 296 ? 5.258 -10.909 -8.692 1.00 89.69 296 MET A C 1
ATOM 2230 O O . MET A 1 296 ? 5.091 -9.697 -8.584 1.00 89.69 296 MET A O 1
ATOM 2234 N N . LEU A 1 297 ? 6.311 -11.549 -8.162 1.00 92.19 297 LEU A N 1
ATOM 2235 C CA . LEU A 1 297 ? 7.389 -10.850 -7.453 1.00 92.19 297 LEU A CA 1
ATOM 2236 C C . LEU A 1 297 ? 7.994 -9.745 -8.315 1.00 92.19 297 LEU A C 1
ATOM 2238 O O . LEU A 1 297 ? 8.101 -8.622 -7.839 1.00 92.19 297 LEU A O 1
ATOM 2242 N N . ASP A 1 298 ? 8.303 -10.046 -9.576 1.00 92.81 298 ASP A N 1
ATOM 2243 C CA . ASP A 1 298 ? 8.865 -9.086 -10.522 1.00 92.81 298 ASP A CA 1
ATOM 2244 C C . ASP A 1 298 ? 7.958 -7.872 -10.717 1.00 92.81 298 ASP A C 1
ATOM 2246 O O . ASP A 1 298 ? 8.370 -6.732 -10.519 1.00 92.81 298 ASP A O 1
ATOM 2250 N N . SER A 1 299 ? 6.676 -8.099 -11.002 1.00 89.75 299 SER A N 1
ATOM 2251 C CA . SER A 1 299 ? 5.727 -6.997 -11.152 1.00 89.75 299 SER A CA 1
ATOM 2252 C C . SER A 1 299 ? 5.639 -6.140 -9.880 1.00 89.75 299 SER A C 1
ATOM 2254 O O . SER A 1 299 ? 5.615 -4.910 -9.967 1.00 89.75 299 SER A O 1
ATOM 2256 N N . TYR A 1 300 ? 5.650 -6.757 -8.692 1.00 91.50 300 TYR A N 1
ATOM 2257 C CA . TYR A 1 300 ? 5.601 -6.025 -7.426 1.00 91.50 300 TYR A CA 1
ATOM 2258 C C . TYR A 1 300 ? 6.878 -5.233 -7.134 1.00 91.50 300 TYR A C 1
ATOM 2260 O O . TYR A 1 300 ? 6.773 -4.079 -6.718 1.00 91.50 300 TYR A O 1
ATOM 2268 N N . THR A 1 301 ? 8.068 -5.800 -7.341 1.00 93.50 301 THR A N 1
ATOM 2269 C CA . THR A 1 301 ? 9.340 -5.107 -7.070 1.00 93.50 301 THR A CA 1
ATOM 2270 C C . THR A 1 301 ? 9.564 -3.939 -8.023 1.00 93.50 301 THR A C 1
ATOM 2272 O O . THR A 1 301 ? 10.071 -2.901 -7.596 1.00 93.50 301 THR A O 1
ATOM 2275 N N . HIS A 1 302 ? 9.115 -4.062 -9.274 1.00 92.75 302 HIS A N 1
ATOM 2276 C CA . HIS A 1 302 ? 9.120 -2.978 -10.251 1.00 92.75 302 HIS A CA 1
ATOM 2277 C C . HIS A 1 302 ? 8.106 -1.871 -9.909 1.00 92.75 302 HIS A C 1
ATOM 2279 O O . HIS A 1 302 ? 8.425 -0.687 -10.033 1.00 92.75 302 HIS A O 1
ATOM 2285 N N . LEU A 1 303 ? 6.909 -2.219 -9.421 1.00 92.25 303 LEU A N 1
ATOM 2286 C CA . LEU A 1 303 ? 5.895 -1.237 -9.010 1.00 92.25 303 LEU A CA 1
ATOM 2287 C C . LEU A 1 303 ? 6.213 -0.541 -7.680 1.00 92.25 303 LEU A C 1
ATOM 2289 O O . LEU A 1 303 ? 5.702 0.554 -7.436 1.00 92.25 303 LEU A O 1
ATOM 2293 N N . LEU A 1 304 ? 7.035 -1.143 -6.818 1.00 94.12 304 LEU A N 1
ATOM 2294 C CA . LEU A 1 304 ? 7.226 -0.715 -5.431 1.00 94.12 304 LEU A CA 1
ATOM 2295 C C . LEU A 1 304 ? 7.699 0.739 -5.309 1.00 94.12 304 LEU A C 1
ATOM 2297 O O . LEU A 1 304 ? 7.037 1.543 -4.652 1.00 94.12 304 LEU A O 1
ATOM 2301 N N . LEU A 1 305 ? 8.817 1.107 -5.944 1.00 94.69 305 LEU A N 1
ATOM 2302 C CA . LEU A 1 305 ? 9.374 2.458 -5.790 1.00 94.69 305 LEU A CA 1
ATOM 2303 C C . LEU A 1 305 ? 8.511 3.540 -6.458 1.00 94.69 305 LEU A C 1
ATOM 2305 O O . LEU A 1 305 ? 8.239 4.539 -5.786 1.00 94.69 305 LEU A O 1
ATOM 2309 N N . PRO A 1 306 ? 8.042 3.377 -7.717 1.00 93.25 306 PRO A N 1
ATOM 2310 C CA . PRO A 1 306 ? 7.146 4.351 -8.340 1.00 93.25 306 PRO A CA 1
ATOM 2311 C C . PRO A 1 306 ? 5.866 4.571 -7.527 1.00 93.25 306 PRO A C 1
ATOM 2313 O O . PRO A 1 306 ? 5.444 5.711 -7.327 1.00 93.25 306 PRO A O 1
ATOM 2316 N N . THR A 1 307 ? 5.286 3.487 -6.999 1.00 93.31 307 THR A N 1
ATOM 2317 C CA . THR A 1 307 ? 4.069 3.548 -6.181 1.00 93.31 307 THR A CA 1
ATOM 2318 C C . THR A 1 307 ? 4.325 4.299 -4.880 1.00 93.31 307 THR A C 1
ATOM 2320 O O . THR A 1 307 ? 3.552 5.192 -4.548 1.00 93.31 307 THR A O 1
ATOM 2323 N N . ILE A 1 308 ? 5.421 4.008 -4.164 1.00 94.56 308 ILE A N 1
ATOM 2324 C CA . ILE A 1 308 ? 5.777 4.726 -2.927 1.00 94.56 308 ILE A CA 1
ATOM 2325 C C . ILE A 1 308 ? 6.038 6.211 -3.210 1.00 94.56 308 ILE A C 1
ATOM 2327 O O . ILE A 1 308 ? 5.609 7.060 -2.432 1.00 94.56 308 ILE A O 1
ATOM 2331 N N . ALA A 1 309 ? 6.701 6.541 -4.320 1.00 93.00 309 ALA A N 1
ATOM 2332 C CA . ALA A 1 309 ? 7.005 7.923 -4.678 1.00 93.00 309 ALA A CA 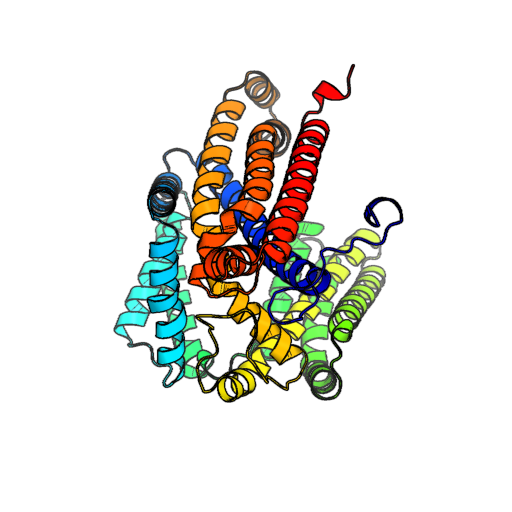1
ATOM 2333 C C . ALA A 1 309 ? 5.723 8.753 -4.886 1.00 93.00 309 ALA A C 1
ATOM 2335 O O . ALA A 1 309 ? 5.582 9.825 -4.297 1.00 93.00 309 ALA A O 1
ATOM 2336 N N . ILE A 1 310 ? 4.763 8.228 -5.658 1.00 91.25 310 ILE A N 1
ATOM 2337 C CA . ILE A 1 310 ? 3.449 8.865 -5.862 1.00 91.25 310 ILE A CA 1
ATOM 2338 C C . ILE A 1 310 ? 2.659 8.898 -4.547 1.00 91.25 310 ILE A C 1
ATOM 2340 O O . ILE A 1 310 ? 2.047 9.914 -4.208 1.00 91.25 310 ILE A O 1
ATOM 2344 N N . LEU A 1 311 ? 2.695 7.804 -3.786 1.00 92.38 311 LEU A N 1
ATOM 2345 C CA . LEU A 1 311 ? 1.972 7.653 -2.530 1.00 92.38 311 LEU A CA 1
ATOM 2346 C C . LEU A 1 311 ? 2.406 8.673 -1.480 1.00 92.38 311 LEU A C 1
ATOM 2348 O O . LEU A 1 311 ? 1.539 9.280 -0.864 1.00 92.38 311 LEU A O 1
ATOM 2352 N N . LEU A 1 312 ? 3.707 8.898 -1.279 1.00 91.25 312 LEU A N 1
ATOM 2353 C CA . LEU A 1 312 ? 4.201 9.814 -0.243 1.00 91.25 312 LEU A CA 1
ATOM 2354 C C . LEU A 1 312 ? 3.707 11.250 -0.452 1.00 91.25 312 LEU A C 1
ATOM 2356 O O . LEU A 1 312 ? 3.305 11.908 0.508 1.00 91.25 312 LEU A O 1
ATOM 2360 N N . ILE A 1 313 ? 3.679 11.711 -1.702 1.00 88.31 313 ILE A N 1
ATOM 2361 C CA . ILE A 1 313 ? 3.187 13.050 -2.050 1.00 88.31 313 ILE A CA 1
ATOM 2362 C C . ILE A 1 313 ? 1.662 13.107 -1.935 1.00 88.31 313 ILE A C 1
ATOM 2364 O O . ILE A 1 313 ? 1.108 14.022 -1.325 1.00 88.31 313 ILE A O 1
ATOM 2368 N N . SER A 1 314 ? 0.974 12.098 -2.469 1.00 90.69 314 SER A N 1
ATOM 2369 C CA . SER A 1 314 ? -0.492 12.067 -2.513 1.00 90.69 314 SER A CA 1
ATOM 2370 C C . SER A 1 314 ? -1.110 11.922 -1.116 1.00 90.69 314 SER A C 1
ATOM 2372 O O . SER A 1 314 ? -2.085 12.597 -0.792 1.00 90.69 314 SER A O 1
ATOM 2374 N N . VAL A 1 315 ? -0.515 11.098 -0.245 1.00 92.81 315 VAL A N 1
ATOM 2375 C CA . VAL A 1 315 ? -0.955 10.910 1.149 1.00 92.81 315 VAL A CA 1
ATOM 2376 C C . VAL A 1 315 ? -0.931 12.225 1.917 1.00 92.81 315 VAL A C 1
ATOM 2378 O O . VAL A 1 315 ? -1.862 12.483 2.676 1.00 92.81 315 VAL A O 1
ATOM 2381 N N . ALA A 1 316 ? 0.089 13.061 1.713 1.00 91.19 316 ALA A N 1
ATOM 2382 C CA . ALA A 1 316 ? 0.188 14.359 2.369 1.00 91.19 316 ALA A CA 1
ATOM 2383 C C . ALA A 1 316 ? -0.921 15.330 1.934 1.00 91.19 316 ALA A C 1
ATOM 2385 O O . ALA A 1 316 ? -1.491 16.041 2.765 1.00 91.19 316 ALA A O 1
ATOM 2386 N N . SER A 1 317 ? -1.264 15.335 0.643 1.00 91.00 317 SER A N 1
ATOM 2387 C CA . SER A 1 317 ? -2.387 16.118 0.122 1.00 91.00 317 SER A CA 1
ATOM 2388 C C . SER A 1 317 ? -3.715 15.614 0.690 1.00 91.00 317 SER A C 1
ATOM 2390 O O . SER A 1 317 ? -4.469 16.380 1.297 1.00 91.00 317 SER A O 1
ATOM 2392 N N . TYR A 1 318 ? -3.991 14.312 0.564 1.00 93.50 318 TYR A N 1
ATOM 2393 C CA . TYR A 1 318 ? -5.255 13.729 1.014 1.00 93.50 318 TYR A CA 1
ATOM 2394 C C . TYR A 1 318 ? -5.443 13.814 2.527 1.00 93.50 318 TYR A C 1
ATOM 2396 O O . TYR A 1 318 ? -6.559 14.089 2.972 1.00 93.50 318 TYR A O 1
ATOM 2404 N N . SER A 1 319 ? -4.388 13.643 3.329 1.00 93.88 319 SER A N 1
ATOM 2405 C CA . SER A 1 319 ? -4.471 13.804 4.785 1.00 93.88 319 SER A CA 1
ATOM 2406 C C . SER A 1 319 ? -4.848 15.232 5.169 1.00 93.88 319 SER A C 1
ATOM 2408 O O . SER A 1 319 ? -5.729 15.435 6.003 1.00 93.88 319 SER A O 1
ATOM 2410 N N . ARG A 1 320 ? -4.269 16.237 4.505 1.00 91.69 320 ARG A N 1
ATOM 2411 C CA . ARG A 1 320 ? -4.572 17.647 4.759 1.00 91.69 320 ARG A CA 1
ATOM 2412 C C . ARG A 1 320 ? -6.010 18.007 4.388 1.00 91.69 320 ARG A C 1
ATOM 2414 O O . ARG A 1 320 ? -6.703 18.614 5.207 1.00 91.69 320 ARG A O 1
ATOM 2421 N N . TYR A 1 321 ? -6.465 17.631 3.192 1.00 92.94 321 TYR A N 1
ATOM 2422 C CA . TYR A 1 321 ? -7.827 17.935 2.737 1.00 92.94 321 TYR A CA 1
ATOM 2423 C C . TYR A 1 321 ? -8.888 17.219 3.576 1.00 92.94 321 TYR A C 1
ATOM 2425 O O . TYR A 1 321 ? -9.850 17.847 4.017 1.00 92.94 321 TYR A O 1
ATOM 2433 N N . SER A 1 322 ? -8.691 15.929 3.863 1.00 94.62 322 SER A N 1
ATOM 2434 C CA . SER A 1 322 ? -9.625 15.161 4.697 1.00 94.62 322 SER A CA 1
ATOM 2435 C C . SER A 1 322 ? -9.674 15.668 6.139 1.00 94.62 322 SER A C 1
ATOM 2437 O O . SER A 1 322 ? -10.765 15.786 6.697 1.00 94.62 322 SER A O 1
ATOM 2439 N N . ARG A 1 323 ? -8.530 16.065 6.719 1.00 94.44 323 ARG A N 1
ATOM 2440 C CA . ARG A 1 323 ? -8.475 16.699 8.046 1.00 94.44 323 ARG A CA 1
ATOM 2441 C C . ARG A 1 323 ? -9.249 18.016 8.069 1.00 94.44 323 ARG A C 1
ATOM 2443 O O . ARG A 1 323 ? -10.065 18.224 8.964 1.00 94.44 323 ARG A O 1
ATOM 2450 N N . ALA A 1 324 ? -9.000 18.901 7.102 1.00 93.75 324 ALA A N 1
ATOM 2451 C CA . ALA A 1 324 ? -9.664 20.201 7.024 1.00 93.75 324 ALA A CA 1
ATOM 2452 C C . ALA A 1 324 ? -11.184 20.050 6.866 1.00 93.75 324 ALA A C 1
ATOM 2454 O O . ALA A 1 324 ? -11.939 20.646 7.632 1.00 93.75 324 ALA A O 1
ATOM 2455 N N . SER A 1 325 ? -11.619 19.186 5.944 1.00 94.81 325 SER A N 1
ATOM 2456 C CA . SER A 1 325 ? -13.040 18.946 5.699 1.00 94.81 325 SER A CA 1
ATOM 2457 C C . SER A 1 325 ? -13.740 18.320 6.907 1.00 94.81 325 SER A C 1
ATOM 2459 O O . SER A 1 325 ? -14.843 18.738 7.258 1.00 94.81 325 SER A O 1
ATOM 2461 N N . LEU A 1 326 ? -13.096 17.374 7.610 1.00 95.25 326 LEU A N 1
ATOM 2462 C CA . LEU A 1 326 ? -13.686 16.811 8.823 1.00 95.25 326 LEU A CA 1
ATOM 2463 C C . LEU A 1 326 ? -13.830 17.877 9.912 1.00 95.25 326 LEU A C 1
ATOM 2465 O O . LEU A 1 326 ? -14.899 17.983 10.499 1.00 95.25 326 LEU A O 1
ATOM 2469 N N . LEU A 1 327 ? -12.805 18.694 10.167 1.00 94.00 327 LEU A N 1
ATOM 2470 C CA . LEU A 1 327 ? -12.887 19.757 11.176 1.00 94.00 327 LEU A CA 1
ATOM 2471 C C . LEU A 1 327 ? -13.978 20.789 10.857 1.00 94.00 327 LEU A C 1
ATOM 2473 O O . LEU A 1 327 ? -14.682 21.230 11.764 1.00 94.00 327 LEU A O 1
ATOM 2477 N N . GLU A 1 328 ? -14.159 21.144 9.586 1.00 94.31 328 GLU A N 1
ATOM 2478 C CA . GLU A 1 328 ? -15.250 22.017 9.150 1.00 94.31 328 GLU A CA 1
ATOM 2479 C C . GLU A 1 328 ? -16.617 21.375 9.417 1.00 94.31 328 GLU A C 1
ATOM 2481 O O . GLU A 1 328 ? -17.481 21.972 10.061 1.00 94.31 328 GLU A O 1
ATOM 2486 N N . VAL A 1 329 ? -16.796 20.122 8.995 1.00 93.81 329 VAL A N 1
ATOM 2487 C CA . VAL A 1 329 ? -18.043 19.373 9.179 1.00 93.81 329 VAL A CA 1
ATOM 2488 C C . VAL A 1 329 ? -18.379 19.176 10.658 1.00 93.81 329 VAL A C 1
ATOM 2490 O O . VAL A 1 329 ? -19.532 19.335 11.053 1.00 93.81 329 VAL A O 1
ATOM 2493 N N . MET A 1 330 ? -17.390 18.882 11.501 1.00 92.88 330 MET A N 1
ATOM 2494 C CA . MET A 1 330 ? -17.584 18.680 12.941 1.00 92.88 330 MET A CA 1
ATOM 2495 C C . MET A 1 330 ? -18.092 19.939 13.669 1.00 92.88 330 MET A C 1
ATOM 2497 O O . MET A 1 330 ? -18.640 19.822 14.771 1.00 92.88 330 MET A O 1
ATOM 2501 N N . ASN A 1 331 ? -17.940 21.120 13.056 1.00 92.38 331 ASN A N 1
ATOM 2502 C CA . ASN A 1 331 ? -18.429 22.403 13.560 1.00 92.38 331 ASN A CA 1
ATOM 2503 C C . ASN A 1 331 ? -19.832 22.785 13.053 1.00 92.38 331 ASN A C 1
ATOM 2505 O O . ASN A 1 331 ? -20.373 23.792 13.506 1.00 92.38 331 ASN A O 1
ATOM 2509 N N . GLN A 1 332 ? -20.437 21.985 12.170 1.00 94.62 332 GLN A N 1
ATOM 2510 C CA . GLN A 1 332 ? -21.762 22.248 11.604 1.00 94.62 332 GLN A CA 1
ATOM 2511 C C . GLN A 1 332 ? -22.899 21.989 12.605 1.00 94.62 332 GLN A C 1
ATOM 2513 O O . GLN A 1 332 ? -22.832 21.087 13.450 1.00 94.62 332 GLN A O 1
ATOM 2518 N N . ASP A 1 333 ? -24.002 22.728 12.462 1.00 94.56 333 ASP A N 1
ATOM 2519 C CA . ASP A 1 333 ? -25.129 22.670 13.401 1.00 94.56 333 ASP A CA 1
ATOM 2520 C C . ASP A 1 333 ? -25.798 21.295 13.455 1.00 94.56 333 ASP A C 1
ATOM 2522 O O . ASP A 1 333 ? -26.130 20.818 14.539 1.00 94.56 333 ASP A O 1
ATOM 2526 N N . TYR A 1 334 ? -25.908 20.584 12.327 1.00 91.19 334 TYR A N 1
ATOM 2527 C CA . TYR A 1 334 ? -26.494 19.239 12.315 1.00 91.19 334 TYR A CA 1
ATOM 2528 C C . TYR A 1 334 ? -25.674 18.222 13.128 1.00 91.19 334 TYR A C 1
ATOM 2530 O O . TYR A 1 334 ? -26.242 17.276 13.680 1.00 91.19 334 TYR A O 1
ATOM 2538 N N . VAL A 1 335 ? -24.352 18.413 13.245 1.00 93.81 335 VAL A N 1
ATOM 2539 C CA . VAL A 1 335 ? -23.479 17.581 14.091 1.00 93.81 335 VAL A CA 1
ATOM 2540 C C . VAL A 1 335 ? -23.722 17.902 15.564 1.00 93.81 335 VAL A C 1
ATOM 2542 O O . VAL A 1 335 ? -23.836 16.992 16.389 1.00 93.81 335 VAL A O 1
ATOM 2545 N N . ARG A 1 336 ? -23.885 19.186 15.905 1.00 93.31 336 ARG A N 1
ATOM 2546 C CA . ARG A 1 336 ? -24.262 19.618 17.261 1.00 93.31 336 ARG A CA 1
ATOM 2547 C C . ARG A 1 336 ? -25.640 19.087 17.652 1.00 93.31 336 ARG A C 1
ATOM 2549 O O . ARG A 1 336 ? -25.788 18.554 18.747 1.00 93.31 336 ARG A O 1
ATOM 2556 N N . THR A 1 337 ? -26.618 19.129 16.746 1.00 94.81 337 THR A N 1
ATOM 2557 C CA . THR A 1 337 ? -27.944 18.530 16.960 1.00 94.81 337 THR A CA 1
ATOM 2558 C C . THR A 1 337 ? -27.853 17.018 17.170 1.00 94.81 337 THR A C 1
ATOM 2560 O O . THR A 1 337 ? -28.515 16.485 18.057 1.00 94.81 337 THR A O 1
ATOM 2563 N N . ALA A 1 338 ? -27.024 16.310 16.395 1.00 93.31 338 ALA A N 1
ATOM 2564 C CA . ALA A 1 338 ? -26.813 14.872 16.561 1.00 93.31 338 ALA A CA 1
ATOM 2565 C C . ALA A 1 338 ? -26.249 14.527 17.954 1.00 93.31 338 ALA A C 1
ATOM 2567 O O . ALA A 1 338 ? -26.727 13.585 18.587 1.00 93.31 338 ALA A O 1
ATOM 2568 N N . ARG A 1 339 ? -25.300 15.327 18.462 1.00 93.69 339 ARG A N 1
ATOM 2569 C CA . ARG A 1 339 ? -24.787 15.205 19.839 1.00 93.69 339 ARG A CA 1
ATOM 2570 C C . ARG A 1 339 ? -25.843 15.544 20.889 1.00 93.69 339 ARG A C 1
ATOM 2572 O O . ARG A 1 339 ? -25.989 14.802 21.853 1.00 93.69 339 ARG A O 1
ATOM 2579 N N . ALA A 1 340 ? -26.617 16.611 20.685 1.00 95.75 340 ALA A N 1
ATOM 2580 C CA . ALA A 1 340 ? -27.690 17.016 21.597 1.00 95.75 340 ALA A CA 1
ATOM 2581 C C . ALA A 1 340 ? -28.803 15.958 21.712 1.00 95.75 340 ALA A C 1
ATOM 2583 O O . ALA A 1 340 ? -29.418 15.819 22.764 1.00 95.75 340 ALA A O 1
ATOM 2584 N N . LYS A 1 341 ? -29.018 15.156 20.660 1.00 95.50 341 LYS A N 1
ATOM 2585 C CA . LYS A 1 341 ? -29.908 13.981 20.675 1.00 95.50 341 LYS A CA 1
ATOM 2586 C C . LYS A 1 341 ? -29.345 12.775 21.448 1.00 95.50 341 LYS A C 1
ATOM 2588 O O . LYS A 1 341 ? -29.996 11.735 21.483 1.00 95.50 341 LYS A O 1
ATOM 2593 N N . GLY A 1 342 ? -28.152 12.879 22.038 1.00 94.38 342 GLY A N 1
ATOM 2594 C CA . GLY A 1 342 ? -27.530 11.819 22.837 1.00 94.38 342 GLY A CA 1
ATOM 2595 C C . GLY A 1 342 ? -26.878 10.697 22.022 1.00 94.38 342 GLY A C 1
ATOM 2596 O O . GLY A 1 342 ? -26.603 9.628 22.566 1.00 94.38 342 GLY A O 1
ATOM 2597 N N . LEU A 1 343 ? -26.632 10.897 20.720 1.00 94.38 343 LEU A N 1
ATOM 2598 C CA . LEU A 1 343 ? -25.929 9.903 19.905 1.00 94.38 343 LEU A CA 1
ATOM 2599 C C . LEU A 1 343 ? -24.470 9.764 20.357 1.00 94.38 343 LEU A C 1
ATOM 2601 O O . LEU A 1 343 ? -23.806 10.745 20.683 1.00 94.38 343 LEU A O 1
ATOM 2605 N N . THR A 1 344 ? -23.946 8.536 20.329 1.00 93.25 344 THR A N 1
ATOM 2606 C CA . THR A 1 344 ? -22.541 8.274 20.672 1.00 93.25 344 THR A CA 1
ATOM 2607 C C . THR A 1 344 ? -21.596 8.960 19.686 1.00 93.25 344 THR A C 1
ATOM 2609 O O . THR A 1 344 ? -21.876 8.992 18.486 1.00 93.25 344 THR A O 1
ATOM 2612 N N . GLU A 1 345 ? -20.437 9.434 20.155 1.00 88.50 345 GLU A N 1
ATOM 2613 C CA . GLU A 1 345 ? -19.473 10.166 19.313 1.00 88.50 345 GLU A CA 1
ATOM 2614 C C . GLU A 1 345 ? -19.047 9.347 18.081 1.00 88.50 345 GLU A C 1
ATOM 2616 O O . GLU A 1 345 ? -18.957 9.871 16.977 1.00 88.50 345 GLU A O 1
ATOM 2621 N N . ARG A 1 346 ? -18.920 8.018 18.214 1.00 87.56 346 ARG A N 1
ATOM 2622 C CA . ARG A 1 346 ? -18.668 7.117 17.076 1.00 87.56 346 ARG A CA 1
ATOM 2623 C C . ARG A 1 346 ? -19.770 7.183 16.013 1.00 87.56 346 ARG A C 1
ATOM 2625 O O . ARG A 1 346 ? -19.462 7.150 14.824 1.00 87.56 346 ARG A O 1
ATOM 2632 N N . THR A 1 347 ? -21.035 7.254 16.424 1.00 89.31 347 THR A N 1
ATOM 2633 C CA . THR A 1 347 ? -22.178 7.366 15.504 1.00 89.31 347 THR A CA 1
ATOM 2634 C C . THR A 1 347 ? -22.213 8.746 14.862 1.00 89.31 347 THR A C 1
ATOM 2636 O O . THR A 1 347 ? -22.395 8.843 13.652 1.00 89.31 347 THR A O 1
ATOM 2639 N N . VAL A 1 348 ? -21.987 9.802 15.647 1.00 92.56 348 VAL A N 1
ATOM 2640 C CA . VAL A 1 348 ? -21.887 11.181 15.151 1.00 92.56 348 VAL A CA 1
ATOM 2641 C C . VAL A 1 348 ? -20.800 11.280 14.079 1.00 92.56 348 VAL A C 1
ATOM 2643 O O . VAL A 1 348 ? -21.077 11.711 12.962 1.00 92.56 348 VAL A O 1
ATOM 2646 N N . ILE A 1 349 ? -19.599 10.776 14.364 1.00 90.25 349 ILE A N 1
ATOM 2647 C CA . ILE A 1 349 ? -18.478 10.801 13.425 1.00 90.25 349 ILE A CA 1
ATOM 2648 C C . ILE A 1 349 ? -18.779 9.951 12.190 1.00 90.25 349 ILE A C 1
ATOM 2650 O O . ILE A 1 349 ? -18.821 10.475 11.085 1.00 90.25 349 ILE A O 1
ATOM 2654 N N . MET A 1 350 ? -19.011 8.646 12.347 1.00 87.81 350 MET A N 1
ATOM 2655 C CA . MET A 1 350 ? -19.073 7.736 11.196 1.00 87.81 350 MET A CA 1
ATOM 2656 C C . MET A 1 350 ? -20.316 7.947 10.331 1.00 87.81 350 MET A C 1
ATOM 2658 O O . MET A 1 350 ? -20.255 7.787 9.114 1.00 87.81 350 MET A O 1
ATOM 2662 N N . ARG A 1 351 ? -21.457 8.281 10.945 1.00 85.25 351 ARG A N 1
ATOM 2663 C CA . ARG A 1 351 ? -22.738 8.374 10.236 1.00 85.25 351 ARG A CA 1
ATOM 2664 C C . ARG A 1 351 ? -23.059 9.787 9.769 1.00 85.25 351 ARG A C 1
ATOM 2666 O O . ARG A 1 351 ? -23.650 9.928 8.703 1.00 85.25 351 ARG A O 1
ATOM 2673 N N . HIS A 1 352 ? -22.712 10.804 10.558 1.00 88.62 352 HIS A N 1
ATOM 2674 C CA . HIS A 1 352 ? -23.122 12.184 10.288 1.00 88.62 352 HIS A CA 1
ATOM 2675 C C . HIS A 1 352 ? -21.980 13.057 9.767 1.00 88.62 352 HIS A C 1
ATOM 2677 O O . HIS A 1 352 ? -22.222 13.859 8.873 1.00 88.62 352 HIS A O 1
ATOM 2683 N N . ALA A 1 353 ? -20.753 12.898 10.266 1.00 90.56 353 ALA A N 1
ATOM 2684 C CA . ALA A 1 353 ? -19.636 13.745 9.853 1.00 90.56 353 ALA A CA 1
ATOM 2685 C C . ALA A 1 353 ? -18.849 13.176 8.662 1.00 90.56 353 ALA A C 1
ATOM 2687 O O . ALA A 1 353 ? -18.683 13.844 7.647 1.00 90.56 353 ALA A O 1
ATOM 2688 N N . PHE A 1 354 ? -18.407 11.920 8.751 1.00 89.06 354 PHE A N 1
ATOM 2689 C CA . PHE A 1 354 ? -17.477 11.298 7.807 1.00 89.06 354 PHE A CA 1
ATOM 2690 C C . PHE A 1 354 ? -17.994 11.318 6.366 1.00 89.06 354 PHE A C 1
ATOM 2692 O O . PHE A 1 354 ? -17.296 11.772 5.466 1.00 89.06 354 PHE A O 1
ATOM 2699 N N . ARG A 1 355 ? -19.244 10.889 6.139 1.00 83.56 355 ARG A N 1
ATOM 2700 C CA . ARG A 1 355 ? -19.841 10.885 4.793 1.00 83.56 355 ARG A CA 1
ATOM 2701 C C . ARG A 1 355 ? -19.853 12.282 4.165 1.00 83.56 355 ARG A C 1
ATOM 2703 O O . ARG A 1 355 ? -19.563 12.401 2.983 1.00 83.56 355 ARG A O 1
ATOM 2710 N N . ASN A 1 356 ? -20.158 13.315 4.948 1.00 86.25 356 ASN A N 1
ATOM 2711 C CA . ASN A 1 356 ? -20.217 14.687 4.446 1.00 86.25 356 ASN A CA 1
ATOM 2712 C C . ASN A 1 356 ? -18.815 15.278 4.242 1.00 86.25 356 ASN A C 1
ATOM 2714 O O . ASN A 1 356 ? -18.596 15.999 3.275 1.00 86.25 356 ASN A O 1
ATOM 2718 N N . ALA A 1 357 ? -17.849 14.914 5.091 1.00 90.25 357 ALA A N 1
ATOM 2719 C CA . ALA A 1 357 ? -16.448 15.309 4.941 1.00 90.25 357 ALA A CA 1
ATOM 2720 C C . ALA A 1 357 ? -15.763 14.652 3.725 1.00 90.25 357 ALA A C 1
ATOM 2722 O O . ALA A 1 357 ? -14.751 15.144 3.236 1.00 90.25 357 ALA A O 1
ATOM 2723 N N . MET A 1 358 ? -16.307 13.543 3.212 1.00 88.94 358 MET A N 1
ATOM 2724 C CA . MET A 1 358 ? -15.784 12.883 2.015 1.00 88.94 358 MET A CA 1
ATOM 2725 C C . MET A 1 358 ? -16.213 13.545 0.704 1.00 88.94 358 MET A C 1
ATOM 2727 O O . MET A 1 358 ? -15.577 13.277 -0.311 1.00 88.94 358 MET A O 1
ATOM 2731 N N . ILE A 1 359 ? -17.242 14.403 0.703 1.00 84.88 359 ILE A N 1
ATOM 2732 C CA . ILE A 1 359 ? -17.742 15.031 -0.532 1.00 84.88 359 ILE A CA 1
ATOM 2733 C C . ILE A 1 359 ? -16.644 15.889 -1.187 1.00 84.88 359 ILE A C 1
ATOM 2735 O O . ILE A 1 359 ? -16.308 15.612 -2.337 1.00 84.88 359 ILE A O 1
ATOM 2739 N N . PRO A 1 360 ? -15.994 16.845 -0.487 1.00 83.75 360 PRO A N 1
ATOM 2740 C CA . PRO A 1 360 ? -14.942 17.658 -1.104 1.00 83.75 360 PRO A CA 1
ATOM 2741 C C . PRO A 1 360 ? -13.675 16.847 -1.401 1.00 83.75 360 PRO A C 1
ATOM 2743 O O . PRO A 1 360 ? -12.992 17.080 -2.394 1.00 83.75 360 PRO A O 1
ATOM 2746 N N . VAL A 1 361 ? -13.365 15.867 -0.546 1.00 87.69 361 VAL A N 1
ATOM 2747 C CA . VAL A 1 361 ? -12.190 14.999 -0.700 1.00 87.69 361 VAL A CA 1
ATOM 2748 C C . VAL A 1 361 ? -12.302 14.154 -1.968 1.00 87.69 361 VAL A C 1
ATOM 2750 O O . VAL A 1 361 ? -11.321 14.006 -2.689 1.00 87.69 361 VAL A O 1
ATOM 2753 N N . ALA A 1 362 ? -13.491 13.638 -2.279 1.00 85.12 362 ALA A N 1
ATOM 2754 C CA . ALA A 1 362 ? -13.729 12.862 -3.489 1.00 85.12 362 ALA A CA 1
ATOM 2755 C C . ALA A 1 362 ? -13.507 13.676 -4.771 1.00 85.12 362 ALA A C 1
ATOM 2757 O O . ALA A 1 362 ? -12.945 13.145 -5.727 1.00 85.12 362 ALA A O 1
ATOM 2758 N N . THR A 1 363 ? -13.874 14.962 -4.775 1.00 82.69 363 THR A N 1
ATOM 2759 C CA . THR A 1 363 ? -13.603 15.866 -5.903 1.00 82.69 363 THR A CA 1
ATOM 2760 C C . THR A 1 363 ? -12.102 16.026 -6.141 1.00 82.69 363 THR A C 1
ATOM 2762 O O . THR A 1 363 ? -11.646 15.906 -7.275 1.00 82.69 363 THR A O 1
ATOM 2765 N N . VAL A 1 364 ? -11.323 16.235 -5.072 1.00 86.06 364 VAL A N 1
ATOM 2766 C CA . VAL A 1 364 ? -9.856 16.349 -5.167 1.00 86.06 364 VAL A CA 1
ATOM 2767 C C . VAL A 1 364 ? -9.245 15.057 -5.709 1.00 86.06 364 VAL A C 1
ATOM 2769 O O . VAL A 1 364 ? -8.426 15.102 -6.619 1.00 86.06 364 VAL A O 1
ATOM 2772 N N . ILE A 1 365 ? -9.688 13.900 -5.206 1.00 86.88 365 ILE A N 1
ATOM 2773 C CA . ILE A 1 365 ? -9.209 12.592 -5.674 1.00 86.88 365 ILE A CA 1
ATOM 2774 C C . ILE A 1 365 ? -9.455 12.425 -7.173 1.00 86.88 365 ILE A C 1
ATOM 2776 O O . ILE A 1 365 ? -8.563 11.997 -7.898 1.00 86.88 365 ILE A O 1
ATOM 2780 N N . ALA A 1 366 ? -10.656 12.749 -7.645 1.00 81.44 366 ALA A N 1
ATOM 2781 C CA . ALA A 1 366 ? -11.003 12.549 -9.042 1.00 81.44 366 ALA A CA 1
ATOM 2782 C C . ALA A 1 366 ? -10.211 13.479 -9.979 1.00 81.44 366 ALA A C 1
ATOM 2784 O O . ALA A 1 366 ?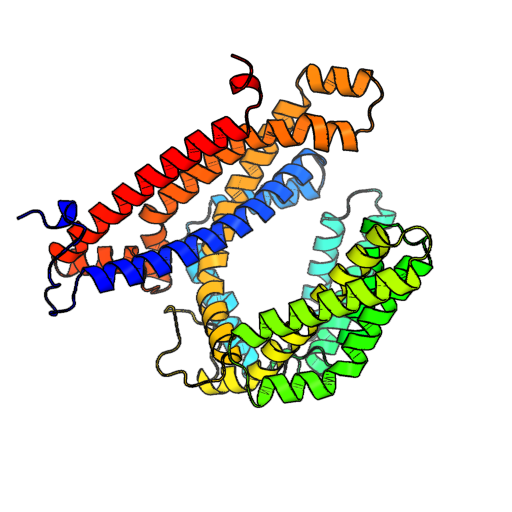 -9.737 13.032 -11.026 1.00 81.44 366 ALA A O 1
ATOM 2785 N N . PHE A 1 367 ? -9.987 14.730 -9.564 1.00 81.31 367 PHE A N 1
ATOM 2786 C CA . PHE A 1 367 ? -9.117 15.662 -10.282 1.00 81.31 367 PHE A CA 1
ATOM 2787 C C . PHE A 1 367 ? -7.663 15.168 -10.333 1.00 81.31 367 PHE A C 1
ATOM 2789 O O . PHE A 1 367 ? -7.052 15.155 -11.402 1.00 81.31 367 PHE A O 1
ATOM 2796 N N . ASP A 1 368 ? -7.128 14.692 -9.205 1.00 83.44 368 ASP A N 1
ATOM 2797 C CA . ASP A 1 368 ? -5.764 14.164 -9.129 1.00 83.44 368 ASP A CA 1
ATOM 2798 C C . ASP A 1 368 ? -5.575 12.939 -10.031 1.00 83.44 368 ASP A C 1
ATOM 2800 O O . ASP A 1 368 ? -4.560 12.842 -10.715 1.00 83.44 368 ASP A O 1
ATOM 2804 N N . VAL A 1 369 ? -6.544 12.015 -10.091 1.00 79.62 369 VAL A N 1
ATOM 2805 C CA . VAL A 1 369 ? -6.469 10.848 -10.991 1.00 79.62 369 VAL A CA 1
ATOM 2806 C C . VAL A 1 369 ? -6.406 11.284 -12.458 1.00 79.62 369 VAL A C 1
ATOM 2808 O O . VAL A 1 369 ? -5.579 10.763 -13.209 1.00 79.62 369 VAL A O 1
ATOM 2811 N N . GLY A 1 370 ? -7.230 12.258 -12.864 1.00 76.56 370 GLY A N 1
ATOM 2812 C CA . GLY A 1 370 ? -7.183 12.819 -14.217 1.00 76.56 370 GLY A CA 1
ATOM 2813 C C . GLY A 1 370 ? -5.832 13.475 -14.521 1.00 76.56 370 GLY A C 1
ATOM 2814 O O . GLY A 1 370 ? -5.229 13.216 -15.564 1.00 76.56 370 GLY A O 1
ATOM 2815 N N . GLY A 1 371 ? -5.311 14.255 -13.570 1.00 75.94 371 GLY A N 1
ATOM 2816 C CA . GLY A 1 371 ? -4.008 14.909 -13.676 1.00 75.94 371 GLY A CA 1
ATOM 2817 C C . GLY A 1 371 ? -2.832 13.931 -13.720 1.00 75.94 371 GLY A C 1
ATOM 2818 O O . GLY A 1 371 ? -1.893 14.141 -14.484 1.00 75.94 371 GLY A O 1
ATOM 2819 N N . LEU A 1 372 ? -2.879 12.832 -12.964 1.00 77.44 372 LEU A N 1
ATOM 2820 C CA . LEU A 1 372 ? -1.806 11.835 -12.909 1.00 77.44 372 LEU A CA 1
ATOM 2821 C C . LEU A 1 372 ? -1.610 11.104 -14.239 1.00 77.44 372 LEU A C 1
ATOM 2823 O O . LEU A 1 372 ? -0.491 10.719 -14.549 1.00 77.44 372 LEU A O 1
ATOM 2827 N N . ILE A 1 373 ? -2.638 10.965 -15.073 1.00 71.19 373 ILE A N 1
ATOM 2828 C CA . ILE A 1 373 ? -2.486 10.344 -16.400 1.00 71.19 373 ILE A CA 1
ATOM 2829 C C . ILE A 1 373 ? -1.706 11.257 -17.357 1.00 71.19 373 ILE A C 1
ATOM 2831 O O . ILE A 1 373 ? -0.917 10.769 -18.165 1.00 71.19 373 ILE A O 1
ATOM 2835 N N . GLY A 1 374 ? -1.875 12.577 -17.235 1.00 63.38 374 GLY A N 1
ATOM 2836 C CA . GLY A 1 374 ? -1.077 13.569 -17.963 1.00 63.38 374 GLY A CA 1
ATOM 2837 C C . GLY A 1 374 ? 0.253 13.934 -17.284 1.00 63.38 374 GLY A C 1
ATOM 2838 O O . GLY A 1 374 ? 1.150 14.450 -17.944 1.00 63.38 374 GLY A O 1
ATOM 2839 N N . GLY A 1 375 ? 0.389 13.673 -15.977 1.00 57.03 375 GLY A N 1
ATOM 2840 C CA . GLY A 1 375 ? 1.466 14.165 -15.106 1.00 57.03 375 GLY A CA 1
ATOM 2841 C C . GLY A 1 375 ? 2.372 13.095 -14.486 1.00 57.03 375 GLY A C 1
ATOM 2842 O O . GLY A 1 375 ? 3.418 13.433 -13.931 1.00 57.03 375 GLY A O 1
ATOM 2843 N N . ALA A 1 376 ? 2.053 11.803 -14.622 1.00 71.44 376 ALA A N 1
ATOM 2844 C CA . ALA A 1 376 ? 2.939 10.713 -14.202 1.00 71.44 376 ALA A CA 1
ATOM 2845 C C . ALA A 1 376 ? 4.218 10.634 -15.048 1.00 71.44 376 ALA A C 1
ATOM 2847 O O . ALA A 1 376 ? 5.129 9.895 -14.684 1.00 71.44 376 ALA A O 1
ATOM 2848 N N . VAL A 1 377 ? 4.326 11.439 -16.114 1.00 79.31 377 VAL A N 1
ATOM 2849 C CA . VAL A 1 377 ? 5.507 11.556 -16.980 1.00 79.31 377 VAL A CA 1
ATOM 2850 C C . VAL A 1 377 ? 6.789 11.680 -16.164 1.00 79.31 377 VAL A C 1
ATOM 2852 O O . VAL A 1 377 ? 7.738 10.952 -16.418 1.00 79.31 377 VAL A O 1
ATOM 2855 N N . ILE A 1 378 ? 6.809 12.530 -15.132 1.00 84.44 378 ILE A N 1
ATOM 2856 C CA . ILE A 1 378 ? 8.016 12.730 -14.318 1.00 84.44 378 ILE A CA 1
ATOM 2857 C C . ILE A 1 378 ? 8.404 11.437 -13.592 1.00 84.44 378 ILE A C 1
ATOM 2859 O O . ILE A 1 378 ? 9.557 11.013 -13.655 1.00 84.44 378 ILE A O 1
ATOM 2863 N N . THR A 1 379 ? 7.453 10.787 -12.921 1.00 88.81 379 THR A N 1
ATOM 2864 C CA . THR A 1 379 ? 7.704 9.525 -12.210 1.00 88.81 379 THR A CA 1
ATOM 2865 C C . THR A 1 379 ? 8.129 8.424 -13.182 1.00 88.81 379 THR A C 1
ATOM 2867 O O . THR A 1 379 ? 9.098 7.713 -12.919 1.00 88.81 379 THR A O 1
ATOM 2870 N N . GLU A 1 380 ? 7.455 8.307 -14.325 1.00 90.12 380 GLU A N 1
ATOM 2871 C CA . GLU A 1 380 ? 7.754 7.303 -15.342 1.00 90.12 380 GLU A CA 1
ATOM 2872 C C . GLU A 1 380 ? 9.145 7.492 -15.945 1.00 90.12 380 GLU A C 1
ATOM 2874 O O . GLU A 1 380 ? 9.906 6.531 -16.023 1.00 90.12 380 GLU A O 1
ATOM 2879 N N . THR A 1 381 ? 9.531 8.725 -16.279 1.00 88.00 381 THR A N 1
ATOM 2880 C CA . THR A 1 381 ? 10.878 9.038 -16.765 1.00 88.00 381 THR A CA 1
ATOM 2881 C C . THR A 1 381 ? 11.933 8.679 -15.722 1.00 88.00 381 THR A C 1
ATOM 2883 O O . THR A 1 381 ? 12.933 8.039 -16.047 1.00 88.00 381 THR A O 1
ATOM 2886 N N . ILE A 1 382 ? 11.721 9.036 -14.451 1.00 90.38 382 ILE A N 1
ATOM 2887 C CA . ILE A 1 382 ? 12.719 8.792 -13.404 1.00 90.38 382 ILE A CA 1
ATOM 2888 C C . ILE A 1 382 ? 12.915 7.302 -13.168 1.00 90.38 382 ILE A C 1
ATOM 2890 O O . ILE A 1 382 ? 14.054 6.856 -13.041 1.00 90.38 382 ILE A O 1
ATOM 2894 N N . PHE A 1 383 ? 11.843 6.515 -13.120 1.00 92.62 383 PHE A N 1
ATOM 2895 C CA . PHE A 1 383 ? 11.924 5.064 -12.943 1.00 92.62 383 PHE A CA 1
ATOM 2896 C C . PHE A 1 383 ? 12.064 4.294 -14.265 1.00 92.62 383 PHE A C 1
ATOM 2898 O O . PHE A 1 383 ? 12.020 3.068 -14.255 1.00 92.62 383 PHE A O 1
ATOM 2905 N N . ALA A 1 384 ? 12.261 4.977 -15.398 1.00 90.62 384 ALA A N 1
ATOM 2906 C CA . ALA A 1 384 ? 12.275 4.374 -16.735 1.00 90.62 384 ALA A CA 1
ATOM 2907 C C . ALA A 1 384 ? 11.103 3.392 -16.958 1.00 90.62 384 ALA A C 1
ATOM 2909 O O . ALA A 1 384 ? 11.254 2.320 -17.553 1.00 90.62 384 ALA A O 1
ATOM 2910 N N . TRP A 1 385 ? 9.939 3.744 -16.415 1.00 89.06 385 TRP A N 1
ATOM 2911 C CA . TRP A 1 385 ? 8.701 3.001 -16.559 1.00 89.06 385 TRP A CA 1
ATOM 2912 C C . TRP A 1 385 ? 8.162 3.242 -17.967 1.00 89.06 385 TRP A C 1
ATOM 2914 O O . TRP A 1 385 ? 7.979 4.388 -18.378 1.00 89.06 385 TRP A O 1
ATOM 2924 N N . LYS A 1 386 ? 7.915 2.171 -18.725 1.00 87.44 386 LYS A N 1
ATOM 2925 C CA . LYS A 1 386 ? 7.452 2.260 -20.119 1.00 87.44 386 LYS A CA 1
ATOM 2926 C C . LYS A 1 386 ? 5.947 2.556 -20.200 1.00 87.44 386 LYS A C 1
ATOM 2928 O O . LYS A 1 386 ? 5.177 1.733 -20.687 1.00 87.44 386 LYS A O 1
ATOM 2933 N N . GLY A 1 387 ? 5.537 3.707 -19.673 1.00 89.56 387 GLY A N 1
ATOM 2934 C CA . GLY A 1 387 ? 4.167 4.219 -19.726 1.00 89.56 387 GLY A CA 1
ATOM 2935 C C . GLY A 1 387 ? 3.970 5.306 -20.786 1.00 89.56 387 GLY A C 1
ATOM 2936 O O . GLY A 1 387 ? 4.837 5.549 -21.632 1.00 89.56 387 GLY A O 1
ATOM 2937 N N . MET A 1 388 ? 2.816 5.966 -20.751 1.00 89.69 388 MET A N 1
ATOM 2938 C CA . MET A 1 388 ? 2.427 7.045 -21.664 1.00 89.69 388 MET A CA 1
ATOM 2939 C C . MET A 1 388 ? 3.419 8.210 -21.673 1.00 89.69 388 MET A C 1
ATOM 2941 O O . MET A 1 388 ? 3.673 8.786 -22.729 1.00 89.69 388 MET A O 1
ATOM 2945 N N . GLY A 1 389 ? 4.028 8.530 -20.531 1.00 87.81 389 GLY A N 1
ATOM 2946 C CA . GLY A 1 389 ? 5.039 9.574 -20.422 1.00 87.81 389 GLY A CA 1
ATOM 2947 C C . GLY A 1 389 ? 6.321 9.248 -21.177 1.00 87.81 389 GLY A C 1
ATOM 2948 O O . GLY A 1 389 ? 6.897 10.127 -21.814 1.00 87.81 389 GLY A O 1
ATOM 2949 N N . SER A 1 390 ? 6.727 7.975 -21.181 1.00 87.44 390 SER A N 1
ATOM 2950 C CA . SER A 1 390 ? 7.872 7.520 -21.981 1.00 87.44 390 SER A CA 1
ATOM 2951 C C . SER A 1 390 ? 7.601 7.630 -23.484 1.00 87.44 390 SER A C 1
ATOM 2953 O O . SER A 1 390 ? 8.454 8.121 -24.217 1.00 87.44 390 SER A O 1
ATOM 2955 N N . VAL A 1 391 ? 6.389 7.277 -23.937 1.00 89.88 391 VAL A N 1
ATOM 2956 C CA . VAL A 1 391 ? 5.980 7.434 -25.345 1.00 89.88 391 VAL A CA 1
ATOM 2957 C C . VAL A 1 391 ? 5.985 8.904 -25.751 1.00 89.88 391 VAL A C 1
ATOM 2959 O O . VAL A 1 391 ? 6.511 9.240 -26.807 1.00 89.88 391 VAL A O 1
ATOM 2962 N N . PHE A 1 392 ? 5.457 9.785 -24.901 1.00 90.25 392 PHE A N 1
ATOM 2963 C CA . PHE A 1 392 ? 5.503 11.228 -25.111 1.00 90.25 392 PHE A CA 1
ATOM 2964 C C . PHE A 1 392 ? 6.939 11.761 -25.204 1.00 90.25 392 PHE A C 1
ATOM 2966 O O . PHE A 1 392 ? 7.272 12.474 -26.149 1.00 90.25 392 PHE A O 1
ATOM 2973 N N . GLN A 1 393 ? 7.807 11.389 -24.260 1.00 89.94 393 GLN A N 1
ATOM 2974 C CA . GLN A 1 393 ? 9.194 11.853 -24.225 1.00 89.94 393 GLN A CA 1
ATOM 2975 C C . GLN A 1 393 ? 10.005 11.363 -25.434 1.00 89.94 393 GLN A C 1
ATOM 2977 O O . GLN A 1 393 ? 10.747 12.145 -26.041 1.00 89.94 393 GLN A O 1
ATOM 2982 N N . ASP A 1 394 ? 9.842 10.092 -25.806 1.00 90.12 394 ASP A N 1
ATOM 2983 C CA . ASP A 1 394 ? 10.472 9.499 -26.985 1.00 90.12 394 ASP A CA 1
ATOM 2984 C C . ASP A 1 394 ? 9.982 10.177 -28.267 1.00 90.12 394 ASP A C 1
ATOM 2986 O O . ASP A 1 394 ? 10.795 10.512 -29.131 1.00 90.12 394 ASP A O 1
ATOM 2990 N N . ALA A 1 395 ? 8.672 10.414 -28.380 1.00 91.38 395 ALA A N 1
ATOM 2991 C CA . ALA A 1 395 ? 8.068 11.080 -29.527 1.00 91.38 395 ALA A CA 1
ATOM 2992 C C . ALA A 1 395 ? 8.564 12.523 -29.676 1.00 91.38 395 ALA A C 1
ATOM 2994 O O . ALA A 1 395 ? 8.905 12.936 -30.781 1.00 91.38 395 ALA A O 1
ATOM 2995 N N . LEU A 1 396 ? 8.686 13.273 -28.574 1.00 91.44 396 LEU A N 1
ATOM 2996 C CA . LEU A 1 396 ? 9.242 14.628 -28.593 1.00 91.44 396 LEU A CA 1
ATOM 2997 C C . LEU A 1 396 ? 10.714 14.643 -29.003 1.00 91.44 396 LEU A C 1
ATOM 2999 O O . LEU A 1 396 ? 11.114 15.447 -29.840 1.00 91.44 396 LEU A O 1
ATOM 3003 N N . THR A 1 397 ? 11.519 13.740 -28.443 1.00 93.12 397 THR A N 1
ATOM 3004 C CA . THR A 1 397 ? 12.965 13.702 -28.705 1.00 93.12 397 THR A CA 1
ATOM 3005 C C . THR A 1 397 ? 13.262 13.271 -30.142 1.00 93.12 397 THR A C 1
ATOM 3007 O O . THR A 1 397 ? 14.174 13.797 -30.774 1.00 93.12 397 THR A O 1
ATOM 3010 N N . LYS A 1 398 ? 12.476 12.332 -30.684 1.00 92.62 398 LYS A N 1
ATOM 3011 C CA . LYS A 1 398 ? 12.606 11.838 -32.065 1.00 92.62 398 LYS A CA 1
ATOM 3012 C C . LYS A 1 398 ? 11.804 12.652 -33.080 1.00 92.62 398 LYS A C 1
ATOM 3014 O O . LYS A 1 398 ? 11.901 12.378 -34.271 1.00 92.62 398 LYS A O 1
ATOM 3019 N N . THR A 1 399 ? 11.029 13.641 -32.628 1.00 93.25 399 THR A N 1
ATOM 3020 C CA . THR A 1 399 ? 10.075 14.395 -33.461 1.00 93.25 399 THR A CA 1
ATOM 3021 C C . THR A 1 399 ? 9.114 13.463 -34.225 1.00 93.25 399 THR A C 1
ATOM 3023 O O . THR A 1 399 ? 8.782 13.686 -35.387 1.00 93.25 399 THR A O 1
ATOM 3026 N N . ASP A 1 400 ? 8.673 12.381 -33.577 1.00 93.25 400 ASP A N 1
ATOM 3027 C CA . ASP A 1 400 ? 7.742 11.411 -34.158 1.00 93.25 400 ASP A CA 1
ATOM 3028 C C . ASP A 1 400 ? 6.293 11.844 -33.897 1.00 93.25 400 ASP A C 1
ATOM 3030 O O . ASP A 1 400 ? 5.774 11.735 -32.782 1.00 93.25 400 ASP A O 1
ATOM 3034 N N . LEU A 1 401 ? 5.635 12.371 -34.932 1.00 90.88 401 LEU A N 1
ATOM 3035 C CA . LEU A 1 401 ? 4.298 12.953 -34.810 1.00 90.88 401 LEU A CA 1
ATOM 3036 C C . LEU A 1 401 ? 3.212 11.905 -34.542 1.00 90.88 401 LEU A C 1
ATOM 3038 O O . LEU A 1 401 ? 2.257 12.206 -33.829 1.00 90.88 401 LEU A O 1
ATOM 3042 N N . ASN A 1 402 ? 3.345 10.682 -35.066 1.00 92.19 402 ASN A N 1
ATOM 3043 C CA . ASN A 1 402 ? 2.278 9.682 -34.968 1.00 92.19 402 ASN A CA 1
ATOM 3044 C C . ASN A 1 402 ? 2.061 9.214 -33.508 1.00 92.19 402 ASN A C 1
ATOM 3046 O O . ASN A 1 402 ? 0.936 9.334 -33.009 1.00 92.19 402 ASN A O 1
ATOM 3050 N N . PRO A 1 403 ? 3.096 8.778 -32.754 1.00 91.31 403 PRO A N 1
ATOM 3051 C CA . PRO A 1 403 ? 2.963 8.483 -31.328 1.00 91.31 403 PRO A CA 1
ATOM 3052 C C . PRO A 1 403 ? 2.589 9.706 -30.487 1.00 91.31 403 PRO A C 1
ATOM 3054 O O . PRO A 1 403 ? 1.827 9.561 -29.533 1.00 91.31 403 PRO A O 1
ATOM 3057 N N . LEU A 1 404 ? 3.066 10.907 -30.841 1.00 92.00 404 LEU A N 1
ATOM 3058 C CA . LEU A 1 404 ? 2.709 12.139 -30.130 1.00 92.00 404 LEU A CA 1
ATOM 3059 C C . LEU A 1 404 ? 1.207 12.445 -30.245 1.00 92.00 404 LEU A C 1
ATOM 3061 O O . LEU A 1 404 ? 0.554 12.728 -29.242 1.00 92.00 404 LEU A O 1
ATOM 3065 N N . MET A 1 405 ? 0.639 12.341 -31.450 1.00 90.19 405 MET A N 1
ATOM 3066 C CA . MET A 1 405 ? -0.801 12.497 -31.671 1.00 90.19 405 MET A CA 1
ATOM 3067 C C . MET A 1 405 ? -1.600 11.416 -30.938 1.00 90.19 405 MET A C 1
ATOM 3069 O O . MET A 1 405 ? -2.623 11.726 -30.328 1.00 90.19 405 MET A O 1
ATOM 3073 N N . GLY A 1 406 ? -1.116 10.169 -30.944 1.00 89.31 406 GLY A N 1
ATOM 3074 C CA . GLY A 1 406 ? -1.704 9.072 -30.172 1.00 89.31 406 GLY A CA 1
ATOM 3075 C C . GLY A 1 406 ? -1.730 9.351 -28.668 1.00 89.31 406 GLY A C 1
ATOM 3076 O O . GLY A 1 406 ? -2.764 9.175 -28.022 1.00 89.31 406 GLY A O 1
ATOM 3077 N N . PHE A 1 407 ? -0.624 9.858 -28.119 1.00 89.38 407 PHE A N 1
ATOM 3078 C CA . PHE A 1 407 ? -0.526 10.277 -26.723 1.00 89.38 407 PHE A CA 1
ATOM 3079 C C . PHE A 1 407 ? -1.536 11.382 -26.390 1.00 89.38 407 PHE A C 1
ATOM 3081 O O . PHE A 1 407 ? -2.302 11.233 -25.437 1.00 89.38 407 PHE A O 1
ATOM 3088 N N . ILE A 1 408 ? -1.585 12.461 -27.182 1.00 89.38 408 ILE A N 1
ATOM 3089 C CA . ILE A 1 408 ? -2.508 13.589 -26.958 1.00 89.38 408 ILE A CA 1
ATOM 3090 C C . ILE A 1 408 ? -3.964 13.118 -27.021 1.00 89.38 408 ILE A C 1
ATOM 3092 O O . ILE A 1 408 ? -4.764 13.478 -26.159 1.00 89.38 408 ILE A O 1
ATOM 3096 N N . LEU A 1 409 ? -4.312 12.289 -28.009 1.00 89.38 409 LEU A N 1
ATOM 3097 C CA . LEU A 1 409 ? -5.665 11.765 -28.173 1.00 89.38 409 LEU A CA 1
ATOM 3098 C C . LEU A 1 409 ? -6.102 10.955 -26.947 1.00 89.38 409 LEU A C 1
ATOM 3100 O O . LEU A 1 409 ? -7.149 11.237 -26.365 1.00 89.38 409 LEU A O 1
ATOM 3104 N N . ILE A 1 410 ? -5.299 9.969 -26.536 1.00 86.75 410 ILE A N 1
ATOM 3105 C CA . ILE A 1 410 ? -5.651 9.086 -25.418 1.00 86.75 410 ILE A CA 1
ATOM 3106 C C . ILE A 1 410 ? -5.672 9.840 -24.092 1.00 86.75 410 ILE A C 1
ATOM 3108 O O . ILE A 1 410 ? -6.621 9.681 -23.330 1.00 86.75 410 ILE A O 1
ATOM 3112 N N . THR A 1 411 ? -4.682 10.690 -23.816 1.00 85.44 411 THR A N 1
ATOM 3113 C CA . THR A 1 411 ? -4.667 11.487 -22.579 1.00 85.44 411 THR A CA 1
ATOM 3114 C C . THR A 1 411 ? -5.846 12.452 -22.508 1.00 85.44 411 THR A C 1
ATOM 3116 O O . THR A 1 411 ? -6.451 12.572 -21.445 1.00 85.44 411 THR A O 1
ATOM 3119 N N . SER A 1 412 ? -6.253 13.059 -23.629 1.00 87.62 412 SER A N 1
ATOM 3120 C CA . SER A 1 412 ? -7.441 13.922 -23.689 1.00 87.62 412 SER A CA 1
ATOM 3121 C C . SER A 1 412 ? -8.725 13.135 -23.426 1.00 87.62 412 SER A C 1
ATOM 3123 O O . SER A 1 412 ? -9.538 13.547 -22.600 1.00 87.62 412 SER A O 1
ATOM 3125 N N . ILE A 1 413 ? -8.895 11.975 -24.073 1.00 87.69 413 ILE A N 1
ATOM 3126 C CA . ILE A 1 413 ? -10.059 11.099 -23.863 1.00 87.69 413 ILE A CA 1
ATOM 3127 C C . ILE A 1 413 ? -10.130 10.643 -22.404 1.00 87.69 413 ILE A C 1
ATOM 3129 O O . ILE A 1 413 ? -11.179 10.765 -21.776 1.00 87.69 413 ILE A O 1
ATOM 3133 N N . LEU A 1 414 ? -9.016 10.160 -21.846 1.00 83.94 414 LEU A N 1
ATOM 3134 C CA . LEU A 1 414 ? -8.951 9.737 -20.449 1.00 83.94 414 LEU A CA 1
ATOM 3135 C C . LEU A 1 414 ? -9.260 10.902 -19.508 1.00 83.94 414 LEU A C 1
ATOM 3137 O O . LEU A 1 414 ? -10.070 10.734 -18.605 1.00 83.94 414 LEU A O 1
ATOM 3141 N N . THR A 1 415 ? -8.707 12.091 -19.749 1.00 83.25 415 THR A N 1
ATOM 3142 C CA . THR A 1 415 ? -9.002 13.287 -18.943 1.00 83.25 415 THR A CA 1
ATOM 3143 C C . THR A 1 415 ? -10.496 13.610 -18.938 1.00 83.25 415 THR A C 1
ATOM 3145 O O . THR A 1 415 ? -11.069 13.828 -17.873 1.00 83.25 415 THR A O 1
ATOM 3148 N N . VAL A 1 416 ? -11.162 13.581 -20.100 1.00 86.81 416 VAL A N 1
ATOM 3149 C CA . VAL A 1 416 ? -12.615 13.809 -20.181 1.00 86.81 416 VAL A CA 1
ATOM 3150 C C . VAL A 1 416 ? -13.390 12.717 -19.441 1.00 86.81 416 VAL A C 1
ATOM 3152 O O . VAL A 1 416 ? -14.307 13.035 -18.687 1.00 86.81 416 VAL A O 1
ATOM 3155 N N . ILE A 1 417 ? -13.007 11.445 -19.599 1.00 86.44 417 ILE A N 1
ATOM 3156 C CA . ILE A 1 417 ? -13.638 10.324 -18.887 1.00 86.44 417 ILE A CA 1
ATOM 3157 C C . ILE A 1 417 ? -13.495 10.495 -17.372 1.00 86.44 417 ILE A C 1
ATOM 3159 O O . ILE A 1 417 ? -14.481 10.354 -16.656 1.00 86.44 417 ILE A O 1
ATOM 3163 N N . PHE A 1 418 ? -12.303 10.822 -16.868 1.00 80.62 418 PHE A N 1
ATOM 3164 C CA . PHE A 1 418 ? -12.072 10.992 -15.433 1.00 80.62 418 PHE A CA 1
ATOM 3165 C C . PHE A 1 418 ? -12.772 12.221 -14.860 1.00 80.62 418 PHE A C 1
ATOM 3167 O O . PHE A 1 418 ? -13.321 12.125 -13.766 1.00 80.62 418 PHE A O 1
ATOM 3174 N N . ASN A 1 419 ? -12.846 13.325 -15.604 1.00 82.69 419 ASN A N 1
ATOM 3175 C CA . ASN A 1 419 ? -13.661 14.475 -15.210 1.00 82.69 419 ASN A CA 1
ATOM 3176 C C . ASN A 1 419 ? -15.149 14.102 -15.137 1.00 82.69 419 ASN A C 1
ATOM 3178 O O . ASN A 1 419 ? -15.807 14.389 -14.144 1.00 82.69 419 ASN A O 1
ATOM 3182 N N . MET A 1 420 ? -15.670 13.367 -16.123 1.00 84.94 420 MET A N 1
ATOM 3183 C CA . MET A 1 420 ? -17.055 12.892 -16.081 1.00 84.94 420 MET A CA 1
ATOM 3184 C C . MET A 1 420 ? -17.294 11.932 -14.904 1.00 84.94 420 MET A C 1
ATOM 3186 O O . MET A 1 420 ? -18.319 12.006 -14.230 1.00 84.94 420 MET A O 1
ATOM 3190 N N . LEU A 1 421 ? -16.343 11.037 -14.618 1.00 82.94 421 LEU A N 1
ATOM 3191 C CA . LEU A 1 421 ? -16.399 10.167 -13.443 1.00 82.94 421 LEU A CA 1
ATOM 3192 C C . LEU A 1 421 ? -16.346 10.970 -12.136 1.00 82.94 421 LEU A C 1
ATOM 3194 O O . LEU A 1 421 ? -17.015 10.579 -11.181 1.00 82.94 421 LEU A O 1
ATOM 3198 N N . ALA A 1 422 ? -15.608 12.083 -12.089 1.00 75.19 422 ALA A N 1
ATOM 3199 C CA . ALA A 1 422 ? -15.587 13.009 -10.957 1.00 75.19 422 ALA A CA 1
ATOM 3200 C C . ALA A 1 422 ? -16.977 13.601 -10.697 1.00 75.19 422 ALA A C 1
ATOM 3202 O O . ALA A 1 422 ? -17.474 13.536 -9.571 1.00 75.19 422 ALA A O 1
ATOM 3203 N N . ASP A 1 423 ? -17.625 14.103 -11.749 1.00 80.62 423 ASP A N 1
ATOM 3204 C CA . ASP A 1 423 ? -18.961 14.698 -11.675 1.00 80.62 423 ASP A CA 1
ATOM 3205 C C . ASP A 1 423 ? -20.010 13.662 -11.240 1.00 80.62 423 ASP A C 1
ATOM 3207 O O . ASP A 1 423 ? -20.866 13.926 -10.388 1.00 80.62 423 ASP A O 1
ATOM 3211 N N . ILE A 1 424 ? -19.908 12.431 -11.755 1.00 82.81 424 ILE A N 1
ATOM 3212 C CA . ILE A 1 424 ? -20.764 11.317 -11.330 1.00 82.81 424 ILE A CA 1
ATOM 3213 C C . ILE A 1 424 ? -20.501 10.971 -9.862 1.00 82.81 424 ILE A C 1
ATOM 3215 O O . ILE A 1 424 ? -21.453 10.814 -9.094 1.00 82.81 424 ILE A O 1
ATOM 3219 N N . LEU A 1 425 ? -19.240 10.861 -9.441 1.00 75.00 425 LEU A N 1
ATOM 3220 C CA . LEU A 1 425 ? -18.886 10.545 -8.058 1.00 75.00 425 LEU A CA 1
ATOM 3221 C C . LEU A 1 425 ? -19.431 11.608 -7.095 1.00 75.00 425 LEU A C 1
ATOM 3223 O O . LEU A 1 425 ? -19.986 11.256 -6.054 1.00 75.00 425 LEU A O 1
ATOM 3227 N N . TYR A 1 426 ? -19.365 12.883 -7.480 1.00 69.38 426 TYR A N 1
ATOM 3228 C CA . TYR A 1 426 ? -19.994 13.986 -6.760 1.00 69.38 426 TYR A CA 1
ATOM 3229 C C . TYR A 1 426 ? -21.515 13.792 -6.634 1.00 69.38 426 TYR A C 1
ATOM 3231 O O . TYR A 1 426 ? -22.046 13.830 -5.523 1.00 69.38 426 TYR A O 1
ATOM 3239 N N . SER A 1 427 ? -22.205 13.464 -7.734 1.00 71.69 427 SER A N 1
ATOM 3240 C CA . SER A 1 427 ? -23.658 13.212 -7.730 1.00 71.69 427 SER A CA 1
ATOM 3241 C C . SER A 1 427 ? -24.091 12.038 -6.837 1.00 71.69 427 SER A C 1
ATOM 3243 O O . SER A 1 427 ? -25.189 12.018 -6.277 1.00 71.69 427 SER A O 1
ATOM 3245 N N . VAL A 1 428 ? -23.228 11.027 -6.697 1.00 72.75 428 VAL A N 1
ATOM 3246 C CA . VAL A 1 428 ? -23.484 9.850 -5.860 1.00 72.75 428 VAL A CA 1
ATOM 3247 C C . VAL A 1 428 ? -23.227 10.152 -4.385 1.00 72.75 428 VAL A C 1
ATOM 3249 O O . VAL A 1 428 ? -23.931 9.613 -3.526 1.00 72.75 428 VAL A O 1
ATOM 3252 N N . LEU A 1 429 ? -22.226 10.983 -4.088 1.00 67.75 429 LEU A N 1
ATOM 3253 C CA . LEU A 1 429 ? -21.813 11.307 -2.725 1.00 67.75 429 LEU A CA 1
ATOM 3254 C C . LEU A 1 429 ? -22.643 12.417 -2.080 1.00 67.75 429 LEU A C 1
ATOM 3256 O O . LEU A 1 429 ? -22.789 12.386 -0.858 1.00 67.75 429 LEU A O 1
ATOM 3260 N N . ASP A 1 430 ? -23.214 13.345 -2.854 1.00 68.44 430 ASP A N 1
ATOM 3261 C CA . ASP A 1 430 ? -24.122 14.366 -2.331 1.00 68.44 430 ASP A CA 1
ATOM 3262 C C . ASP A 1 430 ? -25.598 13.901 -2.394 1.00 68.44 430 ASP A C 1
ATOM 3264 O O . ASP A 1 430 ? -26.220 13.870 -3.460 1.00 68.44 430 ASP A O 1
ATOM 3268 N N . PRO A 1 431 ? -26.217 13.548 -1.249 1.00 59.69 431 PRO A N 1
ATOM 3269 C CA . PRO A 1 431 ? -27.608 13.107 -1.205 1.00 59.69 431 PRO A CA 1
ATOM 3270 C C . PRO A 1 431 ? -28.626 14.225 -1.484 1.00 59.69 431 PRO A C 1
ATOM 3272 O O . PRO A 1 431 ? -29.799 13.909 -1.676 1.00 59.69 431 PRO A O 1
ATOM 3275 N N . ARG A 1 432 ? -28.228 15.506 -1.500 1.00 62.38 432 ARG A N 1
ATOM 3276 C CA . ARG A 1 432 ? -29.141 16.644 -1.721 1.00 62.38 432 ARG A CA 1
ATOM 3277 C C . ARG A 1 432 ? -29.601 16.751 -3.172 1.00 62.38 432 ARG A C 1
ATOM 3279 O O . ARG A 1 432 ? -30.708 17.209 -3.422 1.00 62.38 432 ARG A O 1
ATOM 3286 N N . ILE A 1 433 ? -28.789 16.258 -4.105 1.00 59.47 433 ILE A N 1
ATOM 3287 C CA . ILE A 1 433 ? -29.047 16.305 -5.551 1.00 59.47 433 ILE A CA 1
ATOM 3288 C C . ILE A 1 433 ? -30.145 15.298 -5.953 1.00 59.47 433 ILE A C 1
ATOM 3290 O O . ILE A 1 433 ? -30.766 15.430 -6.999 1.00 59.47 433 ILE A O 1
ATOM 3294 N N . ARG A 1 434 ? -30.439 14.300 -5.104 1.00 54.44 434 ARG A N 1
ATOM 3295 C CA . ARG A 1 434 ? -31.457 13.262 -5.361 1.00 54.44 434 ARG A CA 1
ATOM 3296 C C . ARG A 1 434 ? -32.883 13.648 -4.952 1.00 54.44 434 ARG A C 1
ATOM 3298 O O . ARG A 1 434 ? -33.780 12.827 -5.112 1.00 54.44 434 ARG A O 1
ATOM 3305 N N . VAL A 1 435 ? -33.092 14.832 -4.370 1.00 46.41 435 VAL A N 1
ATOM 3306 C CA . VAL A 1 435 ? -34.392 15.254 -3.804 1.00 46.41 435 VAL A CA 1
ATOM 3307 C C . VAL A 1 435 ? -35.048 16.382 -4.611 1.00 46.41 435 VAL A C 1
ATOM 3309 O O . VAL A 1 435 ? -35.850 17.138 -4.071 1.00 46.41 435 VAL A O 1
ATOM 3312 N N . SER A 1 436 ? -34.698 16.533 -5.889 1.00 39.69 436 SER A N 1
ATOM 3313 C CA . SER A 1 436 ? -35.291 17.523 -6.800 1.00 39.69 436 SER A CA 1
ATOM 3314 C C . SER A 1 436 ? -35.904 16.853 -8.014 1.00 39.69 436 SER A C 1
ATOM 3316 O O . SER A 1 436 ? -35.242 15.943 -8.562 1.00 39.69 436 SER A O 1
#

Mean predicted aligned error: 7.18 Å

Foldseek 3Di:
DPCVVVVDDFLDAWPVRHGLVVLAVVQAVLLCVLLVLLLVVLLVQLLVLLLVLLVVDPALSVVVLLVLLVVLQPDDLLRLLVCCCVCVFVVLLVCLVPVDDPLVNLQVVLQVQLVVQLSVDDDDPVVSVVSSVVSSVVSSVVSVVCVVVVCSLAPACALVNLLVVLLVLLQVLCCVQVRPVPVLLSVLSNVLSVVLSVCLVVVLVVCVPDPDPCVLVVQLQVQLVVSLVSQLVSVVPNNVSSSNSRSSSRSVSSVSSVVRSLSRCRNVLCVLVVSRLQAQAEQFDPPDDDDVSSVVSRNCSLSPSLSVSSSSNSSSVSSVLLNVLLNVQCPDVVLVVCVVVVDDPVCSCPPPRNLRSCLVSLLVSLQVSLVSLVVVLVSCVSRVYSHLSVLCVVCVVVVTVSSVVSSVVVSVVSSVVSVVVSVVVNCVSDPVNVPD

Nearest PDB structures (foldseek):
  8j5q-assembly1_B  TM=8.712E-01  e=1.969E-11  Mycobacterium tuberculosis H37Rv
  8wd9-assembly1_B  TM=8.511E-01  e=3.007E-07  Mycobacterium tuberculosis H37Rv
  8wda-assembly1_B  TM=8.041E-01  e=4.016E-07  Mycobacterium tuberculosis H37Rv
  3tuz-assembly2_F  TM=5.569E-01  e=1.204E-01  Escherichia coli K-12
  8vzo-assembly1_A  TM=2.269E-01  e=4.972E+00  Mus musculus

Secondary structure (DSSP, 8-state):
--GGGGT-----B-TTS-BHHHHHHHHHHHHHHHHHHHHHHHHHHHHHHHHHHHHTTTSHHHHHHHHHHHHHHHS-HHHHHHHIIIIIIIHHHHHHHS----HHHHHHHHHHHHHHHHHHS-S-HHHHHHHHHHHHHHHHHHHHHHHHTTTTTS---HHHHHHHHHHHHHHHHHHHHT-TT-HHHHHHHHHHHHHHHHTHHHHHHHHHH---TTHHHHHHHHHHHHHHHHHHHH-TTSHHHHHHHHHHHHHHHHHHHHHHHHHHTHHHHHHHTTT--S-SS-SS-TT----HHHHHHHHHHHHHHHHHHHHHHHHHHHHHHHHHHHHHHHTSHHHHHHHHTT--HHHIIIIIIHHHHHHHHHHHHHHHHHHHHHHTHHHHHHTT--SHHHHHHHHHHHT-HHHHHHHHHHHHHHHHHHHHHHHHHHHHH-GGGGG-

Solvent-accessible surface area (backbone atoms only — not comparable to full-atom values): 21749 Å² total; per-residue (Å²): 129,79,40,56,85,74,76,46,73,74,50,52,54,36,94,87,67,47,54,25,55,61,55,50,53,52,10,45,52,46,38,50,52,50,52,52,54,21,48,54,52,15,48,59,50,8,36,51,51,7,45,54,28,47,76,38,63,91,33,71,43,26,53,53,52,50,50,51,25,53,53,38,57,70,49,55,64,67,59,50,42,50,48,41,37,51,59,55,23,49,43,44,27,60,37,59,76,62,74,73,76,56,71,68,53,45,53,51,53,11,50,52,48,4,50,52,53,26,40,70,46,76,78,60,72,65,65,27,51,52,41,22,53,51,41,17,52,52,44,36,53,50,54,51,48,38,56,78,63,45,29,85,59,56,33,63,51,58,56,68,46,42,34,54,52,18,41,50,44,12,52,51,44,24,47,74,71,71,33,75,82,38,58,52,42,37,50,32,11,36,49,30,12,50,48,43,34,71,43,40,66,66,49,55,53,49,59,67,80,64,44,60,77,64,52,59,56,52,48,27,50,51,30,22,51,52,13,28,52,49,7,41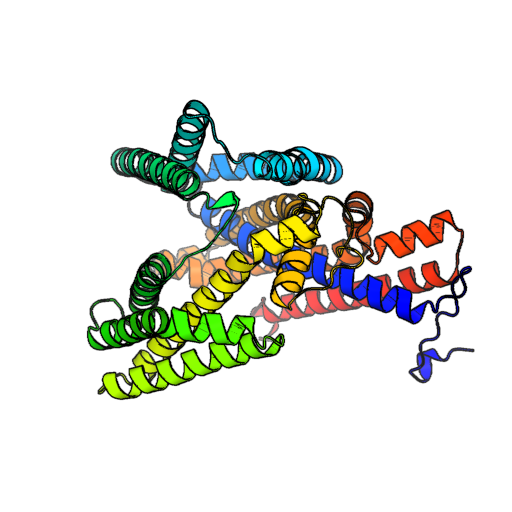,70,60,24,75,91,48,23,74,62,21,9,50,40,5,13,53,30,12,28,54,32,36,47,51,54,52,51,30,53,44,32,59,45,42,46,61,41,26,59,77,45,75,56,43,56,48,42,66,56,34,58,64,70,86,85,74,82,69,55,52,54,44,52,50,50,39,45,49,30,29,46,44,57,63,30,50,44,52,21,50,38,44,20,23,51,36,16,51,50,23,19,52,34,38,55,56,39,64,71,34,66,71,50,51,50,42,47,75,72,67,49,51,68,69,52,42,42,63,69,63,29,46,57,62,21,41,44,66,43,49,49,52,51,28,52,49,57,30,46,41,73,73,54,42,29,63,58,23,56,70,31,48,27,68,17,48,37,37,48,40,52,51,16,62,76,68,68,34,61,38,41,35,50,47,46,53,52,50,46,50,53,49,34,51,52,31,50,53,49,28,56,50,50,48,60,71,56,40,73,75,73,75,76,114

InterPro domains:
  IPR000515 ABC transporter type 1, transmembrane domain MetI-like [PF00528] (215-434)
  IPR000515 ABC transporter type 1, transmembrane domain MetI-like [PS50928] (28-426)
  IPR000515 ABC transporter type 1, transmembrane domain MetI-like [cd06261] (294-424)
  IPR035906 MetI-like superfamily [G3DSA:1.10.3720.10] (208-435)
  IPR035906 MetI-like superfamily [SSF161098] (158-420)

Radius of gyration: 25.17 Å; Cα contacts (8 Å, |Δi|>4): 580; chains: 1; bounding box: 60×53×76 Å

pLDDT: mean 89.02, std 8.98, range [39.69, 98.0]

Sequence (436 aa):
MFKVFIGQIDLGKAIDGREVNDLIANAAGQTIQLVTIATIIAVLIGVSIGMTTALRQYSGYDYTVTFASFLFFSLPIFFVAVLLKQYVAIGFNDFLVNPSIPPVMIVVLSLVSGFVWMSIIGGDPKPRLIVFGSATLITAAVLIYLLATDWFSRPGLGILLIAALGALVAVLVTSLSTGLRNRRAFYSALAMALLGAALWYPLQYVLTVSAPWWITIVLIVAFVVVGVIVGYVVGQNDKPIVARGAGITGGLVALLIIVDRVMQVWPDYVTNTRGRPIATVGAVTPGLQGSVWQGMLDSYTHLLLPTIAILLISVASYSRYSRASLLEVMNQDYVRTARAKGLTERTVIMRHAFRNAMIPVATVIAFDVGGLIGGAVITETIFAWKGMGSVFQDALTKTDLNPLMGFILITSILTVIFNMLADILYSVLDPRIRVS

Organism: Clavibacter michiganensis subsp. michiganensis (NCBI:txid33013)